Protein AF-0000000082832763 (afdb_homodimer)

Nearest PDB structures (foldseek):
  5nmp-assembly5_J  TM=9.877E-01  e=1.112E-45  Ralstonia pseudosolanacearum GMI1000
  5nna-assembly1_B  TM=9.946E-01  e=3.840E-45  Roseibium aggregatum
  4m8d-assembly2_C  TM=9.771E-01  e=2.789E-38  Roseibium aggregatum IAM 12614
  8f9x-assembly2_D  TM=9.236E-01  e=4.395E-22  Ruegeria pomeroyi DSS-3
  5ibz-assembly1_C  TM=7.036E-01  e=4.442E-11  uncultured organism

pLDDT: mean 96.62, std 6.73, range [34.91, 99.0]

Sequence (522 aa):
MSQPILAQFMTELVSGRIRLVDLTETLTPEFPTIVLPPEFGQAWPFRIEEISRYDERGPAWYWNNFSCSEHTGTHFDAPVHWVTGKDQPDNTVDTIPVEAFIAGACVIDCSAEARDNPDFLLTIDFVKKWEEQHGRIPARSWVLMRTDWSKRAKPAEYLNMQEDGAHSPGPDAEVVPWLIKERDVHGFGTESVGTDAGQAHHLNPPYPCHYFMHGNNRYGLQCLTNLDQLPPTGAVIFSAPLKIRSGSGSPLRVLALAPRAMSQPILAQFMTELVSGRIRLVDLTETLTPEFPTIVLPPEFGQAWPFRIEEISRYDERGPAWYWNNFSCSEHTGTHFDAPVHWVTGKDQPDNTVDTIPVEAFIAGACVIDCSAEARDNPDFLLTIDFVKKWEEQHGRIPARSWVLMRTDWSKRAKPAEYLNMQEDGAHSPGPDAEVVPWLIKERDVHGFGTESVGTDAGQAHHLNPPYPCHYFMHGNNRYGLQCLTNLDQLPPTGAVIFSAPLKIRSGSGSPLRVLALAPRA

Foldseek 3Di:
DPPDPVVVVVVCVVVVQKDKDWFWDDQDQQFDADDDDPVDDGWAHKDKAWQDDCDPSHVPDTDIDIDTGLQYTWKKFFLCLDPLLVPPPLRALQRPDQVLQKAWAAEQECQVVCVVFQAAADDPVSVVVVCVVVNAQAAAYEYEYHHQLLVDDPDCSQQCADPLWGRHYAHAQPVQLCCCPVHNYQAYEYQHSDRHGGNQVPGVPRPNRSNRQSSSRHMYTYNTDDSVVADRTDKMKRGRFDNDVRHRMHDTIIMIIHGDD/DPPDPVVVVVVCVVVVQKDKDWFWDDQDQQFDADDDDPVDDGWAHKDKAWQDDCDPSHVPDTDIDIDTGLQYTWKKFFLCLDPLLVPPPLRALQRPDQVLQKAWAAEQECQVVCVVFQAAADDPVSVVVVCVVVNAQAAAYEYEYHHQLLVDDPDCSQQCADPLWGRHYAHAQPVQLCCCPVHNYQAYEYQHSDRHGGNQVPGVVRPNRSNRQSSSRHMYTYNTDDSVVADRTDKMKRWRFDNDVRHRMHDTIIMIIHGDD

Organism: NCBI:txid1287738

Solvent-accessible surface area (backbone atoms only — not comparable to full-atom values): 25521 Å² total; per-residue (Å²): 127,84,68,55,66,60,58,52,51,50,49,33,46,74,70,48,50,34,37,80,43,71,27,44,48,67,44,41,64,71,48,62,59,79,81,67,64,83,77,36,48,71,68,41,54,42,44,77,44,80,44,27,63,50,35,84,34,23,64,52,28,27,42,36,32,36,34,26,16,26,73,32,55,16,18,38,38,26,12,32,23,23,59,58,4,59,81,44,78,55,25,22,44,55,51,40,64,71,69,74,27,50,34,40,35,34,44,46,82,38,35,70,56,29,71,79,30,44,68,33,59,46,41,55,67,59,50,51,55,49,25,73,75,74,44,77,69,54,70,46,18,32,40,32,45,32,37,66,47,54,72,42,56,75,42,63,64,51,54,29,69,51,97,91,39,33,48,32,46,24,56,36,54,64,28,47,55,45,40,43,74,77,32,39,42,36,30,42,30,24,28,39,88,43,61,31,22,40,60,22,75,77,40,71,58,53,34,34,44,54,43,46,34,12,46,65,68,20,34,36,33,19,24,26,33,65,57,86,77,53,63,52,58,72,29,36,36,39,50,48,42,36,31,31,65,79,17,27,32,12,41,33,33,32,37,32,40,30,73,49,128,125,83,68,55,66,61,57,53,50,49,50,32,46,75,72,49,50,35,37,79,44,73,27,43,46,68,44,41,65,69,49,62,60,79,82,67,64,84,78,34,49,71,66,42,52,40,44,76,45,80,43,28,65,50,35,85,34,24,64,52,27,29,41,37,31,37,34,26,17,27,74,32,52,16,19,37,38,26,12,32,24,23,59,57,4,60,81,44,79,55,24,21,45,54,52,39,62,71,70,74,26,49,34,40,34,34,44,46,81,37,36,70,56,29,71,77,30,44,68,34,59,47,41,54,68,58,51,51,56,50,26,72,75,72,46,76,70,54,70,46,18,31,40,32,47,32,38,66,49,53,74,43,55,76,42,63,64,51,53,30,70,53,97,90,39,33,48,32,45,23,56,37,55,64,27,48,53,42,40,44,74,76,31,39,43,37,29,43,29,22,30,40,88,43,60,32,22,40,61,22,75,78,40,72,58,53,34,32,45,55,43,46,34,11,46,66,68,19,35,37,32,18,24,26,34,65,59,86,78,53,61,52,59,71,28,36,37,39,51,46,41,36,32,31,66,78,18,28,32,13,41,32,33,33,38,33,41,29,70,51,130

Secondary structure (DSSP, 8-state):
----HHHHHHHHHHHTSEEEEE-BPPB-TTS------TTS--PPPPEEEEEEEEETTEEEEEEEEEEEETTSSSEEEPGGGBGGGTTSTT-STTTS-GGGGEEEEEEEE-HHHHHH-TT-EE-HHHHHHHHHHH-PPPTT-EEEEE--GGGS-TTHHHH-EETTEE---EE-TTHHHHHHHHH--SEEE-SSSSSS-TTGGGSSSSSHHHHHHHHTT-EEEESB--GGGS-SS-EEEEE----BTT-SEEE--EEEEEE--/----HHHHHHHHHHHTSEEEEE-BPPB-TTS------TTS--PPPPEEEEEEEEETTEEEEEEEEEEEETTSSSEEEPGGGBGGGTTSTT-STTTS-GGGGEEEEEEEE-HHHHHH-TT-EE-HHHHHHHHHHH-PPPTT-EEEEE--GGGS-TTHHHH-EETTEE---EE-TTHHHHHHHHH--SEEE-SSSSSS-TTGGGSSSSSHHHHHHHHTT-EEEESB--GGGS-SS-EEEEE----BTT-SEEE--EEEEEE--

InterPro domains:
  IPR007325 Kynurenine formamidase/cyclase-like [PF04199] (21-197)
  IPR007325 Kynurenine formamidase/cyclase-like [PTHR31118] (11-256)
  IPR037175 Kynurenine formamidase superfamily [G3DSA:3.50.30.50] (2-258)
  IPR037175 Kynurenine formamidase superfamily [SSF102198] (18-257)

Radius of gyration: 22.92 Å; Cα contacts (8 Å, |Δi|>4): 1419; chains: 2; bounding box: 57×65×51 Å

Structure (mmCIF, N/CA/C/O backbone):
data_AF-0000000082832763-model_v1
#
loop_
_entity.id
_entity.type
_entity.pdbx_description
1 polymer 'Isatin hydrolase'
#
loop_
_atom_site.group_PDB
_atom_site.id
_atom_site.type_symbol
_atom_site.label_atom_id
_atom_site.label_alt_id
_atom_site.label_comp_id
_atom_site.label_asym_id
_atom_site.label_entity_id
_atom_site.label_seq_id
_atom_site.pdbx_PDB_ins_code
_atom_site.Cartn_x
_atom_site.Cartn_y
_atom_site.Cartn_z
_atom_site.occupancy
_atom_site.B_iso_or_equiv
_atom_site.auth_seq_id
_atom_site.auth_comp_id
_atom_site.auth_asym_id
_atom_site.auth_atom_id
_atom_site.pdbx_PDB_model_num
ATOM 1 N N . MET A 1 1 ? 33.5 11.789 -2.162 1 34.91 1 MET A N 1
ATOM 2 C CA . MET A 1 1 ? 32.844 11.031 -1.103 1 34.91 1 MET A CA 1
ATOM 3 C C . MET A 1 1 ? 31.625 10.289 -1.643 1 34.91 1 MET A C 1
ATOM 5 O O . MET A 1 1 ? 30.906 10.797 -2.508 1 34.91 1 MET A O 1
ATOM 9 N N . SER A 1 2 ? 31.656 9.039 -1.734 1 45.44 2 SER A N 1
ATOM 10 C CA . SER A 1 2 ? 30.703 8.18 -2.422 1 45.44 2 SER A CA 1
ATOM 11 C C . SER A 1 2 ? 29.266 8.586 -2.098 1 45.44 2 SER A C 1
ATOM 13 O O . SER A 1 2 ? 28.906 8.773 -0.932 1 45.44 2 SER A O 1
ATOM 15 N N . GLN A 1 3 ? 28.609 9.172 -2.99 1 59.19 3 GLN A N 1
ATOM 16 C CA . GLN A 1 3 ? 27.219 9.57 -2.832 1 59.19 3 GLN A CA 1
ATOM 17 C C . GLN A 1 3 ? 26.406 8.477 -2.131 1 59.19 3 GLN A C 1
ATOM 19 O O . GLN A 1 3 ? 26.562 7.293 -2.443 1 59.19 3 GLN A O 1
ATOM 24 N N . PRO A 1 4 ? 25.75 8.844 -1.09 1 81.19 4 PRO A N 1
ATOM 25 C CA . PRO A 1 4 ? 24.906 7.855 -0.414 1 81.19 4 PRO A CA 1
ATOM 26 C C . PRO A 1 4 ? 23.953 7.137 -1.371 1 81.19 4 PRO A C 1
ATOM 28 O O . PRO A 1 4 ? 23.438 7.742 -2.316 1 81.19 4 PRO A O 1
ATOM 31 N N . ILE A 1 5 ? 24.031 5.891 -1.479 1 86.75 5 ILE A N 1
ATOM 32 C CA . ILE A 1 5 ? 23.328 4.988 -2.375 1 86.75 5 ILE A CA 1
ATOM 33 C C . ILE A 1 5 ? 21.906 5.492 -2.588 1 86.75 5 ILE A C 1
ATOM 35 O O . ILE A 1 5 ? 21.359 5.395 -3.691 1 86.75 5 ILE A O 1
ATOM 39 N N . LEU A 1 6 ? 21.328 6.141 -1.607 1 91.44 6 LEU A N 1
ATOM 40 C CA . LEU A 1 6 ? 19.953 6.602 -1.735 1 91.44 6 LEU A CA 1
ATOM 41 C C . LEU A 1 6 ? 19.875 7.836 -2.631 1 91.44 6 LEU A C 1
ATOM 43 O O . LEU A 1 6 ? 18.922 8 -3.387 1 91.44 6 LEU A O 1
ATOM 47 N N . ALA A 1 7 ? 20.906 8.648 -2.555 1 89.81 7 ALA A N 1
ATOM 48 C CA . ALA A 1 7 ? 20.969 9.805 -3.447 1 89.81 7 ALA A CA 1
ATOM 49 C C . ALA A 1 7 ? 21.141 9.367 -4.898 1 89.81 7 ALA A C 1
ATOM 51 O O . ALA A 1 7 ? 20.484 9.914 -5.797 1 89.81 7 ALA A O 1
ATOM 52 N N . GLN A 1 8 ? 22 8.406 -5.074 1 88.81 8 GLN A N 1
ATOM 53 C CA . GLN A 1 8 ? 22.203 7.875 -6.418 1 88.81 8 GLN A CA 1
ATOM 54 C C . GLN A 1 8 ? 20.922 7.203 -6.934 1 88.81 8 GLN A C 1
ATOM 56 O O . GLN A 1 8 ? 20.578 7.352 -8.102 1 88.81 8 GLN A O 1
ATOM 61 N N . PHE A 1 9 ? 20.328 6.484 -6.086 1 91.06 9 PHE A N 1
ATOM 62 C CA . PHE A 1 9 ? 19.062 5.828 -6.414 1 91.06 9 PHE A CA 1
ATOM 63 C C . PHE A 1 9 ? 18.031 6.844 -6.898 1 91.06 9 PHE A C 1
ATOM 65 O O . PHE A 1 9 ? 17.438 6.672 -7.961 1 91.06 9 PHE A O 1
ATOM 72 N N . MET A 1 10 ? 17.875 7.934 -6.176 1 90.62 10 MET A N 1
ATOM 73 C CA . MET A 1 10 ? 16.922 8.977 -6.52 1 90.62 10 MET A CA 1
ATOM 74 C C . MET A 1 10 ? 17.297 9.656 -7.832 1 90.62 10 MET A C 1
ATOM 76 O O . MET A 1 10 ? 16.422 9.977 -8.641 1 90.62 10 MET A O 1
ATOM 80 N N . THR A 1 11 ? 18.578 9.844 -8.031 1 89.75 11 THR A N 1
ATOM 81 C CA . THR A 1 11 ? 19.047 10.453 -9.273 1 89.75 11 THR A CA 1
ATOM 82 C C . THR A 1 11 ? 18.672 9.578 -10.477 1 89.75 11 THR A C 1
ATOM 84 O O . THR A 1 11 ? 18.219 10.094 -11.5 1 89.75 11 THR A O 1
ATOM 87 N N . GLU A 1 12 ? 18.844 8.289 -10.305 1 89.44 12 GLU A N 1
ATOM 88 C CA . GLU A 1 12 ? 18.531 7.363 -11.391 1 89.44 12 GLU A CA 1
ATOM 89 C C . GLU A 1 12 ? 17.031 7.297 -11.648 1 89.44 12 GLU A C 1
ATOM 91 O O . GLU A 1 12 ? 16.594 7.148 -12.797 1 89.44 12 GLU A O 1
ATOM 96 N N . LEU A 1 13 ? 16.281 7.422 -10.609 1 89.5 13 LEU A N 1
ATOM 97 C CA . LEU A 1 13 ? 14.82 7.445 -10.758 1 89.5 13 LEU A CA 1
ATOM 98 C C . LEU A 1 13 ? 14.375 8.688 -11.523 1 89.5 13 LEU A C 1
ATOM 100 O O . LEU A 1 13 ? 13.617 8.586 -12.492 1 89.5 13 LEU A O 1
ATOM 104 N N . VAL A 1 14 ? 14.922 9.836 -11.18 1 88.25 14 VAL A N 1
ATOM 105 C CA . VAL A 1 14 ? 14.508 11.109 -11.742 1 88.25 14 VAL A CA 1
ATOM 106 C C . VAL A 1 14 ? 14.992 11.219 -13.188 1 88.25 14 VAL A C 1
ATOM 108 O O . VAL A 1 14 ? 14.297 11.766 -14.047 1 88.25 14 VAL A O 1
ATOM 111 N N . SER A 1 15 ? 16.156 10.609 -13.438 1 89.69 15 SER A N 1
ATOM 112 C CA . SER A 1 15 ? 16.719 10.703 -14.773 1 89.69 15 SER A CA 1
ATOM 113 C C . SER A 1 15 ? 16.062 9.703 -15.727 1 89.69 15 SER A C 1
ATOM 115 O O . SER A 1 15 ? 16.266 9.773 -16.938 1 89.69 15 SER A O 1
ATOM 117 N N . GLY A 1 16 ? 15.336 8.719 -15.141 1 87.94 16 GLY A N 1
ATOM 118 C CA . GLY A 1 16 ? 14.656 7.742 -15.984 1 87.94 16 GLY A CA 1
ATOM 119 C C . GLY A 1 16 ? 15.492 6.508 -16.266 1 87.94 16 GLY A C 1
ATOM 120 O O . GLY A 1 16 ? 15.078 5.625 -17.016 1 87.94 16 GLY A O 1
ATOM 121 N N . ARG A 1 17 ? 16.641 6.441 -15.648 1 90.5 17 ARG A N 1
ATOM 122 C CA . ARG A 1 17 ? 17.484 5.258 -15.828 1 90.5 17 ARG A CA 1
ATOM 123 C C . ARG A 1 17 ? 16.875 4.047 -15.133 1 90.5 17 ARG A C 1
ATOM 125 O O . ARG A 1 17 ? 17.172 2.906 -15.477 1 90.5 17 ARG A O 1
ATOM 132 N N . ILE A 1 18 ? 16.078 4.312 -14.133 1 93.12 18 ILE A N 1
ATOM 133 C CA . ILE A 1 18 ? 15.227 3.309 -13.516 1 93.12 18 ILE A CA 1
ATOM 134 C C . ILE A 1 18 ? 13.766 3.584 -13.867 1 93.12 18 ILE A C 1
ATOM 136 O O . ILE A 1 18 ? 13.289 4.715 -13.734 1 93.12 18 ILE A O 1
ATOM 140 N N . ARG A 1 19 ? 13.203 2.594 -14.359 1 93.88 19 ARG A N 1
ATOM 141 C CA . ARG A 1 19 ? 11.789 2.709 -14.703 1 93.88 19 ARG A CA 1
ATOM 142 C C . ARG A 1 19 ? 10.914 2.057 -13.648 1 93.88 19 ARG A C 1
ATOM 144 O O . ARG A 1 19 ? 11.242 0.984 -13.133 1 93.88 19 ARG A O 1
ATOM 151 N N . LEU A 1 20 ? 9.836 2.789 -13.359 1 97.12 20 LEU A N 1
ATOM 152 C CA . LEU A 1 20 ? 8.828 2.207 -12.484 1 97.12 20 LEU A CA 1
ATOM 153 C C . LEU A 1 20 ? 7.691 1.588 -13.297 1 97.12 20 LEU A C 1
ATOM 155 O O . LEU A 1 20 ? 7.207 2.195 -14.258 1 97.12 20 LEU A O 1
ATOM 159 N N . VAL A 1 21 ? 7.332 0.373 -12.961 1 98.25 21 VAL A N 1
ATOM 160 C CA . VAL A 1 21 ? 6.207 -0.314 -13.586 1 98.25 21 VAL A CA 1
ATOM 161 C C . VAL A 1 21 ? 5.141 -0.625 -12.539 1 98.25 21 VAL A C 1
ATOM 163 O O . VAL A 1 21 ? 5.445 -1.197 -11.492 1 98.25 21 VAL A O 1
ATOM 166 N N . ASP A 1 22 ? 3.975 -0.156 -12.789 1 98.88 22 ASP A N 1
ATOM 167 C CA . ASP A 1 22 ? 2.834 -0.455 -11.922 1 98.88 22 ASP A CA 1
ATOM 168 C C . ASP A 1 22 ? 2.279 -1.848 -12.211 1 98.88 22 ASP A C 1
ATOM 170 O O . ASP A 1 22 ? 1.709 -2.086 -13.281 1 98.88 22 ASP A O 1
ATOM 174 N N . LEU A 1 23 ? 2.371 -2.725 -11.258 1 98.94 23 LEU A N 1
ATOM 175 C CA . LEU A 1 23 ? 1.949 -4.109 -11.445 1 98.94 23 LEU A CA 1
ATOM 176 C C . LEU A 1 23 ? 0.581 -4.352 -10.82 1 98.94 23 LEU A C 1
ATOM 178 O O . LEU A 1 23 ? 0.243 -5.488 -10.477 1 98.94 23 LEU A O 1
ATOM 182 N N . THR A 1 24 ? -0.166 -3.346 -10.594 1 98.94 24 THR A N 1
ATOM 183 C CA . THR A 1 24 ? -1.395 -3.412 -9.812 1 98.94 24 THR A CA 1
ATOM 184 C C . THR A 1 24 ? -2.615 -3.182 -10.703 1 98.94 24 THR A C 1
ATOM 186 O O . THR A 1 24 ? -2.65 -2.23 -11.484 1 98.94 24 THR A O 1
ATOM 189 N N . GLU A 1 25 ? -3.58 -4.059 -10.625 1 98.81 25 GLU A N 1
ATOM 190 C CA . GLU A 1 25 ? -4.883 -3.85 -11.242 1 98.81 25 GLU A CA 1
ATOM 191 C C . GLU A 1 25 ? -5.668 -2.756 -10.523 1 98.81 25 GLU A C 1
ATOM 193 O O . GLU A 1 25 ? -5.551 -2.6 -9.312 1 98.81 25 GLU A O 1
ATOM 198 N N . THR A 1 26 ? -6.445 -2.039 -11.305 1 98.69 26 THR A N 1
ATOM 199 C CA . THR A 1 26 ? -7.301 -1.026 -10.695 1 98.69 26 THR A CA 1
ATOM 200 C C . THR A 1 26 ? -8.422 -1.679 -9.891 1 98.69 26 THR A C 1
ATOM 202 O O . THR A 1 26 ? -9.07 -2.613 -10.367 1 98.69 26 THR A O 1
ATOM 205 N N . LEU A 1 27 ? -8.617 -1.266 -8.648 1 98.5 27 LEU A N 1
ATOM 206 C CA . LEU A 1 27 ? -9.727 -1.739 -7.828 1 98.5 27 LEU A CA 1
ATOM 207 C C . LEU A 1 27 ? -11.039 -1.11 -8.273 1 98.5 27 LEU A C 1
ATOM 209 O O . LEU A 1 27 ? -11.195 0.112 -8.219 1 98.5 27 LEU A O 1
ATOM 213 N N . THR A 1 28 ? -11.914 -1.908 -8.711 1 98.19 28 THR A N 1
ATOM 214 C CA . THR A 1 28 ? -13.258 -1.534 -9.125 1 98.19 28 THR A CA 1
ATOM 215 C C . THR A 1 28 ? -14.281 -2.572 -8.664 1 98.19 28 THR A C 1
ATOM 217 O O . THR A 1 28 ? -13.922 -3.725 -8.406 1 98.19 28 THR A O 1
ATOM 220 N N . PRO A 1 29 ? -15.508 -2.152 -8.516 1 97.56 29 PRO A N 1
ATOM 221 C CA . PRO A 1 29 ? -16.547 -3.121 -8.164 1 97.56 29 PRO A CA 1
ATOM 222 C C . PRO A 1 29 ? -16.672 -4.254 -9.18 1 97.56 29 PRO A C 1
ATOM 224 O O . PRO A 1 29 ? -17.141 -5.348 -8.844 1 97.56 29 PRO A O 1
ATOM 227 N N . GLU A 1 30 ? -16.203 -4.039 -10.406 1 96.62 30 GLU A N 1
ATOM 228 C CA . GLU A 1 30 ? -16.344 -5.023 -11.477 1 96.62 30 GLU A CA 1
ATOM 229 C C . GLU A 1 30 ? -15.18 -6.008 -11.477 1 96.62 30 GLU A C 1
ATOM 231 O O . GLU A 1 30 ? -15.242 -7.047 -12.141 1 96.62 30 GLU A O 1
ATOM 236 N N . PHE A 1 31 ? -14.102 -5.664 -10.828 1 97.44 31 PHE A N 1
ATOM 237 C CA . PHE A 1 31 ? -12.969 -6.578 -10.828 1 97.44 31 PHE A CA 1
ATOM 238 C C . PHE A 1 31 ? -13.344 -7.906 -10.188 1 97.44 31 PHE A C 1
ATOM 240 O O . PHE A 1 31 ? -13.969 -7.934 -9.117 1 97.44 31 PHE A O 1
ATOM 247 N N . PRO A 1 32 ? -12.953 -8.984 -10.758 1 95.69 32 PRO A N 1
ATOM 248 C CA . PRO A 1 32 ? -13.414 -10.297 -10.297 1 95.69 32 PRO A CA 1
ATOM 249 C C . PRO A 1 32 ? -12.836 -10.672 -8.93 1 95.69 32 PRO A C 1
ATOM 251 O O . PRO A 1 32 ? -11.711 -10.305 -8.609 1 95.69 32 PRO A O 1
ATOM 254 N N . THR A 1 33 ? -13.648 -11.375 -8.219 1 93.25 33 THR A N 1
ATOM 255 C CA . THR A 1 33 ? -13.273 -11.984 -6.945 1 93.25 33 THR A CA 1
ATOM 256 C C . THR A 1 33 ? -13.398 -13.508 -7.02 1 93.25 33 THR A C 1
ATOM 258 O O . THR A 1 33 ? -14.266 -14.031 -7.727 1 93.25 33 THR A O 1
ATOM 261 N N . ILE A 1 34 ? -12.562 -14.133 -6.273 1 91.31 34 ILE A N 1
ATOM 262 C CA . ILE A 1 34 ? -12.594 -15.594 -6.25 1 91.31 34 ILE A CA 1
ATOM 263 C C . ILE A 1 34 ? -13.984 -16.062 -5.84 1 91.31 34 ILE A C 1
ATOM 265 O O . ILE A 1 34 ? -14.617 -15.469 -4.965 1 91.31 34 ILE A O 1
ATOM 269 N N . VAL A 1 35 ? -14.43 -17.094 -6.484 1 84.81 35 VAL A N 1
ATOM 270 C CA . VAL A 1 35 ? -15.719 -17.719 -6.164 1 84.81 35 VAL A CA 1
ATOM 271 C C . VAL A 1 35 ? -15.492 -19.109 -5.57 1 84.81 35 VAL A C 1
ATOM 273 O O . VAL A 1 35 ? -14.969 -20 -6.246 1 84.81 35 VAL A O 1
ATOM 276 N N . LEU A 1 36 ? -15.891 -19.219 -4.328 1 90.06 36 LEU A N 1
ATOM 277 C CA . LEU A 1 36 ? -15.758 -20.516 -3.666 1 90.06 36 LEU A CA 1
ATOM 278 C C . LEU A 1 36 ? -17.094 -21.25 -3.635 1 90.06 36 LEU A C 1
ATOM 280 O O . LEU A 1 36 ? -18.141 -20.641 -3.807 1 90.06 36 LEU A O 1
ATOM 284 N N . PRO A 1 37 ? -17 -22.531 -3.469 1 89.38 37 PRO A N 1
ATOM 285 C CA . PRO A 1 37 ? -18.25 -23.266 -3.236 1 89.38 37 PRO A CA 1
ATOM 286 C C . PRO A 1 37 ? -19.094 -22.641 -2.127 1 89.38 37 PRO A C 1
ATOM 288 O O . PRO A 1 37 ? -18.562 -22.094 -1.164 1 89.38 37 PRO A O 1
ATOM 291 N N . PRO A 1 38 ? -20.391 -22.75 -2.254 1 91.38 38 PRO A N 1
ATOM 292 C CA . PRO A 1 38 ? -21.312 -22.031 -1.364 1 91.38 38 PRO A CA 1
ATOM 293 C C . PRO A 1 38 ? -21.156 -22.453 0.097 1 91.38 38 PRO A C 1
ATOM 295 O O . PRO A 1 38 ? -21.562 -21.703 0.998 1 91.38 38 PRO A O 1
ATOM 298 N N . GLU A 1 39 ? -20.625 -23.625 0.364 1 94.19 39 GLU A N 1
ATOM 299 C CA . GLU A 1 39 ? -20.484 -24.109 1.736 1 94.19 39 GLU A CA 1
ATOM 300 C C . GLU A 1 39 ? -19.391 -23.328 2.469 1 94.19 39 GLU A C 1
ATOM 302 O O . GLU A 1 39 ? -19.312 -23.375 3.699 1 94.19 39 GLU A O 1
ATOM 307 N N . PHE A 1 40 ? -18.516 -22.609 1.766 1 96 40 PHE A N 1
ATOM 308 C CA . PHE A 1 40 ? -17.422 -21.875 2.365 1 96 40 PHE A CA 1
ATOM 309 C C . PHE A 1 40 ? -17.766 -20.406 2.508 1 96 40 PHE A C 1
ATOM 311 O O . PHE A 1 40 ? -18.703 -19.922 1.875 1 96 40 PHE A O 1
ATOM 318 N N . GLY A 1 41 ? -17.078 -19.734 3.469 1 96.56 41 GLY A N 1
ATOM 319 C CA . GLY A 1 41 ? -17.188 -18.281 3.537 1 96.56 41 GLY A CA 1
ATOM 320 C C . GLY A 1 41 ? -16.719 -17.594 2.27 1 96.56 41 GLY A C 1
ATOM 321 O O . GLY A 1 41 ? -15.758 -18.016 1.637 1 96.56 41 GLY A O 1
ATOM 322 N N . GLN A 1 42 ? -17.375 -16.484 1.948 1 96 42 GLN A N 1
ATOM 32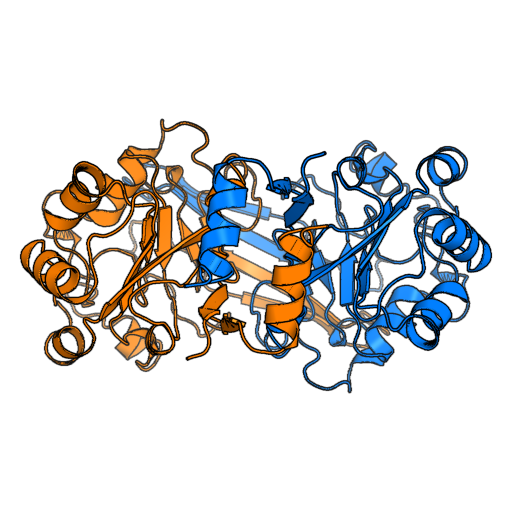3 C CA . GLN A 1 42 ? -17.094 -15.82 0.681 1 96 42 GLN A CA 1
ATOM 324 C C . GLN A 1 42 ? -16.344 -14.508 0.905 1 96 42 GLN A C 1
ATOM 326 O O . GLN A 1 42 ? -16.609 -13.797 1.875 1 96 42 GLN A O 1
ATOM 331 N N . ALA A 1 43 ? -15.5 -14.211 -0.007 1 96.88 43 ALA A N 1
ATOM 332 C CA . ALA A 1 43 ? -14.805 -12.922 -0.027 1 96.88 43 ALA A CA 1
ATOM 333 C C . ALA A 1 43 ? -15.703 -11.82 -0.583 1 96.88 43 ALA A C 1
ATOM 335 O O . ALA A 1 43 ? -16.438 -12.039 -1.545 1 96.88 43 ALA A O 1
ATOM 336 N N . TRP A 1 44 ? -15.609 -10.625 0.035 1 97.69 44 TRP A N 1
ATOM 337 C CA . TRP A 1 44 ? -16.359 -9.477 -0.476 1 97.69 44 TRP A CA 1
ATOM 338 C C . TRP A 1 44 ? -15.719 -8.93 -1.747 1 97.69 44 TRP A C 1
ATOM 340 O O . TRP A 1 44 ? -14.492 -8.781 -1.819 1 97.69 44 TRP A O 1
ATOM 350 N N . PRO A 1 45 ? -16.562 -8.656 -2.768 1 97 45 PRO A N 1
ATOM 351 C CA . PRO A 1 45 ? -16.031 -7.816 -3.848 1 97 45 PRO A CA 1
ATOM 352 C C . PRO A 1 45 ? -15.703 -6.402 -3.385 1 97 45 PRO A C 1
ATOM 354 O O . PRO A 1 45 ? -16.078 -6.004 -2.279 1 97 45 PRO A O 1
ATOM 357 N N . PHE A 1 46 ? -15.008 -5.73 -4.191 1 98.56 46 PHE A N 1
ATOM 358 C CA . PHE A 1 46 ? -14.766 -4.324 -3.889 1 98.56 46 PHE A CA 1
ATOM 359 C C . PHE A 1 46 ? -16.031 -3.504 -4.039 1 98.56 46 PHE A C 1
ATOM 361 O O . PHE A 1 46 ? -16.719 -3.582 -5.066 1 98.56 46 PHE A O 1
ATOM 368 N N . ARG A 1 47 ? -16.344 -2.793 -3.023 1 98.56 47 ARG A N 1
ATOM 369 C CA . ARG A 1 47 ? -17.453 -1.846 -3.045 1 98.56 47 ARG A CA 1
ATOM 370 C C . ARG A 1 47 ? -17 -0.46 -2.594 1 98.56 47 ARG A C 1
ATOM 372 O O . ARG A 1 47 ? -16.141 -0.337 -1.718 1 98.56 47 ARG A O 1
ATOM 379 N N . ILE A 1 48 ? -17.547 0.526 -3.162 1 98.62 48 ILE A N 1
ATOM 380 C CA . ILE A 1 48 ? -17.188 1.899 -2.828 1 98.62 48 ILE A CA 1
ATOM 381 C C . ILE A 1 48 ? -18.453 2.758 -2.746 1 98.62 48 ILE A C 1
ATOM 383 O O . ILE A 1 48 ? -19.375 2.598 -3.553 1 98.62 48 ILE A O 1
ATOM 387 N N . GLU A 1 49 ? -18.484 3.596 -1.748 1 98.5 49 GLU A N 1
ATOM 388 C CA . GLU A 1 49 ? -19.609 4.488 -1.484 1 98.5 49 GLU A CA 1
ATOM 389 C C . GLU A 1 49 ? -19.141 5.918 -1.246 1 98.5 49 GLU A C 1
ATOM 391 O O . GLU A 1 49 ? -18.344 6.172 -0.336 1 98.5 49 GLU A O 1
ATOM 396 N N . GLU A 1 50 ? -19.688 6.805 -2.045 1 98.69 50 GLU A N 1
ATOM 397 C CA . GLU A 1 50 ? -19.312 8.211 -1.924 1 98.69 50 GLU A CA 1
ATOM 398 C C . GLU A 1 50 ? -19.781 8.797 -0.598 1 98.69 50 GLU A C 1
ATOM 400 O O . GLU A 1 50 ? -20.938 8.602 -0.205 1 98.69 50 GLU A O 1
ATOM 405 N N . ILE A 1 51 ? -18.906 9.469 0.119 1 98.62 51 ILE A N 1
ATOM 406 C CA . ILE A 1 51 ? -19.281 10.203 1.327 1 98.62 51 ILE A CA 1
ATOM 407 C C . ILE A 1 51 ? -19.734 11.609 0.959 1 98.62 51 ILE A C 1
ATOM 409 O O . ILE A 1 51 ? -20.828 12.031 1.344 1 98.62 51 ILE A O 1
ATOM 413 N N . SER A 1 52 ? -18.891 12.289 0.244 1 98.75 52 SER A N 1
ATOM 414 C CA . SER A 1 52 ? -19.203 13.625 -0.264 1 98.75 52 SER A CA 1
ATOM 415 C C . SER A 1 52 ? -18.359 13.945 -1.501 1 98.75 52 SER A C 1
ATOM 417 O O . SER A 1 52 ? -17.375 13.266 -1.787 1 98.75 52 SER A O 1
ATOM 419 N N . ARG A 1 53 ? -18.797 14.898 -2.234 1 98.62 53 ARG A N 1
ATOM 420 C CA . ARG A 1 53 ? -18.078 15.438 -3.393 1 98.62 53 ARG A CA 1
ATOM 421 C C . ARG A 1 53 ? -18.422 16.906 -3.602 1 98.62 53 ARG A C 1
ATOM 423 O O . ARG A 1 53 ? -19.219 17.25 -4.48 1 98.62 53 ARG A O 1
ATOM 430 N N . TYR A 1 54 ? -17.828 17.688 -2.842 1 98.44 54 TYR A N 1
ATOM 431 C CA . TYR A 1 54 ? -17.938 19.141 -2.883 1 98.44 54 TYR A CA 1
ATOM 432 C C . TYR A 1 54 ? -19.391 19.578 -2.869 1 98.44 54 TYR A C 1
ATOM 434 O O . TYR A 1 54 ? -19.797 20.422 -3.66 1 98.44 54 TYR A O 1
ATOM 442 N N . ASP A 1 55 ? -20.156 18.953 -2.088 1 98.38 55 ASP A N 1
ATOM 443 C CA . ASP A 1 55 ? -21.562 19.25 -1.928 1 98.38 55 ASP A CA 1
ATOM 444 C C . ASP A 1 55 ? -21.922 19.484 -0.46 1 98.38 55 ASP A C 1
ATOM 446 O O . ASP A 1 55 ? -21.031 19.734 0.361 1 98.38 55 ASP A O 1
ATOM 450 N N . GLU A 1 56 ? -23.172 19.453 -0.089 1 97.25 56 GLU A N 1
ATOM 451 C CA . GLU A 1 56 ? -23.625 19.797 1.255 1 97.25 56 GLU A CA 1
ATOM 452 C C . GLU A 1 56 ? -23.094 18.812 2.287 1 97.25 56 GLU A C 1
ATOM 454 O O . GLU A 1 56 ? -22.953 19.156 3.465 1 97.25 56 GLU A O 1
ATOM 459 N N . ARG A 1 57 ? -22.766 17.719 1.909 1 97.62 57 ARG A N 1
ATOM 460 C CA . ARG A 1 57 ? -22.25 16.688 2.807 1 97.62 57 ARG A CA 1
ATOM 461 C C . ARG A 1 57 ? -20.781 16.891 3.102 1 97.62 57 ARG A C 1
ATOM 463 O O . ARG A 1 57 ? -20.234 16.312 4.043 1 97.62 57 ARG A O 1
ATOM 470 N N . GLY A 1 58 ? -20.047 17.578 2.246 1 98.06 58 GLY A N 1
ATOM 471 C CA . GLY A 1 58 ? -18.656 17.984 2.283 1 98.06 58 GLY A CA 1
ATOM 472 C C . GLY A 1 58 ? -18.312 19.047 1.256 1 98.06 58 GLY A C 1
ATOM 473 O O . GLY A 1 58 ? -17.891 18.734 0.143 1 98.06 58 GLY A O 1
ATOM 474 N N . PRO A 1 59 ? -18.5 20.219 1.686 1 97.06 59 PRO A N 1
ATOM 475 C CA . PRO A 1 59 ? -18.453 21.297 0.69 1 97.06 59 PRO A CA 1
ATOM 476 C C . PRO A 1 59 ? -17.062 21.453 0.054 1 97.06 59 PRO A C 1
ATOM 478 O O . PRO A 1 59 ? -16.953 21.891 -1.092 1 97.06 59 PRO A O 1
ATOM 481 N N . ALA A 1 60 ? -16.047 20.984 0.755 1 97.56 60 ALA A N 1
ATOM 482 C CA . ALA A 1 60 ? -14.719 21.281 0.242 1 97.56 60 ALA A CA 1
ATOM 483 C C . ALA A 1 60 ? -13.961 20 -0.092 1 97.56 60 ALA A C 1
ATOM 485 O O . ALA A 1 60 ? -12.836 20.047 -0.589 1 97.56 60 ALA A O 1
ATOM 486 N N . TRP A 1 61 ? -14.602 18.875 0.129 1 98 61 TRP A N 1
ATOM 487 C CA . TRP A 1 61 ? -13.766 17.688 0.002 1 98 61 TRP A CA 1
ATOM 488 C C . TRP A 1 61 ? -14.547 16.547 -0.625 1 98 61 TRP A C 1
ATOM 490 O O . TRP A 1 61 ? -15.781 16.5 -0.527 1 98 61 TRP A O 1
ATOM 500 N N . TYR A 1 62 ? -13.812 15.758 -1.316 1 98.88 62 TYR A N 1
ATOM 501 C CA . TYR A 1 62 ? -14.234 14.516 -1.949 1 98.88 62 TYR A CA 1
ATOM 502 C C . TYR A 1 62 ? -13.594 13.305 -1.268 1 98.88 62 TYR A C 1
ATOM 504 O O . TYR A 1 62 ? -12.383 13.297 -1.026 1 98.88 62 TYR A O 1
ATOM 512 N N . TRP A 1 63 ? -14.398 12.297 -0.945 1 98.69 63 TRP A N 1
ATOM 513 C CA . TRP A 1 63 ? -13.867 11.055 -0.392 1 98.69 63 TRP A CA 1
ATOM 514 C C . TRP A 1 63 ? -14.938 9.969 -0.36 1 98.69 63 TRP A C 1
ATOM 516 O O . TRP A 1 63 ? -16.109 10.242 -0.597 1 98.69 63 TRP A O 1
ATOM 526 N N . ASN A 1 64 ? -14.539 8.75 -0.145 1 98.88 64 ASN A N 1
ATOM 527 C CA . ASN A 1 64 ? -15.398 7.574 -0.188 1 98.88 64 ASN A CA 1
ATOM 528 C C . ASN A 1 64 ? -15.094 6.617 0.964 1 98.88 64 ASN A C 1
ATOM 530 O O . ASN A 1 64 ? -14 6.656 1.537 1 98.88 64 ASN A O 1
ATOM 534 N N . ASN A 1 65 ? -16.078 5.836 1.305 1 98.75 65 ASN A N 1
ATOM 535 C CA . ASN A 1 65 ? -15.914 4.594 2.053 1 98.75 65 ASN A CA 1
ATOM 536 C C . ASN A 1 65 ? -15.82 3.387 1.122 1 98.75 65 ASN A C 1
ATOM 538 O O . ASN A 1 65 ? -16.344 3.41 0.011 1 98.75 65 ASN A O 1
ATOM 542 N N . PHE A 1 66 ? -15.062 2.35 1.564 1 98.88 66 PHE A N 1
ATOM 543 C CA . PHE A 1 66 ? -15.016 1.161 0.721 1 98.88 66 PHE A CA 1
ATOM 544 C C . PHE A 1 66 ? -14.93 -0.102 1.568 1 98.88 66 PHE A C 1
ATOM 546 O O . PHE A 1 66 ? -14.656 -0.033 2.768 1 98.88 66 PHE A O 1
ATOM 553 N N . SER A 1 67 ? -15.258 -1.224 0.975 1 98.75 67 SER A N 1
ATOM 554 C CA . SER A 1 67 ? -15.156 -2.543 1.588 1 98.75 67 SER A CA 1
ATOM 555 C C . SER A 1 67 ? -14.664 -3.58 0.585 1 98.75 67 SER A C 1
ATOM 557 O O . SER A 1 67 ? -14.906 -3.457 -0.616 1 98.75 67 SER A O 1
ATOM 559 N N . CYS A 1 68 ? -13.961 -4.539 1.092 1 98.69 68 CYS A N 1
ATOM 560 C CA . CYS A 1 68 ? -13.5 -5.664 0.287 1 98.69 68 CYS A CA 1
ATOM 561 C C . CYS A 1 68 ? -12.859 -6.73 1.163 1 98.69 68 CYS A C 1
ATOM 563 O O . CYS A 1 68 ? -12.836 -6.605 2.389 1 98.69 68 CYS A O 1
ATOM 565 N N . SER A 1 69 ? -12.469 -7.77 0.495 1 98.62 69 SER A N 1
ATOM 566 C CA . SER A 1 69 ? -11.688 -8.805 1.159 1 98.62 69 SER A CA 1
ATOM 567 C C . SER A 1 69 ? -10.211 -8.43 1.23 1 98.62 69 SER A C 1
ATOM 569 O O . SER A 1 69 ? -9.711 -7.688 0.379 1 98.62 69 SER A O 1
ATOM 571 N N . GLU A 1 70 ? -9.508 -8.992 2.229 1 98.75 70 GLU A N 1
ATOM 572 C CA . GLU A 1 70 ? -8.055 -8.875 2.293 1 98.75 70 GLU A CA 1
ATOM 573 C C . GLU A 1 70 ? -7.402 -9.406 1.019 1 98.75 70 GLU A C 1
ATOM 575 O O . GLU A 1 70 ? -6.254 -9.07 0.722 1 98.75 70 GLU A O 1
ATOM 580 N N . HIS A 1 71 ? -8.117 -10.203 0.26 1 98.38 71 HIS A N 1
ATOM 581 C CA . HIS A 1 71 ? -7.547 -10.867 -0.907 1 98.38 71 HIS A CA 1
ATOM 582 C C . HIS A 1 71 ? -8.289 -10.477 -2.18 1 98.38 71 HIS A C 1
ATOM 584 O O . HIS A 1 71 ? -8.539 -11.328 -3.041 1 98.38 71 HIS A O 1
ATOM 590 N N . THR A 1 72 ? -8.781 -9.281 -2.242 1 97.69 72 THR A N 1
ATOM 591 C CA . THR A 1 72 ? -9.43 -8.695 -3.408 1 97.69 72 THR A CA 1
ATOM 592 C C . THR A 1 72 ? -8.438 -7.879 -4.23 1 97.69 72 THR A C 1
ATOM 594 O O . THR A 1 72 ? -7.617 -7.148 -3.676 1 97.69 72 THR A O 1
ATOM 597 N N . GLY A 1 73 ? -8.539 -8.031 -5.656 1 98.25 73 GLY A N 1
ATOM 598 C CA . GLY A 1 73 ? -7.625 -7.305 -6.523 1 98.25 73 GLY A CA 1
ATOM 599 C C . GLY A 1 73 ? -6.188 -7.785 -6.406 1 98.25 73 GLY A C 1
ATOM 600 O O . GLY A 1 73 ? -5.938 -8.914 -5.98 1 98.25 73 GLY A O 1
ATOM 601 N N . THR A 1 74 ? -5.273 -7.027 -6.945 1 98.88 74 THR A N 1
ATOM 602 C CA . THR A 1 74 ? -3.873 -7.309 -6.641 1 98.88 74 THR A CA 1
ATOM 603 C C . THR A 1 74 ? -3.646 -7.332 -5.129 1 98.88 74 THR A C 1
ATOM 605 O O . THR A 1 74 ? -3.961 -6.363 -4.434 1 98.88 74 THR A O 1
ATOM 608 N N . HIS A 1 75 ? -3.156 -8.5 -4.633 1 98.88 75 HIS A N 1
ATOM 609 C CA . HIS A 1 75 ? -3.07 -8.602 -3.182 1 98.88 75 HIS A CA 1
ATOM 610 C C . HIS A 1 75 ? -1.884 -9.461 -2.756 1 98.88 75 HIS A C 1
ATOM 612 O O . HIS A 1 75 ? -1.318 -10.195 -3.57 1 98.88 75 HIS A O 1
ATOM 618 N N . PHE A 1 76 ? -1.526 -9.258 -1.532 1 98.94 76 PHE A N 1
ATOM 619 C CA . PHE A 1 76 ? -0.435 -9.945 -0.849 1 98.94 76 PHE A CA 1
ATOM 620 C C . PHE A 1 76 ? -0.972 -11.031 0.075 1 98.94 76 PHE A C 1
ATOM 622 O O . PHE A 1 76 ? -1.931 -10.805 0.815 1 98.94 76 PHE A O 1
ATOM 629 N N . ASP A 1 77 ? -0.363 -12.234 0.033 1 98.88 77 ASP A N 1
ATOM 630 C CA . ASP A 1 77 ? -0.655 -13.305 0.983 1 98.88 77 ASP A CA 1
ATOM 631 C C . ASP A 1 77 ? 0.411 -13.383 2.072 1 98.88 77 ASP A C 1
ATOM 633 O O . ASP A 1 77 ? 1.593 -13.578 1.78 1 98.88 77 ASP A O 1
ATOM 637 N N . ALA A 1 78 ? -0.036 -13.25 3.289 1 98.94 78 ALA A N 1
ATOM 638 C CA . ALA A 1 78 ? 0.825 -13.586 4.422 1 98.94 78 ALA A CA 1
ATOM 639 C C . ALA A 1 78 ? 0.786 -15.078 4.727 1 98.94 78 ALA A C 1
ATOM 641 O O . ALA A 1 78 ? -0.172 -15.766 4.363 1 98.94 78 ALA A O 1
ATOM 642 N N . PRO A 1 79 ? 1.755 -15.555 5.402 1 98.94 79 PRO A N 1
ATOM 643 C CA . PRO A 1 79 ? 1.811 -17 5.664 1 98.94 79 PRO A CA 1
ATOM 644 C C . PRO A 1 79 ? 0.596 -17.5 6.441 1 98.94 79 PRO A C 1
ATOM 646 O O . PRO A 1 79 ? 0.108 -18.609 6.18 1 98.94 79 PRO A O 1
ATOM 649 N N . VAL A 1 80 ? -0.009 -16.766 7.301 1 98.94 80 VAL A N 1
ATOM 650 C CA . VAL A 1 80 ? -1.116 -17.172 8.156 1 98.94 80 VAL A CA 1
ATOM 651 C C . VAL A 1 80 ? -2.344 -17.484 7.297 1 98.94 80 VAL A C 1
ATOM 653 O O . VAL A 1 80 ? -3.281 -18.141 7.758 1 98.94 80 VAL A O 1
ATOM 656 N N . HIS A 1 81 ? -2.369 -17.031 6.062 1 98.88 81 HIS A N 1
ATOM 657 C CA . HIS A 1 81 ? -3.498 -17.188 5.156 1 98.88 81 HIS A CA 1
ATOM 658 C C . HIS A 1 81 ? -3.801 -18.672 4.918 1 98.88 81 HIS A C 1
ATOM 660 O O . HIS A 1 81 ? -4.922 -19.031 4.547 1 98.88 81 HIS A O 1
ATOM 666 N N . TRP A 1 82 ? -2.838 -19.516 5.102 1 98.88 82 TRP A N 1
ATOM 667 C CA . TRP A 1 82 ? -3.02 -20.953 4.906 1 98.88 82 TRP A CA 1
ATOM 668 C C . TRP A 1 82 ? -2.654 -21.719 6.168 1 98.88 82 TRP A C 1
ATOM 670 O O . TRP A 1 82 ? -1.748 -21.328 6.906 1 98.88 82 TRP A O 1
ATOM 680 N N . VAL A 1 83 ? -3.223 -22.844 6.375 1 98.88 83 VAL A N 1
ATOM 681 C CA . VAL A 1 83 ? -3.123 -23.609 7.617 1 98.88 83 VAL A CA 1
ATOM 682 C C . VAL A 1 83 ? -1.668 -24 7.863 1 98.88 83 VAL A C 1
ATOM 684 O O . VAL A 1 83 ? -1.222 -24.062 9.016 1 98.88 83 VAL A O 1
ATOM 687 N N . THR A 1 84 ? -0.941 -24.188 6.855 1 98.88 84 THR A N 1
ATOM 688 C CA . THR A 1 84 ? 0.442 -24.625 7.023 1 98.88 84 THR A CA 1
ATOM 689 C C . THR A 1 84 ? 1.313 -23.469 7.52 1 98.88 84 THR A C 1
ATOM 691 O O . THR A 1 84 ? 2.43 -23.688 7.996 1 98.88 84 THR A O 1
ATOM 694 N N . GLY A 1 85 ? 0.859 -22.266 7.379 1 98.88 85 GLY A N 1
ATOM 695 C CA . GLY A 1 85 ? 1.609 -21.094 7.832 1 98.88 85 GLY A CA 1
ATOM 696 C C . GLY A 1 85 ? 1.138 -20.562 9.172 1 98.88 85 GLY A C 1
ATOM 697 O O . GLY A 1 85 ? 1.661 -19.562 9.672 1 98.88 85 GLY A O 1
ATOM 698 N N . LYS A 1 86 ? 0.168 -21.219 9.789 1 98.75 86 LYS A N 1
ATOM 699 C CA . LYS A 1 86 ? -0.537 -20.703 10.961 1 98.75 86 LYS A CA 1
ATOM 700 C C . LYS A 1 86 ? 0.408 -20.547 12.148 1 98.75 86 LYS A C 1
ATOM 702 O O . LYS A 1 86 ? 0.201 -19.688 13.008 1 98.75 86 LYS A O 1
ATOM 707 N N . ASP A 1 87 ? 1.511 -21.344 12.195 1 98.62 87 ASP A N 1
ATOM 708 C CA . ASP A 1 87 ? 2.377 -21.344 13.375 1 98.62 87 ASP A CA 1
ATOM 709 C C . ASP A 1 87 ? 3.742 -20.75 13.047 1 98.62 87 ASP A C 1
ATOM 711 O O . ASP A 1 87 ? 4.68 -20.859 13.836 1 98.62 87 ASP A O 1
ATOM 715 N N . GLN A 1 88 ? 3.881 -20.203 11.859 1 98.75 88 GLN A N 1
ATOM 716 C CA . GLN A 1 88 ? 5.133 -19.547 11.492 1 98.75 88 GLN A CA 1
ATOM 717 C C . GLN A 1 88 ? 5.324 -18.25 12.297 1 98.75 88 GLN A C 1
ATOM 719 O O . GLN A 1 88 ? 4.352 -17.625 12.719 1 98.75 88 GLN A O 1
ATOM 724 N N . PRO A 1 89 ? 6.531 -17.875 12.523 1 98.62 89 PRO A N 1
ATOM 725 C CA . PRO A 1 89 ? 6.754 -16.594 13.203 1 98.62 89 PRO A CA 1
ATOM 726 C C . PRO A 1 89 ? 6.445 -15.398 12.305 1 98.62 89 PRO A C 1
ATOM 728 O O . PRO A 1 89 ? 6.68 -15.453 11.094 1 98.62 89 PRO A O 1
ATOM 731 N N . ASP A 1 90 ? 5.945 -14.336 12.883 1 98.69 90 ASP A N 1
ATOM 732 C CA . ASP A 1 90 ? 5.715 -13.086 12.172 1 98.69 90 ASP A CA 1
ATOM 733 C C . ASP A 1 90 ? 4.957 -13.328 10.867 1 98.69 90 ASP A C 1
ATOM 735 O O . ASP A 1 90 ? 5.379 -12.875 9.805 1 98.69 90 ASP A O 1
ATOM 739 N N . ASN A 1 91 ? 3.832 -14.023 10.992 1 98.88 91 ASN A N 1
ATOM 740 C CA . ASN A 1 91 ? 3.197 -14.594 9.812 1 98.88 91 ASN A CA 1
ATOM 741 C C . ASN A 1 91 ? 1.961 -13.797 9.398 1 98.88 91 ASN A C 1
ATOM 743 O O . ASN A 1 91 ? 1.142 -14.281 8.617 1 98.88 91 ASN A O 1
ATOM 747 N N . THR A 1 92 ? 1.722 -12.555 9.977 1 98.94 92 THR A N 1
ATOM 748 C CA . THR A 1 92 ? 0.626 -11.672 9.602 1 98.94 92 THR A CA 1
ATOM 749 C C . THR A 1 92 ? 1.162 -10.352 9.039 1 98.94 92 THR A C 1
ATOM 751 O O . THR A 1 92 ? 2.314 -9.992 9.289 1 98.94 92 THR A O 1
ATOM 754 N N . VAL A 1 93 ? 0.341 -9.625 8.312 1 98.94 93 VAL A N 1
ATOM 755 C CA . VAL A 1 93 ? 0.829 -8.461 7.578 1 98.94 93 VAL A CA 1
ATOM 756 C C . VAL A 1 93 ? 1.258 -7.371 8.562 1 98.94 93 VAL A C 1
ATOM 758 O O . VAL A 1 93 ? 2.006 -6.461 8.195 1 98.94 93 VAL A O 1
ATOM 761 N N . ASP A 1 94 ? 0.833 -7.398 9.797 1 98.88 94 ASP A N 1
ATOM 762 C CA . ASP A 1 94 ? 1.272 -6.398 10.766 1 98.88 94 ASP A CA 1
ATOM 763 C C . ASP A 1 94 ? 2.559 -6.836 11.461 1 98.88 94 ASP A C 1
ATOM 765 O O . ASP A 1 94 ? 3.232 -6.023 12.102 1 98.88 94 ASP A O 1
ATOM 769 N N . THR A 1 95 ? 2.986 -8.148 11.336 1 98.88 95 THR A N 1
ATOM 770 C CA . THR A 1 95 ? 4.137 -8.633 12.094 1 98.88 95 THR A CA 1
ATOM 771 C C . THR A 1 95 ? 5.305 -8.945 11.156 1 98.88 95 THR A C 1
ATOM 773 O O . THR A 1 95 ? 6.457 -8.992 11.586 1 98.88 95 THR A O 1
ATOM 776 N N . ILE A 1 96 ? 5.016 -9.203 9.883 1 98.88 96 ILE A N 1
ATOM 777 C CA . ILE A 1 96 ? 6.07 -9.492 8.914 1 98.88 96 ILE A CA 1
ATOM 778 C C . ILE A 1 96 ? 7.102 -8.367 8.922 1 98.88 96 ILE A C 1
ATOM 780 O O . ILE A 1 96 ? 6.746 -7.188 8.883 1 98.88 96 ILE A O 1
ATOM 784 N N . PRO A 1 97 ? 8.391 -8.711 9 1 97.94 97 PRO A N 1
ATOM 785 C CA . PRO A 1 97 ? 9.406 -7.652 8.93 1 97.94 97 PRO A CA 1
ATOM 786 C C . PRO A 1 97 ? 9.32 -6.832 7.645 1 97.94 97 PRO A C 1
ATOM 788 O O . PRO A 1 97 ? 9.117 -7.395 6.562 1 97.94 97 PRO A O 1
ATOM 791 N N . VAL A 1 98 ? 9.523 -5.574 7.727 1 97.88 98 VAL A N 1
ATOM 792 C CA . VAL A 1 98 ? 9.273 -4.668 6.609 1 97.88 98 VAL A CA 1
ATOM 793 C C . VAL A 1 98 ? 10.297 -4.918 5.504 1 97.88 98 VAL A C 1
ATOM 795 O O . VAL A 1 98 ? 10.047 -4.617 4.332 1 97.88 98 VAL A O 1
ATOM 798 N N . GLU A 1 99 ? 11.43 -5.492 5.801 1 96.88 99 GLU A N 1
ATOM 799 C CA . GLU A 1 99 ? 12.445 -5.82 4.805 1 96.88 99 GLU A CA 1
ATOM 800 C C . GLU A 1 99 ? 11.898 -6.801 3.768 1 96.88 99 GLU A C 1
ATOM 802 O O . GLU A 1 99 ? 12.375 -6.836 2.631 1 96.88 99 GLU A O 1
ATOM 807 N N . ALA A 1 100 ? 10.883 -7.52 4.156 1 97.94 100 ALA A N 1
ATOM 808 C CA . ALA A 1 100 ? 10.297 -8.516 3.262 1 97.94 100 ALA A CA 1
ATOM 809 C C . ALA A 1 100 ? 9.5 -7.84 2.146 1 97.94 100 ALA A C 1
ATOM 811 O O . ALA A 1 100 ? 9.141 -8.484 1.16 1 97.94 100 ALA A O 1
ATOM 812 N N . PHE A 1 101 ? 9.258 -6.543 2.262 1 98.69 101 PHE A N 1
ATOM 813 C CA . PHE A 1 101 ? 8.375 -5.891 1.307 1 98.69 101 PHE A CA 1
ATOM 814 C C . PHE A 1 101 ? 9.164 -5.328 0.13 1 98.69 101 PHE A C 1
ATOM 816 O O . PHE A 1 101 ? 8.594 -4.684 -0.755 1 98.69 101 PHE A O 1
ATOM 823 N N . ILE A 1 102 ? 10.469 -5.586 0.136 1 98.31 102 ILE A N 1
ATOM 824 C CA . ILE A 1 102 ? 11.344 -5.242 -0.979 1 98.31 102 ILE A CA 1
ATOM 825 C C . ILE A 1 102 ? 12.211 -6.449 -1.348 1 98.31 102 ILE A C 1
ATOM 827 O O . ILE A 1 102 ? 12.969 -6.953 -0.52 1 98.31 102 ILE A O 1
ATOM 831 N N . ALA A 1 103 ? 12.125 -6.859 -2.561 1 98.31 103 ALA A N 1
ATOM 832 C CA . ALA A 1 103 ? 12.906 -8.016 -2.986 1 98.31 103 ALA A CA 1
ATOM 833 C C . ALA A 1 103 ? 13.109 -8.016 -4.5 1 98.31 103 ALA A C 1
ATOM 835 O O . ALA A 1 103 ? 12.297 -7.457 -5.238 1 98.31 103 ALA A O 1
ATOM 836 N N . GLY A 1 104 ? 14.18 -8.648 -4.918 1 97.81 104 GLY A N 1
ATOM 837 C CA . GLY A 1 104 ? 14.375 -8.867 -6.344 1 97.81 104 GLY A CA 1
ATOM 838 C C . GLY A 1 104 ? 13.359 -9.82 -6.941 1 97.81 104 GLY A C 1
ATOM 839 O O . GLY A 1 104 ? 12.641 -10.508 -6.215 1 97.81 104 GLY A O 1
ATOM 840 N N . ALA A 1 105 ? 13.344 -9.852 -8.297 1 98.38 105 ALA A N 1
ATOM 841 C CA . ALA A 1 105 ? 12.359 -10.719 -8.945 1 98.38 105 ALA A CA 1
ATOM 842 C C . ALA A 1 105 ? 12.961 -11.414 -10.164 1 98.38 105 ALA A C 1
ATOM 844 O O . ALA A 1 105 ? 13.797 -10.836 -10.859 1 98.38 105 ALA A O 1
ATOM 845 N N . CYS A 1 106 ? 12.602 -12.594 -10.352 1 98.88 106 CYS A N 1
ATOM 846 C CA . CYS A 1 106 ? 12.773 -13.352 -11.594 1 98.88 106 CYS A CA 1
ATOM 847 C C . CYS A 1 106 ? 11.43 -13.562 -12.289 1 98.88 106 CYS A C 1
ATOM 849 O O . CYS A 1 106 ? 10.492 -14.086 -11.68 1 98.88 106 CYS A O 1
ATOM 851 N N . VAL A 1 107 ? 11.367 -13.148 -13.523 1 98.88 107 VAL A N 1
ATOM 852 C CA . VAL A 1 107 ? 10.133 -13.273 -14.297 1 98.88 107 VAL A CA 1
ATOM 853 C C . VAL A 1 107 ? 10.25 -14.445 -15.266 1 98.88 107 VAL A C 1
ATOM 855 O O . VAL A 1 107 ? 11.086 -14.43 -16.172 1 98.88 107 VAL A O 1
ATOM 858 N N . ILE A 1 108 ? 9.414 -15.43 -15.055 1 98.94 108 ILE A N 1
ATOM 859 C CA . ILE A 1 108 ? 9.406 -16.594 -15.93 1 98.94 108 ILE A CA 1
ATOM 860 C C . ILE A 1 108 ? 8.266 -16.484 -16.938 1 98.94 108 ILE A C 1
ATOM 862 O O . ILE A 1 108 ? 7.09 -16.594 -16.578 1 98.94 108 ILE A O 1
ATOM 866 N N . ASP A 1 109 ? 8.602 -16.312 -18.156 1 98.88 109 ASP A N 1
ATOM 867 C CA . ASP A 1 109 ? 7.617 -16.094 -19.219 1 98.88 109 ASP A CA 1
ATOM 868 C C . ASP A 1 109 ? 6.969 -17.406 -19.656 1 98.88 109 ASP A C 1
ATOM 870 O O . ASP A 1 109 ? 7.605 -18.219 -20.312 1 98.88 109 ASP A O 1
ATOM 874 N N . CYS A 1 110 ? 5.77 -17.562 -19.281 1 98.88 110 CYS A N 1
ATOM 875 C CA . CYS A 1 110 ? 4.953 -18.719 -19.672 1 98.88 110 CYS A CA 1
ATOM 876 C C . CYS A 1 110 ? 3.779 -18.281 -20.531 1 98.88 110 CYS A C 1
ATOM 878 O O . CYS A 1 110 ? 2.736 -18.938 -20.547 1 98.88 110 CYS A O 1
ATOM 880 N N . SER A 1 111 ? 3.814 -17.156 -21.156 1 98.81 111 SER A N 1
ATOM 881 C CA . SER A 1 111 ? 2.668 -16.578 -21.844 1 98.81 111 SER A CA 1
ATOM 882 C C . SER A 1 111 ? 2.25 -17.422 -23.047 1 98.81 111 SER A C 1
ATOM 884 O O . SER A 1 111 ? 1.058 -17.609 -23.297 1 98.81 111 SER A O 1
ATOM 886 N N . ALA A 1 112 ? 3.211 -17.953 -23.766 1 98.75 112 ALA A N 1
ATOM 887 C CA . ALA A 1 112 ? 2.891 -18.797 -24.922 1 98.75 112 ALA A CA 1
ATOM 888 C C . ALA A 1 112 ? 2.199 -20.094 -24.484 1 98.75 112 ALA A C 1
ATOM 890 O O . ALA A 1 112 ? 1.194 -20.484 -25.078 1 98.75 112 ALA A O 1
ATOM 891 N N . GLU A 1 113 ? 2.744 -20.766 -23.484 1 98.81 113 GLU A N 1
ATOM 892 C CA . GLU A 1 113 ? 2.184 -22.016 -22.969 1 98.81 113 GLU A CA 1
ATOM 893 C C . GLU A 1 113 ? 0.768 -21.797 -22.438 1 98.81 113 GLU A C 1
ATOM 895 O O . GLU A 1 113 ? -0.127 -22.609 -22.703 1 98.81 113 GLU A O 1
ATOM 900 N N . ALA A 1 114 ? 0.555 -20.703 -21.656 1 98.62 114 ALA A N 1
ATOM 901 C CA . ALA A 1 114 ? -0.743 -20.406 -21.062 1 98.62 114 ALA A CA 1
ATOM 902 C C . ALA A 1 114 ? -1.773 -20.062 -22.125 1 98.62 114 ALA A C 1
ATOM 904 O O . ALA A 1 114 ? -2.961 -20.359 -21.969 1 98.62 114 ALA A O 1
ATOM 905 N N . ARG A 1 115 ? -1.312 -19.344 -23.188 1 98.19 115 ARG A N 1
ATOM 906 C CA . ARG A 1 115 ? -2.193 -19.016 -24.297 1 98.19 115 ARG A CA 1
ATOM 907 C C . ARG A 1 115 ? -2.754 -20.297 -24.938 1 98.19 115 ARG A C 1
ATOM 909 O O . ARG A 1 115 ? -3.945 -20.359 -25.25 1 98.19 115 ARG A O 1
ATOM 916 N N . ASP A 1 116 ? -1.911 -21.281 -25.078 1 98.31 116 ASP A N 1
ATOM 917 C CA . ASP A 1 116 ? -2.277 -22.5 -25.781 1 98.31 116 ASP A CA 1
ATOM 918 C C . ASP A 1 116 ? -3.012 -23.484 -24.859 1 98.31 116 ASP A C 1
ATOM 920 O O . ASP A 1 116 ? -3.773 -24.328 -25.328 1 98.31 116 ASP A O 1
ATOM 924 N N . ASN A 1 117 ? -2.758 -23.391 -23.578 1 98.69 117 ASN A N 1
ATOM 925 C CA . ASN A 1 117 ? -3.334 -24.266 -22.562 1 98.69 117 ASN A CA 1
ATOM 926 C C . ASN A 1 117 ? -3.641 -23.516 -21.281 1 98.69 117 ASN A C 1
ATOM 928 O O . ASN A 1 117 ? -2.746 -23.281 -20.453 1 98.69 117 ASN A O 1
ATOM 932 N N . PRO A 1 118 ? -4.906 -23.25 -21 1 98.25 118 PRO A N 1
ATOM 933 C CA . PRO A 1 118 ? -5.246 -22.516 -19.781 1 98.25 118 PRO A CA 1
ATOM 934 C C . PRO A 1 118 ? -4.875 -23.281 -18.516 1 98.25 118 PRO A C 1
ATOM 936 O O . PRO A 1 118 ? -4.805 -22.688 -17.438 1 98.25 118 PRO A O 1
ATOM 939 N N . ASP A 1 119 ? -4.602 -24.578 -18.656 1 98.56 119 ASP A N 1
ATOM 940 C CA . ASP A 1 119 ? -4.273 -25.391 -17.484 1 98.56 119 ASP A CA 1
ATOM 941 C C . ASP A 1 119 ? -2.773 -25.672 -17.422 1 98.56 119 ASP A C 1
ATOM 943 O O . ASP A 1 119 ? -2.348 -26.656 -16.812 1 98.56 119 ASP A O 1
ATOM 947 N N . PHE A 1 120 ? -2.01 -24.875 -18.125 1 98.81 120 PHE A N 1
ATOM 948 C CA . PHE A 1 120 ? -0.564 -25.062 -18.125 1 98.81 120 PHE A CA 1
ATOM 949 C C . PHE A 1 120 ? -0.01 -25.078 -16.703 1 98.81 120 PHE A C 1
ATOM 951 O O . PHE A 1 120 ? -0.399 -24.266 -15.875 1 98.81 120 PHE A O 1
ATOM 958 N N . LEU A 1 121 ? 0.925 -26.031 -16.438 1 98.88 121 LEU A N 1
ATOM 959 C CA . LEU A 1 121 ? 1.604 -26.125 -15.156 1 98.88 121 LEU A CA 1
ATOM 960 C C . LEU A 1 121 ? 3.094 -25.844 -15.305 1 98.88 121 LEU A C 1
ATOM 962 O O . LEU A 1 121 ? 3.77 -26.453 -16.141 1 98.88 121 LEU A O 1
ATOM 966 N N . LEU A 1 122 ? 3.607 -24.906 -14.617 1 98.94 122 LEU A N 1
ATOM 967 C CA . LEU A 1 122 ? 5.039 -24.641 -14.531 1 98.94 122 LEU A CA 1
ATOM 968 C C . LEU A 1 122 ? 5.762 -25.781 -13.828 1 98.94 122 LEU A C 1
ATOM 970 O O . LEU A 1 122 ? 5.391 -26.172 -12.719 1 98.94 122 LEU A O 1
ATOM 974 N N . THR A 1 123 ? 6.797 -26.328 -14.43 1 98.94 123 THR A N 1
ATOM 975 C CA . THR A 1 123 ? 7.523 -27.484 -13.906 1 98.94 123 THR A CA 1
ATOM 976 C C . THR A 1 123 ? 8.961 -27.094 -13.57 1 98.94 123 THR A C 1
ATOM 978 O O . THR A 1 123 ? 9.43 -26.031 -13.953 1 98.94 123 THR A O 1
ATOM 981 N N . ILE A 1 124 ? 9.617 -28.016 -12.883 1 98.94 124 ILE A N 1
ATOM 982 C CA . ILE A 1 124 ? 11.023 -27.844 -12.555 1 98.94 124 ILE A CA 1
ATOM 983 C C . ILE A 1 124 ? 11.844 -27.703 -13.836 1 98.94 124 ILE A C 1
ATOM 985 O O . ILE A 1 124 ? 12.688 -26.812 -13.953 1 98.94 124 ILE A O 1
ATOM 989 N N . ASP A 1 125 ? 11.586 -28.547 -14.812 1 98.88 125 ASP A N 1
ATOM 990 C CA . ASP A 1 125 ? 12.328 -28.531 -16.062 1 98.88 125 ASP A CA 1
ATOM 991 C C . ASP A 1 125 ? 12.18 -27.188 -16.781 1 98.88 125 ASP A C 1
ATOM 993 O O . ASP A 1 125 ? 13.133 -26.672 -17.375 1 98.88 125 ASP A O 1
ATOM 997 N N . PHE A 1 126 ? 10.969 -26.641 -16.734 1 98.88 126 PHE A N 1
ATOM 998 C CA . PHE A 1 126 ? 10.734 -25.344 -17.344 1 98.88 126 PHE A CA 1
ATOM 999 C C . PHE A 1 126 ? 11.609 -24.266 -16.703 1 98.88 126 PHE A C 1
ATOM 1001 O O . PHE A 1 126 ? 12.219 -23.453 -17.391 1 98.88 126 PHE A O 1
ATOM 1008 N N . VAL A 1 127 ? 11.68 -24.281 -15.352 1 98.94 127 VAL A N 1
ATOM 1009 C CA . VAL A 1 127 ? 12.469 -23.297 -14.617 1 98.94 127 VAL A CA 1
ATOM 1010 C C . VAL A 1 127 ? 13.953 -23.5 -14.906 1 98.94 127 VAL A C 1
ATOM 1012 O O . VAL A 1 127 ? 14.695 -22.531 -15.094 1 98.94 127 VAL A O 1
ATOM 1015 N N . LYS A 1 128 ? 14.367 -24.734 -14.961 1 98.88 128 LYS A N 1
ATOM 1016 C CA . LYS A 1 128 ? 15.773 -25.016 -15.25 1 98.88 128 LYS A CA 1
ATOM 1017 C C . LYS A 1 128 ? 16.156 -24.5 -16.641 1 98.88 128 LYS A C 1
ATOM 1019 O O . LYS A 1 128 ? 17.25 -23.969 -16.812 1 98.88 128 LYS A O 1
ATOM 1024 N N . LYS A 1 129 ? 15.328 -24.703 -17.562 1 98.81 129 LYS A N 1
ATOM 1025 C CA . LYS A 1 129 ? 15.578 -24.156 -18.906 1 98.81 129 LYS A CA 1
ATOM 1026 C C . LYS A 1 129 ? 15.688 -22.641 -18.875 1 98.81 129 LYS A C 1
ATOM 1028 O O . LYS A 1 129 ? 16.547 -22.062 -19.531 1 98.81 129 LYS A O 1
ATOM 1033 N N . TRP A 1 130 ? 14.781 -22.016 -18.156 1 98.88 130 TRP A N 1
ATOM 1034 C CA . TRP A 1 130 ? 14.852 -20.562 -17.969 1 98.88 130 TRP A CA 1
ATOM 1035 C C . TRP A 1 130 ? 16.172 -20.156 -17.344 1 98.88 130 TRP A C 1
ATOM 1037 O O . TRP A 1 130 ? 16.812 -19.203 -17.781 1 98.88 130 TRP A O 1
ATOM 1047 N N . GLU A 1 131 ? 16.609 -20.922 -16.312 1 98.88 131 GLU A N 1
ATOM 1048 C CA . GLU A 1 131 ? 17.844 -20.609 -15.602 1 98.88 131 GLU A CA 1
ATOM 1049 C C . GLU A 1 131 ? 19.047 -20.75 -16.516 1 98.88 131 GLU A C 1
ATOM 1051 O O . GLU A 1 131 ? 20.047 -20.047 -16.359 1 98.88 131 GLU A O 1
ATOM 1056 N N . GLU A 1 132 ? 19 -21.688 -17.453 1 98.69 132 GLU A N 1
ATOM 1057 C CA . GLU A 1 132 ? 20.094 -21.844 -18.422 1 98.69 132 GLU A CA 1
ATOM 1058 C C . GLU A 1 132 ? 20.297 -20.547 -19.219 1 98.69 132 GLU A C 1
ATOM 1060 O O . GLU A 1 132 ? 21.422 -20.219 -19.594 1 98.69 132 GLU A O 1
ATOM 1065 N N . GLN A 1 133 ? 19.266 -19.859 -19.438 1 98.5 133 GLN A N 1
ATOM 1066 C CA . GLN A 1 133 ? 19.312 -18.672 -20.266 1 98.5 133 GLN A CA 1
ATOM 1067 C C . GLN A 1 133 ? 19.578 -17.422 -19.438 1 98.5 133 GLN A C 1
ATOM 1069 O O . GLN A 1 133 ? 20.234 -16.484 -19.891 1 98.5 133 GLN A O 1
ATOM 1074 N N . HIS A 1 134 ? 19.094 -17.422 -18.203 1 98.44 134 HIS A N 1
ATOM 1075 C CA . HIS A 1 134 ? 19.047 -16.141 -17.5 1 98.44 134 HIS A CA 1
ATOM 1076 C C . HIS A 1 134 ? 19.812 -16.219 -16.188 1 98.44 134 HIS A C 1
ATOM 1078 O O . HIS A 1 134 ? 19.938 -15.211 -15.484 1 98.44 134 HIS A O 1
ATOM 1084 N N . GLY A 1 135 ? 20.312 -17.406 -15.828 1 98.44 135 GLY A N 1
ATOM 1085 C CA . GLY A 1 135 ? 21.031 -17.594 -14.578 1 98.44 135 GLY A CA 1
ATOM 1086 C C . GLY A 1 135 ? 20.172 -18.203 -13.484 1 98.44 135 GLY A C 1
ATOM 1087 O O . GLY A 1 135 ? 18.953 -18.188 -13.57 1 98.44 135 GLY A O 1
ATOM 1088 N N . ARG A 1 136 ? 20.828 -18.656 -12.5 1 98.69 136 ARG A N 1
ATOM 1089 C CA . ARG A 1 136 ? 20.172 -19.281 -11.367 1 98.69 136 ARG A CA 1
ATOM 1090 C C . ARG A 1 136 ? 19.328 -18.281 -10.594 1 98.69 136 ARG A C 1
ATOM 1092 O O . ARG A 1 136 ? 19.75 -17.141 -10.383 1 98.69 136 ARG A O 1
ATOM 1099 N N . ILE A 1 137 ? 18.188 -18.609 -10.164 1 98.81 137 ILE A N 1
ATOM 1100 C CA . ILE A 1 137 ? 17.344 -17.75 -9.344 1 98.81 137 ILE A CA 1
ATOM 1101 C C . ILE A 1 137 ? 18.047 -17.453 -8.023 1 98.81 137 ILE A C 1
ATOM 1103 O O . ILE A 1 137 ? 18.375 -18.359 -7.266 1 98.81 137 ILE A O 1
ATOM 1107 N N . PRO A 1 138 ? 18.281 -16.219 -7.715 1 97.88 138 PRO A N 1
ATOM 1108 C CA . PRO A 1 138 ? 18.938 -15.875 -6.453 1 97.88 138 PRO A CA 1
ATOM 1109 C C . PRO A 1 138 ? 18.062 -16.125 -5.234 1 97.88 138 PRO A C 1
ATOM 1111 O O . PRO A 1 138 ? 16.828 -16.016 -5.324 1 97.88 138 PRO A O 1
ATOM 1114 N N . ALA A 1 139 ? 18.688 -16.344 -4.117 1 97.88 139 ALA A N 1
ATOM 1115 C CA . ALA A 1 139 ? 17.953 -16.516 -2.859 1 97.88 139 ALA A CA 1
ATOM 1116 C C . ALA A 1 139 ? 17.156 -15.258 -2.527 1 97.88 139 ALA A C 1
ATOM 1118 O O . ALA A 1 139 ? 17.594 -14.141 -2.777 1 97.88 139 ALA A O 1
ATOM 1119 N N . ARG A 1 140 ? 15.875 -15.516 -2.047 1 97.62 140 ARG A N 1
ATOM 1120 C CA . ARG A 1 140 ? 14.961 -14.492 -1.548 1 97.62 140 ARG A CA 1
ATOM 1121 C C . ARG A 1 140 ? 14.523 -13.555 -2.668 1 97.62 140 ARG A C 1
ATOM 1123 O O . ARG A 1 140 ? 14.359 -12.352 -2.451 1 97.62 140 ARG A O 1
ATOM 1130 N N . SER A 1 141 ? 14.406 -14.109 -3.861 1 98.44 141 SER A N 1
ATOM 1131 C CA . SER A 1 141 ? 13.789 -13.422 -4.992 1 98.44 141 SER A CA 1
ATOM 1132 C C . SER A 1 141 ? 12.359 -13.906 -5.219 1 98.44 141 SER A C 1
ATOM 1134 O O . SER A 1 141 ? 12.062 -15.094 -5.039 1 98.44 141 SER A O 1
ATOM 1136 N N . TRP A 1 142 ? 11.57 -12.945 -5.625 1 98.94 142 TRP A N 1
ATOM 1137 C CA . TRP A 1 142 ? 10.266 -13.359 -6.148 1 98.94 142 TRP A CA 1
ATOM 1138 C C . TRP A 1 142 ? 10.43 -14.203 -7.406 1 98.94 142 TRP A C 1
ATOM 1140 O O . TRP A 1 142 ? 11.281 -13.914 -8.25 1 98.94 142 TRP A O 1
ATOM 1150 N N . VAL A 1 143 ? 9.656 -15.18 -7.508 1 99 143 VAL A N 1
ATOM 1151 C CA . VAL A 1 143 ? 9.398 -15.828 -8.797 1 99 143 VAL A CA 1
ATOM 1152 C C . VAL A 1 143 ? 8.039 -15.391 -9.328 1 99 143 VAL A C 1
ATOM 1154 O O . VAL A 1 143 ? 7 -15.766 -8.781 1 99 143 VAL A O 1
ATOM 1157 N N . LEU A 1 144 ? 8.07 -14.625 -10.344 1 98.94 144 LEU A N 1
ATOM 1158 C CA . LEU A 1 144 ? 6.848 -14.133 -10.977 1 98.94 144 LEU A CA 1
ATOM 1159 C C . LEU A 1 144 ? 6.559 -14.898 -12.266 1 98.94 144 LEU A C 1
ATOM 1161 O O . LEU A 1 144 ? 7.355 -14.859 -13.203 1 98.94 144 LEU A O 1
ATOM 1165 N N . MET A 1 145 ? 5.445 -15.57 -12.258 1 98.94 145 MET A N 1
ATOM 1166 C CA . MET A 1 145 ? 5.023 -16.312 -13.438 1 98.94 145 MET A CA 1
ATOM 1167 C C . MET A 1 145 ? 4.219 -15.438 -14.383 1 98.94 145 MET A C 1
ATOM 1169 O O . MET A 1 145 ? 3.041 -15.164 -14.133 1 98.94 145 MET A O 1
ATOM 1173 N N . ARG A 1 146 ? 4.836 -15.047 -15.43 1 98.94 146 ARG A N 1
ATOM 1174 C CA . ARG A 1 146 ? 4.121 -14.281 -16.453 1 98.94 146 ARG A CA 1
ATOM 1175 C C . ARG A 1 146 ? 3.309 -15.203 -17.344 1 98.94 146 ARG A C 1
ATOM 1177 O O . ARG A 1 146 ? 3.861 -16.109 -17.984 1 98.94 146 ARG A O 1
ATOM 1184 N N . THR A 1 147 ? 2.059 -14.93 -17.422 1 98.88 147 THR A N 1
ATOM 1185 C CA . THR A 1 147 ? 1.171 -15.734 -18.25 1 98.88 147 THR A CA 1
ATOM 1186 C C . THR A 1 147 ? 0.385 -14.859 -19.219 1 98.88 147 THR A C 1
ATOM 1188 O O . THR A 1 147 ? -0.288 -15.359 -20.125 1 98.88 147 THR A O 1
ATOM 1191 N N . ASP A 1 148 ? 0.381 -13.562 -19.031 1 98.69 148 ASP A N 1
ATOM 1192 C CA . ASP A 1 148 ? -0.441 -12.586 -19.734 1 98.69 148 ASP A CA 1
ATOM 1193 C C . ASP A 1 148 ? -1.922 -12.781 -19.422 1 98.69 148 ASP A C 1
ATOM 1195 O O . ASP A 1 148 ? -2.787 -12.312 -20.156 1 98.69 148 ASP A O 1
ATOM 1199 N N . TRP A 1 149 ? -2.189 -13.531 -18.359 1 98.75 149 TRP A N 1
ATOM 1200 C CA . TRP A 1 149 ? -3.562 -13.789 -17.953 1 98.75 149 TRP A CA 1
ATOM 1201 C C . TRP A 1 149 ? -4.297 -12.484 -17.656 1 98.75 149 TRP A C 1
ATOM 1203 O O . TRP A 1 149 ? -5.512 -12.391 -17.828 1 98.75 149 TRP A O 1
ATOM 1213 N N . SER A 1 150 ? -3.561 -11.469 -17.203 1 98.62 150 SER A N 1
ATOM 1214 C CA . SER A 1 150 ? -4.121 -10.172 -16.828 1 98.62 150 SER A CA 1
ATOM 1215 C C . SER A 1 150 ? -4.785 -9.5 -18.031 1 98.62 150 SER A C 1
ATOM 1217 O O . SER A 1 150 ? -5.574 -8.57 -17.875 1 98.62 150 SER A O 1
ATOM 1219 N N . LYS A 1 151 ? -4.477 -9.945 -19.234 1 98.31 151 LYS A N 1
ATOM 1220 C CA . LYS A 1 151 ? -4.973 -9.32 -20.453 1 98.31 151 LYS A CA 1
ATOM 1221 C C . LYS A 1 151 ? -6.336 -9.891 -20.859 1 98.31 151 LYS A C 1
ATOM 1223 O O . LYS A 1 151 ? -6.996 -9.359 -21.75 1 98.31 151 LYS A O 1
ATOM 1228 N N . ARG A 1 152 ? -6.777 -10.898 -20.203 1 98.06 152 ARG A N 1
ATOM 1229 C CA . ARG A 1 152 ? -8.062 -11.516 -20.5 1 98.06 152 ARG A CA 1
ATOM 1230 C C . ARG A 1 152 ? -9.219 -10.609 -20.078 1 98.06 152 ARG A C 1
ATOM 1232 O O . ARG A 1 152 ? -9.094 -9.852 -19.109 1 98.06 152 ARG A O 1
ATOM 1239 N N . ALA A 1 153 ? -10.32 -10.82 -20.781 1 97.38 153 ALA A N 1
ATOM 1240 C CA . ALA A 1 153 ? -11.508 -10.023 -20.469 1 97.38 153 ALA A CA 1
ATOM 1241 C C . ALA A 1 153 ? -12.047 -10.375 -19.078 1 97.38 153 ALA A C 1
ATOM 1243 O O . ALA A 1 153 ? -12.188 -11.555 -18.734 1 97.38 153 ALA A O 1
ATOM 1244 N N . LYS A 1 154 ? -12.367 -9.438 -18.297 1 96.25 154 LYS A N 1
ATOM 1245 C CA . LYS A 1 154 ? -12.852 -9.625 -16.938 1 96.25 154 LYS A CA 1
ATOM 1246 C C . LYS A 1 154 ? -14.352 -9.359 -16.844 1 96.25 154 LYS A C 1
ATOM 1248 O O . LYS A 1 154 ? -14.859 -8.406 -17.453 1 96.25 154 LYS A O 1
ATOM 1253 N N . PRO A 1 155 ? -15.07 -10.117 -16.219 1 95.06 155 PRO A N 1
ATOM 1254 C CA . PRO A 1 155 ? -14.594 -11.133 -15.273 1 95.06 155 PRO A CA 1
ATOM 1255 C C . PRO A 1 155 ? -14.562 -12.531 -15.883 1 95.06 155 PRO A C 1
ATOM 1257 O O . PRO A 1 155 ? -13.852 -13.406 -15.383 1 95.06 155 PRO A O 1
ATOM 1260 N N . ALA A 1 156 ? -15.289 -12.836 -16.984 1 95.12 156 ALA A N 1
ATOM 1261 C CA . ALA A 1 156 ? -15.625 -14.188 -17.422 1 95.12 156 ALA A CA 1
ATOM 1262 C C . ALA A 1 156 ? -14.383 -14.938 -17.891 1 95.12 156 ALA A C 1
ATOM 1264 O O . ALA A 1 156 ? -14.062 -16.016 -17.375 1 95.12 156 ALA A O 1
ATOM 1265 N N . GLU A 1 157 ? -13.641 -14.352 -18.797 1 96.94 157 GLU A N 1
ATOM 1266 C CA . GLU A 1 157 ? -12.461 -15.039 -19.328 1 96.94 157 GLU A CA 1
ATOM 1267 C C . GLU A 1 157 ? -11.344 -15.094 -18.297 1 96.94 157 GLU A C 1
ATOM 1269 O O . GLU A 1 157 ? -10.516 -16.016 -18.297 1 96.94 157 GLU A O 1
ATOM 1274 N N . TYR A 1 158 ? -11.352 -14.141 -17.422 1 97.75 158 TYR A N 1
ATOM 1275 C CA . TYR A 1 158 ? -10.336 -14.055 -16.375 1 97.75 158 TYR A CA 1
ATOM 1276 C C . TYR A 1 158 ? -10.523 -15.156 -15.344 1 97.75 158 TYR A C 1
ATOM 1278 O O . TYR A 1 158 ? -9.562 -15.836 -14.977 1 97.75 158 TYR A O 1
ATOM 1286 N N . LEU A 1 159 ? -11.727 -15.344 -14.906 1 96.56 159 LEU A N 1
ATOM 1287 C CA . LEU A 1 159 ? -11.992 -16.406 -13.93 1 96.56 159 LEU A CA 1
ATOM 1288 C C . LEU A 1 159 ? -12 -17.766 -14.609 1 96.56 159 LEU A C 1
ATOM 1290 O O . LEU A 1 159 ? -11.641 -18.766 -13.984 1 96.56 159 LEU A O 1
ATOM 1294 N N . ASN A 1 160 ? -12.531 -17.797 -15.844 1 97.31 160 ASN A N 1
ATOM 1295 C CA . ASN A 1 160 ? -12.547 -18.969 -16.703 1 97.31 160 ASN A CA 1
ATOM 1296 C C . ASN A 1 160 ? -13.148 -20.188 -16 1 97.31 160 ASN A C 1
ATOM 1298 O O . ASN A 1 160 ? -12.523 -21.25 -15.938 1 97.31 160 ASN A O 1
ATOM 1302 N N . MET A 1 161 ? -14.305 -19.984 -15.492 1 95.12 161 MET A N 1
ATOM 1303 C CA .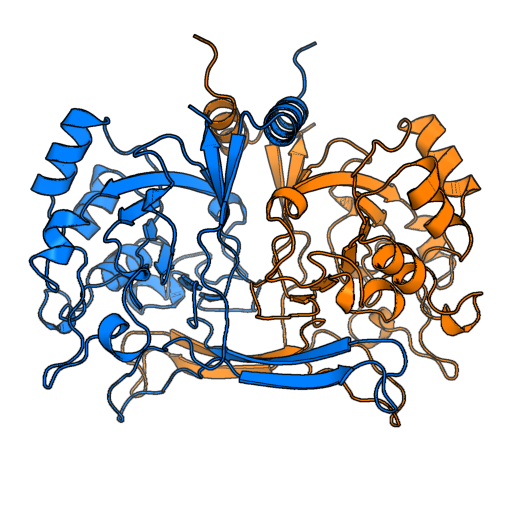 MET A 1 161 ? -15.023 -21.016 -14.742 1 95.12 161 MET A CA 1
ATOM 1304 C C . MET A 1 161 ? -15.68 -22.016 -15.68 1 95.12 161 MET A C 1
ATOM 1306 O O . MET A 1 161 ? -16.234 -21.641 -16.719 1 95.12 161 MET A O 1
ATOM 1310 N N . GLN A 1 162 ? -15.539 -23.234 -15.328 1 95.06 162 GLN A N 1
ATOM 1311 C CA . GLN A 1 162 ? -16.281 -24.344 -15.938 1 95.06 162 GLN A CA 1
ATOM 1312 C C . GLN A 1 162 ? -17.016 -25.156 -14.875 1 95.06 162 GLN A C 1
ATOM 1314 O O . GLN A 1 162 ? -17.047 -24.766 -13.703 1 95.06 162 GLN A O 1
ATOM 1319 N N . GLU A 1 163 ? -17.656 -26.234 -15.25 1 93.88 163 GLU A N 1
ATOM 1320 C CA . GLU A 1 163 ? -18.438 -27.047 -14.328 1 93.88 163 GLU A CA 1
ATOM 1321 C C . GLU A 1 163 ? -17.578 -27.594 -13.195 1 93.88 163 GLU A C 1
ATOM 1323 O O . GLU A 1 163 ? -18.047 -27.734 -12.062 1 93.88 163 GLU A O 1
ATOM 1328 N N . ASP A 1 164 ? -16.344 -27.812 -13.555 1 94.06 164 ASP A N 1
ATOM 1329 C CA . ASP A 1 164 ? -15.461 -28.438 -12.57 1 94.06 164 ASP A CA 1
ATOM 1330 C C . ASP A 1 164 ? -14.578 -27.406 -11.883 1 94.06 164 ASP A C 1
ATOM 1332 O O . ASP A 1 164 ? -13.594 -27.75 -11.227 1 94.06 164 ASP A O 1
ATOM 1336 N N . GLY A 1 165 ? -14.914 -26.078 -12.078 1 93.25 165 GLY A N 1
ATOM 1337 C CA . GLY A 1 165 ? -14.172 -25.031 -11.406 1 93.25 165 GLY A CA 1
ATOM 1338 C C . GLY A 1 165 ? -13.383 -24.156 -12.367 1 93.25 165 GLY A C 1
ATOM 1339 O O . GLY A 1 165 ? -13.656 -24.141 -13.57 1 93.25 165 GLY A O 1
ATOM 1340 N N . ALA A 1 166 ? -12.453 -23.438 -11.797 1 95.75 166 ALA A N 1
ATOM 1341 C CA . ALA A 1 166 ? -11.664 -22.484 -12.578 1 95.75 166 ALA A CA 1
ATOM 1342 C C . ALA A 1 166 ? -10.562 -23.203 -13.359 1 95.75 166 ALA A C 1
ATOM 1344 O O . ALA A 1 166 ? -10.016 -24.203 -12.898 1 95.75 166 ALA A O 1
ATOM 1345 N N . HIS A 1 167 ? -10.266 -22.688 -14.539 1 97.75 167 HIS A N 1
ATOM 1346 C CA . HIS A 1 167 ? -9.141 -23.125 -15.359 1 97.75 167 HIS A CA 1
ATOM 1347 C C . HIS A 1 167 ? -8.156 -22 -15.602 1 97.75 167 HIS A C 1
ATOM 1349 O O . HIS A 1 167 ? -8.43 -21.094 -16.406 1 97.75 167 HIS A O 1
ATOM 1355 N N . SER A 1 168 ? -7.094 -22 -14.969 1 98.38 168 SER A N 1
ATOM 1356 C CA . SER A 1 168 ? -6 -21.047 -15.094 1 98.38 168 SER A CA 1
ATOM 1357 C C . SER A 1 168 ? -4.648 -21.719 -14.875 1 98.38 168 SER A C 1
ATOM 1359 O O . SER A 1 168 ? -4.566 -22.766 -14.242 1 98.38 168 SER A O 1
ATOM 1361 N N . PRO A 1 169 ? -3.564 -21.172 -15.43 1 98.81 169 PRO A N 1
ATOM 1362 C CA . PRO A 1 169 ? -2.229 -21.75 -15.25 1 98.81 169 PRO A CA 1
ATOM 1363 C C . PRO A 1 169 ? -1.692 -21.562 -13.836 1 98.81 169 PRO A C 1
ATOM 1365 O O . PRO A 1 169 ? -2.24 -20.766 -13.062 1 98.81 169 PRO A O 1
ATOM 1368 N N . GLY A 1 170 ? -0.683 -22.281 -13.484 1 98.81 170 GLY A N 1
ATOM 1369 C CA . GLY A 1 170 ? -0.011 -22.203 -12.195 1 98.81 170 GLY A CA 1
ATOM 1370 C C . GLY A 1 170 ? 1.133 -23.188 -12.055 1 98.81 170 GLY A C 1
ATOM 1371 O O . GLY A 1 170 ? 1.481 -23.875 -13.008 1 98.81 170 GLY A O 1
ATOM 1372 N N . PRO A 1 171 ? 1.74 -23.188 -10.961 1 98.94 171 PRO A N 1
ATOM 1373 C CA . PRO A 1 171 ? 2.826 -24.156 -10.727 1 98.94 171 PRO A CA 1
ATOM 1374 C C . PRO A 1 171 ? 2.316 -25.547 -10.422 1 98.94 171 PRO A C 1
ATOM 1376 O O . PRO A 1 171 ? 1.217 -25.719 -9.883 1 98.94 171 PRO A O 1
ATOM 1379 N N . ASP A 1 172 ? 3.062 -26.516 -10.781 1 98.62 172 ASP A N 1
ATOM 1380 C CA . ASP A 1 172 ? 2.676 -27.859 -10.367 1 98.62 172 ASP A CA 1
ATOM 1381 C C . ASP A 1 172 ? 3.133 -28.156 -8.945 1 98.62 172 ASP A C 1
ATOM 1383 O O . ASP A 1 172 ? 3.736 -27.297 -8.289 1 98.62 172 ASP A O 1
ATOM 1387 N N . ALA A 1 173 ? 2.873 -29.344 -8.461 1 98.56 173 ALA A N 1
ATOM 1388 C CA . ALA A 1 173 ? 3.055 -29.688 -7.051 1 98.56 173 ALA A CA 1
ATOM 1389 C C . ALA A 1 173 ? 4.527 -29.906 -6.727 1 98.56 173 ALA A C 1
ATOM 1391 O O . ALA A 1 173 ? 4.93 -29.828 -5.562 1 98.56 173 ALA A O 1
ATOM 1392 N N . GLU A 1 174 ? 5.375 -30.141 -7.688 1 98.81 174 GLU A N 1
ATOM 1393 C CA . GLU A 1 174 ? 6.781 -30.469 -7.441 1 98.81 174 GLU A CA 1
ATOM 1394 C C . GLU A 1 174 ? 7.648 -29.203 -7.48 1 98.81 174 GLU A C 1
ATOM 1396 O O . GLU A 1 174 ? 8.625 -29.094 -6.734 1 98.81 174 GLU A O 1
ATOM 1401 N N . VAL A 1 175 ? 7.316 -28.25 -8.336 1 98.94 175 VAL A N 1
ATOM 1402 C CA . VAL A 1 175 ? 8.203 -27.109 -8.578 1 98.94 175 VAL A CA 1
ATOM 1403 C C . VAL A 1 175 ? 8.219 -26.203 -7.355 1 98.94 175 VAL A C 1
ATOM 1405 O O . VAL A 1 175 ? 9.25 -25.594 -7.043 1 98.94 175 VAL A O 1
ATOM 1408 N N . VAL A 1 176 ? 7.09 -26.078 -6.645 1 98.81 176 VAL A N 1
ATOM 1409 C CA . VAL A 1 176 ? 6.977 -25.094 -5.57 1 98.81 176 VAL A CA 1
ATOM 1410 C C . VAL A 1 176 ? 7.926 -25.469 -4.43 1 98.81 176 VAL A C 1
ATOM 1412 O O . VAL A 1 176 ? 8.789 -24.672 -4.051 1 98.81 176 VAL A O 1
ATOM 1415 N N . PRO A 1 177 ? 7.801 -26.719 -3.877 1 98.81 177 PRO A N 1
ATOM 1416 C CA . PRO A 1 177 ? 8.766 -27.047 -2.822 1 98.81 177 PRO A CA 1
ATOM 1417 C C . PRO A 1 177 ? 10.203 -27.078 -3.324 1 98.81 177 PRO A C 1
ATOM 1419 O O . PRO A 1 177 ? 11.133 -26.766 -2.568 1 98.81 177 PRO A O 1
ATOM 1422 N N . TRP A 1 178 ? 10.453 -27.391 -4.582 1 98.94 178 TRP A N 1
ATOM 1423 C CA . TRP A 1 178 ? 11.789 -27.344 -5.164 1 98.94 178 TRP A CA 1
ATOM 1424 C C . TRP A 1 178 ? 12.336 -25.922 -5.172 1 98.94 178 TRP A C 1
ATOM 1426 O O . TRP A 1 178 ? 13.492 -25.688 -4.82 1 98.94 178 TRP A O 1
ATOM 1436 N N . LEU A 1 179 ? 11.531 -24.906 -5.605 1 98.94 179 LEU A N 1
ATOM 1437 C CA . LEU A 1 179 ? 11.922 -23.5 -5.594 1 98.94 179 LEU A CA 1
ATOM 1438 C C . LEU A 1 179 ? 12.312 -23.062 -4.188 1 98.94 179 LEU A C 1
ATOM 1440 O O . LEU A 1 179 ? 13.258 -22.281 -4.02 1 98.94 179 LEU A O 1
ATOM 1444 N N . ILE A 1 180 ? 11.57 -23.547 -3.191 1 98.88 180 ILE A N 1
ATOM 1445 C CA . ILE A 1 180 ? 11.828 -23.172 -1.808 1 98.88 180 ILE A CA 1
ATOM 1446 C C . ILE A 1 180 ? 13.125 -23.828 -1.326 1 98.88 180 ILE A C 1
ATOM 1448 O O . ILE A 1 180 ? 14.016 -23.141 -0.822 1 98.88 180 ILE A O 1
ATOM 1452 N N . LYS A 1 181 ? 13.281 -25.094 -1.534 1 98.75 181 LYS A N 1
ATOM 1453 C CA . LYS A 1 181 ? 14.391 -25.859 -0.984 1 98.75 181 LYS A CA 1
ATOM 1454 C C . LYS A 1 181 ? 15.688 -25.578 -1.741 1 98.75 181 LYS A C 1
ATOM 1456 O O . LYS A 1 181 ? 16.75 -25.422 -1.133 1 98.75 181 LYS A O 1
ATOM 1461 N N . GLU A 1 182 ? 15.586 -25.5 -3.051 1 98.81 182 GLU A N 1
ATOM 1462 C CA . GLU A 1 182 ? 16.797 -25.469 -3.869 1 98.81 182 GLU A CA 1
ATOM 1463 C C . GLU A 1 182 ? 17.172 -24.031 -4.234 1 98.81 182 GLU A C 1
ATOM 1465 O O . GLU A 1 182 ? 18.344 -23.734 -4.504 1 98.81 182 GLU A O 1
ATOM 1470 N N . ARG A 1 183 ? 16.172 -23.109 -4.223 1 98.88 183 ARG A N 1
ATOM 1471 C CA . ARG A 1 183 ? 16.484 -21.75 -4.652 1 98.88 183 ARG A CA 1
ATOM 1472 C C . ARG A 1 183 ? 16.188 -20.75 -3.537 1 98.88 183 ARG A C 1
ATOM 1474 O O . ARG A 1 183 ? 16.547 -19.578 -3.641 1 98.88 183 ARG A O 1
ATOM 1481 N N . ASP A 1 184 ? 15.508 -21.172 -2.449 1 98.75 184 ASP A N 1
ATOM 1482 C CA . ASP A 1 184 ? 15.211 -20.312 -1.31 1 98.75 184 ASP A CA 1
ATOM 1483 C C . ASP A 1 184 ? 14.484 -19.047 -1.753 1 98.75 184 ASP A C 1
ATOM 1485 O O . ASP A 1 184 ? 14.891 -17.938 -1.412 1 98.75 184 ASP A O 1
ATOM 1489 N N . VAL A 1 185 ? 13.438 -19.188 -2.461 1 98.88 185 VAL A N 1
ATOM 1490 C CA . VAL A 1 185 ? 12.75 -18.062 -3.086 1 98.88 185 VAL A CA 1
ATOM 1491 C C . VAL A 1 185 ? 12.008 -17.25 -2.021 1 98.88 185 VAL A C 1
ATOM 1493 O O . VAL A 1 185 ? 11.781 -17.734 -0.913 1 98.88 185 VAL A O 1
ATOM 1496 N N . HIS A 1 186 ? 11.672 -16.062 -2.322 1 98.81 186 HIS A N 1
ATOM 1497 C CA . HIS A 1 186 ? 10.977 -15.102 -1.474 1 98.81 186 HIS A CA 1
ATOM 1498 C C . HIS A 1 186 ? 9.477 -15.383 -1.434 1 98.81 186 HIS A C 1
ATOM 1500 O O . HIS A 1 186 ? 8.844 -15.258 -0.382 1 98.81 186 HIS A O 1
ATOM 1506 N N . GLY A 1 187 ? 8.938 -15.734 -2.484 1 98.88 187 GLY A N 1
ATOM 1507 C CA . GLY A 1 187 ? 7.523 -15.961 -2.725 1 98.88 187 GLY A CA 1
ATOM 1508 C C . GLY A 1 187 ? 7.199 -16.203 -4.188 1 98.88 187 GLY A C 1
ATOM 1509 O O . GLY A 1 187 ? 8.102 -16.328 -5.016 1 98.88 187 GLY A O 1
ATOM 1510 N N . PHE A 1 188 ? 5.938 -16.312 -4.477 1 98.94 188 PHE A N 1
ATOM 1511 C CA . PHE A 1 188 ? 5.445 -16.594 -5.82 1 98.94 188 PHE A CA 1
ATOM 1512 C C . PHE A 1 188 ? 4.375 -15.586 -6.227 1 98.94 188 PHE A C 1
ATOM 1514 O O . PHE A 1 188 ? 3.527 -15.211 -5.414 1 98.94 188 PHE A O 1
ATOM 1521 N N . GLY A 1 189 ? 4.457 -15.062 -7.445 1 98.94 189 GLY A N 1
ATOM 1522 C CA . GLY A 1 189 ? 3.49 -14.102 -7.957 1 98.94 189 GLY A CA 1
ATOM 1523 C C . GLY A 1 189 ? 2.898 -14.508 -9.297 1 98.94 189 GLY A C 1
ATOM 1524 O O . GLY A 1 189 ? 3.586 -15.109 -10.125 1 98.94 189 GLY A O 1
ATOM 1525 N N . THR A 1 190 ? 1.672 -14.164 -9.484 1 98.81 190 THR A N 1
ATOM 1526 C CA . THR A 1 190 ? 0.952 -14.539 -10.695 1 98.81 190 THR A CA 1
ATOM 1527 C C . THR A 1 190 ? 0.001 -13.43 -11.133 1 98.81 190 THR A C 1
ATOM 1529 O O . THR A 1 190 ? -0.207 -12.461 -10.398 1 98.81 190 THR A O 1
ATOM 1532 N N . GLU A 1 191 ? -0.55 -13.586 -12.336 1 98.75 191 GLU A N 1
ATOM 1533 C CA . GLU A 1 191 ? -1.539 -12.648 -12.859 1 98.75 191 GLU A CA 1
ATOM 1534 C C . GLU A 1 191 ? -2.959 -13.164 -12.633 1 98.75 191 GLU A C 1
ATOM 1536 O O . GLU A 1 191 ? -3.926 -12.414 -12.789 1 98.75 191 GLU A O 1
ATOM 1541 N N . SER A 1 192 ? -3.121 -14.383 -12.211 1 97.62 192 SER A N 1
ATOM 1542 C CA . SER A 1 192 ? -4.43 -14.992 -11.984 1 97.62 192 SER A CA 1
ATOM 1543 C C . SER A 1 192 ? -4.945 -14.68 -10.586 1 97.62 192 SER A C 1
ATOM 1545 O O . SER A 1 192 ? -4.258 -14.039 -9.789 1 97.62 192 SER A O 1
ATOM 1547 N N . VAL A 1 193 ? -6.141 -15.164 -10.273 1 95.38 193 VAL A N 1
ATOM 1548 C CA . VAL A 1 193 ? -6.832 -14.812 -9.031 1 95.38 193 VAL A CA 1
ATOM 1549 C C . VAL A 1 193 ? -6.164 -15.516 -7.852 1 95.38 193 VAL A C 1
ATOM 1551 O O . VAL A 1 193 ? -6.219 -15.031 -6.723 1 95.38 193 VAL A O 1
ATOM 1554 N N . GLY A 1 194 ? -5.543 -16.594 -8.062 1 95.94 194 GLY A N 1
ATOM 1555 C CA . GLY A 1 194 ? -4.801 -17.344 -7.051 1 95.94 194 GLY A CA 1
ATOM 1556 C C . GLY A 1 194 ? -3.42 -17.766 -7.512 1 95.94 194 GLY A C 1
ATOM 1557 O O . GLY A 1 194 ? -3.18 -17.906 -8.711 1 95.94 194 GLY A O 1
ATOM 1558 N N . THR A 1 195 ? -2.539 -17.984 -6.535 1 98.12 195 THR A N 1
ATOM 1559 C CA . THR A 1 195 ? -1.18 -18.391 -6.887 1 98.12 195 THR A CA 1
ATOM 1560 C C . THR A 1 195 ? -1.159 -19.797 -7.453 1 98.12 195 THR A C 1
ATOM 1562 O O . THR A 1 195 ? -0.201 -20.203 -8.117 1 98.12 195 THR A O 1
ATOM 1565 N N . ASP A 1 196 ? -2.176 -20.594 -7.133 1 98.56 196 ASP A N 1
ATOM 1566 C CA . ASP A 1 196 ? -2.281 -21.969 -7.641 1 98.56 196 ASP A CA 1
ATOM 1567 C C . ASP A 1 196 ? -3.014 -22 -8.984 1 98.56 196 ASP A C 1
ATOM 1569 O O . ASP A 1 196 ? -3.734 -21.062 -9.328 1 98.56 196 ASP A O 1
ATOM 1573 N N . ALA A 1 197 ? -2.807 -23.094 -9.695 1 98.38 197 ALA A N 1
ATOM 1574 C CA . ALA A 1 197 ? -3.613 -23.359 -10.883 1 98.38 197 ALA A CA 1
ATOM 1575 C C . ALA A 1 197 ? -5.094 -23.484 -10.531 1 98.38 197 ALA A C 1
ATOM 1577 O O . ALA A 1 197 ? -5.438 -23.828 -9.398 1 98.38 197 ALA A O 1
ATOM 1578 N N . GLY A 1 198 ? -5.914 -23.172 -11.5 1 97 198 GLY A N 1
ATOM 1579 C CA . GLY A 1 198 ? -7.348 -23.281 -11.281 1 97 198 GLY A CA 1
ATOM 1580 C C . GLY A 1 198 ? -7.785 -24.672 -10.859 1 97 198 GLY A C 1
ATOM 1581 O O . GLY A 1 198 ? -8.719 -24.812 -10.062 1 97 198 GLY A O 1
ATOM 1582 N N . GLN A 1 199 ? -7.09 -25.688 -11.312 1 97 199 GLN A N 1
ATOM 1583 C CA . GLN A 1 199 ? -7.434 -27.078 -11.039 1 97 199 GLN A CA 1
ATOM 1584 C C . GLN A 1 199 ? -6.527 -27.672 -9.969 1 97 199 GLN A C 1
ATOM 1586 O O . GLN A 1 199 ? -6.352 -28.891 -9.898 1 97 199 GLN A O 1
ATOM 1591 N N . ALA A 1 200 ? -6.023 -26.844 -9.195 1 97.06 200 ALA A N 1
ATOM 1592 C CA . ALA A 1 200 ? -4.984 -27.281 -8.266 1 97.06 200 ALA A CA 1
ATOM 1593 C C . ALA A 1 200 ? -5.574 -28.156 -7.16 1 97.06 200 ALA A C 1
ATOM 1595 O O . ALA A 1 200 ? -4.836 -28.828 -6.438 1 97.06 200 ALA A O 1
ATOM 1596 N N . HIS A 1 201 ? -6.875 -28.156 -6.934 1 94.69 201 HIS A N 1
ATOM 1597 C CA . HIS A 1 201 ? -7.5 -29.031 -5.949 1 94.69 201 HIS A CA 1
ATOM 1598 C C . HIS A 1 201 ? -7.262 -30.5 -6.289 1 94.69 201 HIS A C 1
ATOM 1600 O O . HIS A 1 201 ? -7.41 -31.375 -5.43 1 94.69 201 HIS A O 1
ATOM 1606 N N . HIS A 1 202 ? -6.805 -30.797 -7.531 1 96.12 202 HIS A N 1
ATOM 1607 C CA . HIS A 1 202 ? -6.531 -32.156 -7.969 1 96.12 202 HIS A CA 1
ATOM 1608 C C . HIS A 1 202 ? -5.066 -32.531 -7.742 1 96.12 202 HIS A C 1
ATOM 1610 O O . HIS A 1 202 ? -4.684 -33.688 -7.902 1 96.12 202 HIS A O 1
ATOM 1616 N N . LEU A 1 203 ? -4.297 -31.547 -7.391 1 97.88 203 LEU A N 1
ATOM 1617 C CA . LEU A 1 203 ? -2.881 -31.812 -7.164 1 97.88 203 LEU A CA 1
ATOM 1618 C C . LEU A 1 203 ? -2.648 -32.344 -5.754 1 97.88 203 LEU A C 1
ATOM 1620 O O . LEU A 1 203 ? -3.584 -32.438 -4.957 1 97.88 203 LEU A O 1
ATOM 1624 N N . ASN A 1 204 ? -1.313 -32.781 -5.527 1 97.62 204 ASN A N 1
ATOM 1625 C CA . ASN A 1 204 ? -0.984 -33.344 -4.23 1 97.62 204 ASN A CA 1
ATOM 1626 C C . ASN A 1 204 ? 0.268 -32.719 -3.633 1 97.62 204 ASN A C 1
ATOM 1628 O O . ASN A 1 204 ? 1.369 -32.906 -4.156 1 97.62 204 ASN A O 1
ATOM 1632 N N . PRO A 1 205 ? -0.007 -32.188 -2.465 1 97.94 205 PRO A N 1
ATOM 1633 C CA . PRO A 1 205 ? -1.278 -31.844 -1.826 1 97.94 205 PRO A CA 1
ATOM 1634 C C . PRO A 1 205 ? -2.102 -30.859 -2.652 1 97.94 205 PRO A C 1
ATOM 1636 O O . PRO A 1 205 ? -1.586 -30.25 -3.602 1 97.94 205 PRO A O 1
ATOM 1639 N N . PRO A 1 206 ? -3.383 -30.719 -2.332 1 97.38 206 PRO A N 1
ATOM 1640 C CA . PRO A 1 206 ? -4.152 -29.672 -3.012 1 97.38 206 PRO A CA 1
ATOM 1641 C C . PRO A 1 206 ? -3.631 -28.266 -2.719 1 97.38 206 PRO A C 1
ATOM 1643 O O . PRO A 1 206 ? -3.186 -28 -1.603 1 97.38 206 PRO A O 1
ATOM 1646 N N . TYR A 1 207 ? -3.646 -27.453 -3.744 1 97.88 207 TYR A N 1
ATOM 1647 C CA . TYR A 1 207 ? -3.191 -26.078 -3.674 1 97.88 207 TYR A CA 1
ATOM 1648 C C . TYR A 1 207 ? -1.765 -25.984 -3.145 1 97.88 207 TYR A C 1
ATOM 1650 O O . TYR A 1 207 ? -1.498 -25.297 -2.162 1 97.88 207 TYR A O 1
ATOM 1658 N N . PRO A 1 208 ? -0.888 -26.609 -3.855 1 98.75 208 PRO A N 1
ATOM 1659 C CA . PRO A 1 208 ? 0.479 -26.781 -3.357 1 98.75 208 PRO A CA 1
ATOM 1660 C C . PRO A 1 208 ? 1.222 -25.453 -3.205 1 98.75 208 PRO A C 1
ATOM 1662 O O . PRO A 1 208 ? 2.107 -25.328 -2.355 1 98.75 208 PRO A O 1
ATOM 1665 N N . CYS A 1 209 ? 0.938 -24.438 -4.004 1 98.88 209 CYS A N 1
ATOM 1666 C CA . CYS A 1 209 ? 1.642 -23.156 -3.867 1 98.88 209 CYS A CA 1
ATOM 1667 C C . CYS A 1 209 ? 1.34 -22.516 -2.521 1 98.88 209 CYS A C 1
ATOM 1669 O O . CYS A 1 209 ? 2.256 -22.156 -1.782 1 98.88 209 CYS A O 1
ATOM 1671 N N . HIS A 1 210 ? 0.036 -22.422 -2.213 1 98.81 210 HIS A N 1
ATOM 1672 C CA . HIS A 1 210 ? -0.334 -21.922 -0.89 1 98.81 210 HIS A CA 1
ATOM 1673 C C . HIS A 1 210 ? 0.275 -22.797 0.21 1 98.81 210 HIS A C 1
ATOM 1675 O O . HIS A 1 210 ? 0.872 -22.266 1.154 1 98.81 210 HIS A O 1
ATOM 1681 N N . TYR A 1 211 ? 0.145 -24.094 0.021 1 98.81 211 TYR A N 1
ATOM 1682 C CA . TYR A 1 211 ? 0.549 -25.047 1.047 1 98.81 211 TYR A CA 1
ATOM 1683 C C . TYR A 1 211 ? 2.035 -24.922 1.358 1 98.81 211 TYR A C 1
ATOM 1685 O O . TYR A 1 211 ? 2.418 -24.719 2.512 1 98.81 211 TYR A O 1
ATOM 1693 N N . PHE A 1 212 ? 2.834 -24.969 0.389 1 98.94 212 PHE A N 1
ATOM 1694 C CA . PHE A 1 212 ? 4.273 -25.031 0.613 1 98.94 212 PHE A CA 1
ATOM 1695 C C . PHE A 1 212 ? 4.844 -23.641 0.866 1 98.94 212 PHE A C 1
ATOM 1697 O O . PHE A 1 212 ? 5.707 -23.469 1.729 1 98.94 212 PHE A O 1
ATOM 1704 N N . MET A 1 213 ? 4.453 -22.609 0.131 1 98.94 213 MET A N 1
ATOM 1705 C CA . MET A 1 213 ? 4.988 -21.266 0.35 1 98.94 213 MET A CA 1
ATOM 1706 C C . MET A 1 213 ? 4.723 -20.797 1.776 1 98.94 213 MET A C 1
ATOM 1708 O O . MET A 1 213 ? 5.648 -20.422 2.496 1 98.94 213 MET A O 1
ATOM 1712 N N . HIS A 1 214 ? 3.451 -20.906 2.162 1 98.88 214 HIS A N 1
ATOM 1713 C CA . HIS A 1 214 ? 3.084 -20.359 3.461 1 98.88 214 HIS A CA 1
ATOM 1714 C C . HIS A 1 214 ? 3.564 -21.25 4.598 1 98.88 214 HIS A C 1
ATOM 1716 O O . HIS A 1 214 ? 3.92 -20.766 5.672 1 98.88 214 HIS A O 1
ATOM 1722 N N . GLY A 1 215 ? 3.646 -22.547 4.312 1 98.88 215 GLY A N 1
ATOM 1723 C CA . GLY A 1 215 ? 4.227 -23.453 5.289 1 98.88 215 GLY A CA 1
ATOM 1724 C C . GLY A 1 215 ? 5.703 -23.219 5.527 1 98.88 215 GLY A C 1
ATOM 1725 O O . GLY A 1 215 ? 6.266 -23.688 6.516 1 98.88 215 GLY A O 1
ATOM 1726 N N . ASN A 1 216 ? 6.305 -22.531 4.656 1 98.81 216 ASN A N 1
ATOM 1727 C CA . ASN A 1 216 ? 7.723 -22.203 4.785 1 98.81 216 ASN A CA 1
ATOM 1728 C C . ASN A 1 216 ? 7.953 -20.703 4.941 1 98.81 216 ASN A C 1
ATOM 1730 O O . ASN A 1 216 ? 9.016 -20.203 4.594 1 98.81 216 ASN A O 1
ATOM 1734 N N . ASN A 1 217 ? 6.938 -20 5.34 1 98.69 217 ASN A N 1
ATOM 1735 C CA . ASN A 1 217 ? 6.973 -18.594 5.699 1 98.69 217 ASN A CA 1
ATOM 1736 C C . ASN A 1 217 ? 7.34 -17.719 4.5 1 98.69 217 ASN A C 1
ATOM 1738 O O . ASN A 1 217 ? 8.117 -16.766 4.633 1 98.69 217 ASN A O 1
ATOM 1742 N N . ARG A 1 218 ? 6.816 -18.109 3.307 1 98.88 218 ARG A N 1
ATOM 1743 C CA . ARG A 1 218 ? 6.977 -17.359 2.07 1 98.88 218 ARG A CA 1
ATOM 1744 C C . ARG A 1 218 ? 5.668 -16.688 1.66 1 98.88 218 ARG A C 1
ATOM 1746 O O . ARG A 1 218 ? 4.609 -16.984 2.223 1 98.88 218 ARG A O 1
ATOM 1753 N N . TYR A 1 219 ? 5.727 -15.867 0.71 1 98.94 219 TYR A N 1
ATOM 1754 C CA . TYR A 1 219 ? 4.629 -14.938 0.434 1 98.94 219 TYR A CA 1
ATOM 1755 C C . TYR A 1 219 ? 4.023 -15.211 -0.938 1 98.94 219 TYR A C 1
ATOM 1757 O O . TYR A 1 219 ? 4.574 -15.984 -1.728 1 98.94 219 TYR A O 1
ATOM 1765 N N . GLY A 1 220 ? 2.848 -14.609 -1.16 1 98.94 220 GLY A N 1
ATOM 1766 C CA . GLY A 1 220 ? 2.182 -14.656 -2.451 1 98.94 220 GLY A CA 1
ATOM 1767 C C . GLY A 1 220 ? 1.745 -13.289 -2.949 1 98.94 220 GLY A C 1
ATOM 1768 O O . GLY A 1 220 ? 1.347 -12.438 -2.158 1 98.94 220 GLY A O 1
ATOM 1769 N N . LEU A 1 221 ? 1.8 -13.094 -4.266 1 98.94 221 LEU A N 1
ATOM 1770 C CA . LEU A 1 221 ? 1.204 -11.969 -4.977 1 98.94 221 LEU A CA 1
ATOM 1771 C C . LEU A 1 221 ? 0.267 -12.461 -6.078 1 98.94 221 LEU A C 1
ATOM 1773 O O . LEU A 1 221 ? 0.646 -13.297 -6.895 1 98.94 221 LEU A O 1
ATOM 1777 N N . GLN A 1 222 ? -0.937 -11.922 -6.051 1 98.69 222 GLN A N 1
ATOM 1778 C CA . GLN A 1 222 ? -1.935 -12.367 -7.02 1 98.69 222 GLN A CA 1
ATOM 1779 C C . GLN A 1 222 ? -2.518 -11.18 -7.789 1 98.69 222 GLN A C 1
ATOM 1781 O O . GLN A 1 222 ? -2.395 -10.031 -7.355 1 98.69 222 GLN A O 1
ATOM 1786 N N . CYS A 1 223 ? -3.123 -11.492 -8.914 1 98.81 223 CYS A N 1
ATOM 1787 C CA . CYS A 1 223 ? -3.799 -10.531 -9.773 1 98.81 223 CYS A CA 1
ATOM 1788 C C . CYS A 1 223 ? -2.842 -9.43 -10.219 1 98.81 223 CYS A C 1
ATOM 1790 O O . CYS A 1 223 ? -3.219 -8.258 -10.273 1 98.81 223 CYS A O 1
ATOM 1792 N N . LEU A 1 224 ? -1.613 -9.805 -10.422 1 98.94 224 LEU A N 1
ATOM 1793 C CA . LEU A 1 224 ? -0.652 -8.852 -10.977 1 98.94 224 LEU A CA 1
ATOM 1794 C C . LEU A 1 224 ? -0.977 -8.531 -12.43 1 98.94 224 LEU A C 1
ATOM 1796 O O . LEU A 1 224 ? -1.705 -9.281 -13.086 1 98.94 224 LEU A O 1
ATOM 1800 N N . THR A 1 225 ? -0.44 -7.457 -12.883 1 98.88 225 THR A N 1
ATOM 1801 C CA . THR A 1 225 ? -0.507 -7.09 -14.289 1 98.88 225 THR A CA 1
ATOM 1802 C C . THR A 1 225 ? 0.817 -6.492 -14.758 1 98.88 225 THR A C 1
ATOM 1804 O O . THR A 1 225 ? 1.72 -6.266 -13.953 1 98.88 225 THR A O 1
ATOM 1807 N N . ASN A 1 226 ? 1.05 -6.41 -16.062 1 98.88 226 ASN A N 1
ATOM 1808 C CA . ASN A 1 226 ? 2.168 -5.734 -16.719 1 98.88 226 ASN A CA 1
ATOM 1809 C C . ASN A 1 226 ? 3.484 -6.465 -16.469 1 98.88 226 ASN A C 1
ATOM 1811 O O . ASN A 1 226 ? 4.555 -5.848 -16.484 1 98.88 226 ASN A O 1
ATOM 1815 N N . LEU A 1 227 ? 3.418 -7.766 -16.219 1 98.88 227 LEU A N 1
ATOM 1816 C CA . LEU A 1 227 ? 4.652 -8.523 -16.062 1 98.88 227 LEU A CA 1
ATOM 1817 C C . LEU A 1 227 ? 5.438 -8.562 -17.375 1 98.88 227 LEU A C 1
ATOM 1819 O O . LEU A 1 227 ? 6.656 -8.758 -17.359 1 98.88 227 LEU A O 1
ATOM 1823 N N . ASP A 1 228 ? 4.758 -8.344 -18.453 1 98.69 228 ASP A N 1
ATOM 1824 C CA . ASP A 1 228 ? 5.387 -8.328 -19.766 1 98.69 228 ASP A CA 1
ATOM 1825 C C . ASP A 1 228 ? 6.332 -7.133 -19.906 1 98.69 228 ASP A C 1
ATOM 1827 O O . ASP A 1 228 ? 7.141 -7.086 -20.828 1 98.69 228 ASP A O 1
ATOM 1831 N N . GLN A 1 229 ? 6.227 -6.199 -19.016 1 98.38 229 GLN A N 1
ATOM 1832 C CA . GLN A 1 229 ? 7.055 -5 -19.078 1 98.38 229 GLN A CA 1
ATOM 1833 C C . GLN A 1 229 ? 8.328 -5.16 -18.266 1 98.38 229 GLN A C 1
ATOM 1835 O O . GLN A 1 229 ? 9.172 -4.258 -18.219 1 98.38 229 GLN A O 1
ATOM 1840 N N . LEU A 1 230 ? 8.516 -6.297 -17.625 1 98.12 230 LEU A N 1
ATOM 1841 C CA . LEU A 1 230 ? 9.68 -6.523 -16.781 1 98.12 230 LEU A CA 1
ATOM 1842 C C . LEU A 1 230 ? 10.703 -7.406 -17.484 1 98.12 230 LEU A C 1
ATOM 1844 O O . LEU A 1 230 ? 10.336 -8.297 -18.25 1 98.12 230 LEU A O 1
ATOM 1848 N N . PRO A 1 231 ? 12.016 -7.16 -17.219 1 97.44 231 PRO A N 1
ATOM 1849 C CA . PRO A 1 231 ? 13.039 -8.102 -17.672 1 97.44 231 PRO A CA 1
ATOM 1850 C C . PRO A 1 231 ? 13.008 -9.422 -16.906 1 97.44 231 PRO A C 1
ATOM 1852 O O . PRO A 1 231 ? 12.414 -9.5 -15.82 1 97.44 231 PRO A O 1
ATOM 1855 N N . PRO A 1 232 ? 13.617 -10.438 -17.438 1 98.31 232 PRO A N 1
ATOM 1856 C CA . PRO A 1 232 ? 13.633 -11.719 -16.75 1 98.31 232 PRO A CA 1
ATOM 1857 C C . PRO A 1 232 ? 14.32 -11.641 -15.383 1 98.31 232 PRO A C 1
ATOM 1859 O O . PRO A 1 232 ? 13.969 -12.391 -14.469 1 98.31 232 PRO A O 1
ATOM 1862 N N . THR A 1 233 ? 15.359 -10.789 -15.266 1 97 233 THR A N 1
ATOM 1863 C CA . THR A 1 233 ? 16.078 -10.594 -14.008 1 97 233 THR A CA 1
ATOM 1864 C C . THR A 1 233 ? 16.438 -9.117 -13.812 1 97 233 THR A C 1
ATOM 1866 O O . THR A 1 233 ? 16.359 -8.328 -14.75 1 97 233 THR A O 1
ATOM 1869 N N . GLY A 1 234 ? 16.641 -8.742 -12.5 1 95.25 234 GLY A N 1
ATOM 1870 C CA . GLY A 1 234 ? 17.203 -7.422 -12.25 1 95.25 234 GLY A CA 1
ATOM 1871 C C . GLY A 1 234 ? 16.172 -6.438 -11.703 1 95.25 234 GLY A C 1
ATOM 1872 O O . GLY A 1 234 ? 16.547 -5.371 -11.211 1 95.25 234 GLY A O 1
ATOM 1873 N N . ALA A 1 235 ? 14.891 -6.77 -11.758 1 97.12 235 ALA A N 1
ATOM 1874 C CA . ALA A 1 235 ? 13.875 -5.879 -11.211 1 97.12 235 ALA A CA 1
ATOM 1875 C C . ALA A 1 235 ? 13.789 -6.016 -9.695 1 97.12 235 ALA A C 1
ATOM 1877 O O . ALA A 1 235 ? 14.102 -7.07 -9.141 1 97.12 235 ALA A O 1
ATOM 1878 N N . VAL A 1 236 ? 13.461 -4.969 -9.047 1 97.75 236 VAL A N 1
ATOM 1879 C CA . VAL A 1 236 ? 13.18 -4.953 -7.617 1 97.75 236 VAL A CA 1
ATOM 1880 C C . VAL A 1 236 ? 11.703 -4.641 -7.387 1 97.75 236 VAL A C 1
ATOM 1882 O O . VAL A 1 236 ? 11.164 -3.691 -7.961 1 97.75 236 VAL A O 1
ATOM 1885 N N . ILE A 1 237 ? 11.062 -5.449 -6.559 1 98.75 237 ILE A N 1
ATOM 1886 C CA . ILE A 1 237 ? 9.633 -5.332 -6.309 1 98.75 237 ILE A CA 1
ATOM 1887 C C . ILE A 1 237 ? 9.398 -4.668 -4.953 1 98.75 237 ILE A C 1
ATOM 1889 O O . ILE A 1 237 ? 9.984 -5.078 -3.947 1 98.75 237 ILE A O 1
ATOM 1893 N N . PHE A 1 238 ? 8.617 -3.637 -4.945 1 98.56 238 PHE A N 1
ATOM 1894 C CA . PHE A 1 238 ? 8.031 -3.059 -3.738 1 98.56 238 PHE A CA 1
ATOM 1895 C C . PHE A 1 238 ? 6.602 -3.539 -3.543 1 98.56 238 PHE A C 1
ATOM 1897 O O . PHE A 1 238 ? 5.734 -3.279 -4.379 1 98.56 238 PHE A O 1
ATOM 1904 N N . SER A 1 239 ? 6.34 -4.246 -2.551 1 98.75 239 SER A N 1
ATOM 1905 C CA . SER A 1 239 ? 5.023 -4.812 -2.275 1 98.75 239 SER A CA 1
ATOM 1906 C C . SER A 1 239 ? 4.699 -4.762 -0.786 1 98.75 239 SER A C 1
ATOM 1908 O O . SER A 1 239 ? 4.781 -5.777 -0.092 1 98.75 239 SER A O 1
ATOM 1910 N N . ALA A 1 240 ? 4.289 -3.631 -0.287 1 98.75 240 ALA A N 1
ATOM 1911 C CA . ALA A 1 240 ? 3.979 -3.451 1.129 1 98.75 240 ALA A CA 1
ATOM 1912 C C . ALA A 1 240 ? 2.471 -3.463 1.363 1 98.75 240 ALA A C 1
ATOM 1914 O O . ALA A 1 240 ? 1.76 -2.557 0.919 1 98.75 240 ALA A O 1
ATOM 1915 N N . PRO A 1 241 ? 1.949 -4.43 2.035 1 98.88 241 PRO A N 1
ATOM 1916 C CA . PRO A 1 241 ? 0.511 -4.504 2.301 1 98.88 241 PRO A CA 1
ATOM 1917 C C . PRO A 1 241 ? 0.058 -3.516 3.373 1 98.88 241 PRO A C 1
ATOM 1919 O O . PRO A 1 241 ? 0.889 -2.953 4.09 1 98.88 241 PRO A O 1
ATOM 1922 N N . LEU A 1 242 ? -1.253 -3.289 3.396 1 98.94 242 LEU A N 1
ATOM 1923 C CA . LEU A 1 242 ? -1.809 -2.58 4.543 1 98.94 242 LEU A CA 1
ATOM 1924 C C . LEU A 1 242 ? -1.412 -3.26 5.848 1 98.94 242 LEU A C 1
ATOM 1926 O O . LEU A 1 242 ? -1.291 -4.488 5.902 1 98.94 242 LEU A O 1
ATOM 1930 N N . LYS A 1 243 ? -1.235 -2.496 6.871 1 98.94 243 LYS A N 1
ATOM 1931 C CA . LYS A 1 243 ? -0.84 -3.023 8.172 1 98.94 243 LYS A CA 1
ATOM 1932 C C . LYS A 1 243 ? -2.061 -3.365 9.023 1 98.94 243 LYS A C 1
ATOM 1934 O O . LYS A 1 243 ? -2.326 -2.709 10.031 1 98.94 243 LYS A O 1
ATOM 1939 N N . ILE A 1 244 ? -2.738 -4.375 8.68 1 98.94 244 ILE A N 1
ATOM 1940 C CA . ILE A 1 244 ? -3.945 -4.828 9.367 1 98.94 244 ILE A CA 1
ATOM 1941 C C . ILE A 1 244 ? -3.564 -5.727 10.539 1 98.94 244 ILE A C 1
ATOM 1943 O O . ILE A 1 244 ? -2.809 -6.688 10.375 1 98.94 244 ILE A O 1
ATOM 1947 N N . ARG A 1 245 ? -4.066 -5.449 11.695 1 98.75 245 ARG A N 1
ATOM 1948 C CA . ARG A 1 245 ? -3.768 -6.289 12.852 1 98.75 245 ARG A CA 1
ATOM 1949 C C . ARG A 1 245 ? -4.145 -7.742 12.586 1 98.75 245 ARG A C 1
ATOM 1951 O O . ARG A 1 245 ? -5.289 -8.039 12.242 1 98.75 245 ARG A O 1
ATOM 1958 N N . SER A 1 246 ? -3.189 -8.586 12.656 1 98.69 246 SER A N 1
ATOM 1959 C CA . SER A 1 246 ? -3.371 -10.023 12.469 1 98.69 246 SER A CA 1
ATOM 1960 C C . SER A 1 246 ? -3.924 -10.336 11.086 1 98.69 246 SER A C 1
ATOM 1962 O O . SER A 1 246 ? -4.68 -11.297 10.914 1 98.69 246 SER A O 1
ATOM 1964 N N . GLY A 1 247 ? -3.617 -9.523 10.148 1 98.88 247 GLY A N 1
ATOM 1965 C CA . GLY A 1 247 ? -4.16 -9.68 8.805 1 98.88 247 GLY A CA 1
ATOM 1966 C C . GLY A 1 247 ? -3.539 -10.828 8.039 1 98.88 247 GLY A C 1
ATOM 1967 O O . GLY A 1 247 ? -2.338 -11.078 8.148 1 98.88 247 GLY A O 1
ATOM 1968 N N . SER A 1 248 ? -4.316 -11.508 7.207 1 98.94 248 SER A N 1
ATOM 1969 C CA . SER A 1 248 ? -3.879 -12.625 6.379 1 98.94 248 SER A CA 1
ATOM 1970 C C . SER A 1 248 ? -3.318 -12.141 5.043 1 98.94 248 SER A C 1
ATOM 1972 O O . SER A 1 248 ? -2.738 -12.922 4.285 1 98.94 248 SER A O 1
ATOM 1974 N N . GLY A 1 249 ? -3.521 -10.93 4.762 1 98.75 249 GLY A N 1
ATOM 1975 C CA . GLY A 1 249 ? -3.156 -10.242 3.535 1 98.75 249 GLY A CA 1
ATOM 1976 C C . GLY A 1 249 ? -3.82 -8.883 3.393 1 98.75 249 GLY A C 1
ATOM 1977 O O . GLY A 1 249 ? -4.312 -8.32 4.375 1 98.75 249 GLY A O 1
ATOM 1978 N N . SER A 1 250 ? -3.758 -8.352 2.211 1 98.31 250 SER A N 1
ATOM 1979 C CA . SER A 1 250 ? -4.496 -7.148 1.838 1 98.31 250 SER A CA 1
ATOM 1980 C C . SER A 1 250 ? -4.262 -6.785 0.376 1 98.31 250 SER A C 1
ATOM 1982 O O . SER A 1 250 ? -3.27 -7.211 -0.222 1 98.31 250 SER A O 1
ATOM 1984 N N . PRO A 1 251 ? -5.246 -6.023 -0.176 1 98.75 251 PRO A N 1
ATOM 1985 C CA . PRO A 1 251 ? -4.879 -5.293 -1.391 1 98.75 251 PRO A CA 1
ATOM 1986 C C . PRO A 1 251 ? -3.684 -4.363 -1.182 1 98.75 251 PRO A C 1
ATOM 1988 O O . PRO A 1 251 ? -3.414 -3.945 -0.053 1 98.75 251 PRO A O 1
ATOM 1991 N N . LEU A 1 252 ? -2.967 -4.168 -2.205 1 98.88 252 LEU A N 1
ATOM 1992 C CA . LEU A 1 252 ? -1.787 -3.312 -2.113 1 98.88 252 LEU A CA 1
ATOM 1993 C C . LEU A 1 252 ? -1.422 -2.74 -3.479 1 98.88 252 LEU A C 1
ATOM 1995 O O . LEU A 1 252 ? -2.006 -3.127 -4.492 1 98.88 252 LEU A O 1
ATOM 1999 N N . ARG A 1 253 ? -0.558 -1.803 -3.49 1 98.94 253 ARG A N 1
ATOM 2000 C CA . ARG A 1 253 ? 0.088 -1.309 -4.699 1 98.94 253 ARG A CA 1
ATOM 2001 C C . ARG A 1 253 ? 1.447 -1.971 -4.906 1 98.94 253 ARG A C 1
ATOM 2003 O O . ARG A 1 253 ? 2.34 -1.841 -4.066 1 98.94 253 ARG A O 1
ATOM 2010 N N . VAL A 1 254 ? 1.604 -2.686 -5.957 1 98.94 254 VAL A N 1
ATOM 2011 C CA . VAL A 1 254 ? 2.867 -3.346 -6.273 1 98.94 254 VAL A CA 1
ATOM 2012 C C . VAL A 1 254 ? 3.594 -2.572 -7.371 1 98.94 254 VAL A C 1
ATOM 2014 O O . VAL A 1 254 ? 3.051 -2.371 -8.461 1 98.94 254 VAL A O 1
ATOM 2017 N N . LEU A 1 255 ? 4.809 -2.166 -7.117 1 98.88 255 LEU A N 1
ATOM 2018 C CA . LEU A 1 255 ? 5.641 -1.449 -8.078 1 98.88 255 LEU A CA 1
ATOM 2019 C C . LEU A 1 255 ? 6.93 -2.211 -8.359 1 98.88 255 LEU A C 1
ATOM 2021 O O . LEU A 1 255 ? 7.527 -2.783 -7.445 1 98.88 255 LEU A O 1
ATOM 2025 N N . ALA A 1 256 ? 7.348 -2.168 -9.539 1 98.62 256 ALA A N 1
ATOM 2026 C CA . ALA A 1 256 ? 8.648 -2.707 -9.914 1 98.62 256 ALA A CA 1
ATOM 2027 C C . ALA A 1 256 ? 9.602 -1.594 -10.352 1 98.62 256 ALA A C 1
ATOM 2029 O O . ALA A 1 256 ? 9.195 -0.66 -11.047 1 98.62 256 ALA A O 1
ATOM 2030 N N . LEU A 1 257 ? 10.766 -1.681 -9.906 1 97.25 257 LEU A N 1
ATOM 2031 C CA . LEU A 1 257 ? 11.883 -0.891 -10.422 1 97.25 257 LEU A CA 1
ATOM 2032 C C . LEU A 1 257 ? 12.734 -1.718 -11.375 1 97.25 257 LEU A C 1
ATOM 2034 O O . LEU A 1 257 ? 13.242 -2.779 -11 1 97.25 257 LEU A O 1
ATOM 2038 N N . ALA A 1 258 ? 12.844 -1.285 -12.516 1 95.06 258 ALA A N 1
ATOM 2039 C CA . ALA A 1 258 ? 13.625 -2.01 -13.523 1 95.06 258 ALA A CA 1
ATOM 2040 C C . ALA A 1 258 ? 14.609 -1.084 -14.227 1 95.06 258 ALA A C 1
ATOM 2042 O O . ALA A 1 258 ? 14.32 0.096 -14.438 1 95.06 258 ALA A O 1
ATOM 2043 N N . PRO A 1 259 ? 15.797 -1.638 -14.539 1 88.12 259 PRO A N 1
ATOM 2044 C CA . PRO A 1 259 ? 16.719 -0.821 -15.344 1 88.12 259 PRO A CA 1
ATOM 2045 C C . PRO A 1 259 ? 16.172 -0.517 -16.734 1 88.12 259 PRO A C 1
ATOM 2047 O O . PRO A 1 259 ? 15.438 -1.329 -17.312 1 88.12 259 PRO A O 1
ATOM 2050 N N . ARG A 1 260 ? 16.406 0.713 -17.031 1 79.88 260 ARG A N 1
ATOM 2051 C CA . ARG A 1 260 ? 16.047 1.004 -18.422 1 79.88 260 ARG A CA 1
ATOM 2052 C C . ARG A 1 260 ? 17.141 0.528 -19.359 1 79.88 260 ARG A C 1
ATOM 2054 O O . ARG A 1 260 ? 18.328 0.625 -19.047 1 79.88 260 ARG A O 1
ATOM 2061 N N . ALA A 1 261 ? 16.719 -0.319 -20.25 1 56.62 261 ALA A N 1
ATOM 2062 C CA . ALA A 1 261 ? 17.656 -0.772 -21.281 1 56.62 261 ALA A CA 1
ATOM 2063 C C . ALA A 1 261 ? 18.328 0.411 -21.969 1 56.62 261 ALA A C 1
ATOM 2065 O O . ALA A 1 261 ? 17.734 1.486 -22.094 1 56.62 261 ALA A O 1
ATOM 2066 N N . MET B 1 1 ? 32.5 -3.328 -14.344 1 35.38 1 MET B N 1
ATOM 2067 C CA . MET B 1 1 ? 31.266 -2.812 -14.938 1 35.38 1 MET B CA 1
ATOM 2068 C C . MET B 1 1 ? 30.281 -2.357 -13.859 1 35.38 1 MET B C 1
ATOM 2070 O O . MET B 1 1 ? 30.203 -2.967 -12.797 1 35.38 1 MET B O 1
ATOM 2074 N N . SER B 1 2 ? 30.078 -1.14 -13.734 1 45.62 2 SER B N 1
ATOM 2075 C CA . SER B 1 2 ? 29.344 -0.5 -12.641 1 45.62 2 SER B CA 1
ATOM 2076 C C . SER B 1 2 ? 28.062 -1.262 -12.305 1 45.62 2 SER B C 1
ATOM 2078 O O . SER B 1 2 ? 27.297 -1.599 -13.203 1 45.62 2 SER B O 1
ATOM 2080 N N . GLN B 1 3 ? 28.062 -1.926 -11.25 1 59.16 3 GLN B N 1
ATOM 2081 C CA . GLN B 1 3 ? 26.891 -2.662 -10.781 1 59.16 3 GLN B CA 1
ATOM 2082 C C . GLN B 1 3 ? 25.609 -1.847 -10.984 1 59.16 3 GLN B C 1
ATOM 2084 O O . GLN B 1 3 ? 25.594 -0.647 -10.703 1 59.16 3 GLN B O 1
ATOM 2089 N N . PRO B 1 4 ? 24.672 -2.432 -11.625 1 81.12 4 PRO B N 1
ATOM 2090 C CA . PRO B 1 4 ? 23.391 -1.726 -11.781 1 81.12 4 PRO B CA 1
ATOM 2091 C C . PRO B 1 4 ? 22.844 -1.209 -10.453 1 81.12 4 PRO B C 1
ATOM 2093 O O . PRO B 1 4 ? 23 -1.862 -9.414 1 81.12 4 PRO B O 1
ATOM 2096 N N . ILE B 1 5 ? 22.656 0.031 -10.312 1 86.81 5 ILE B N 1
ATOM 2097 C CA . ILE B 1 5 ? 22.234 0.782 -9.133 1 86.81 5 ILE B CA 1
ATOM 2098 C C . ILE B 1 5 ? 21.234 -0.046 -8.32 1 86.81 5 ILE B C 1
ATOM 2100 O O . ILE B 1 5 ? 21.25 -0.019 -7.09 1 86.81 5 ILE B O 1
ATOM 2104 N N . LEU B 1 6 ? 20.453 -0.875 -8.977 1 91.69 6 LEU B N 1
ATOM 2105 C CA . LEU B 1 6 ? 19.453 -1.657 -8.258 1 91.69 6 LEU B CA 1
ATOM 2106 C C . LEU B 1 6 ? 20.109 -2.812 -7.5 1 91.69 6 LEU B C 1
ATOM 2108 O O . LEU B 1 6 ? 19.672 -3.162 -6.402 1 91.69 6 LEU B O 1
ATOM 2112 N N . ALA B 1 7 ? 21.172 -3.342 -8.086 1 89.94 7 ALA B N 1
ATOM 2113 C CA . ALA B 1 7 ? 21.906 -4.391 -7.395 1 89.94 7 ALA B CA 1
ATOM 2114 C C . ALA B 1 7 ? 22.609 -3.836 -6.156 1 89.94 7 ALA B C 1
ATOM 2116 O O . ALA B 1 7 ? 22.609 -4.469 -5.098 1 89.94 7 ALA B O 1
ATOM 2117 N N . GLN B 1 8 ? 23.188 -2.689 -6.332 1 89.12 8 GLN B N 1
ATOM 2118 C CA . GLN B 1 8 ? 23.844 -2.041 -5.199 1 89.12 8 GLN B CA 1
ATOM 2119 C C . GLN B 1 8 ? 22.828 -1.671 -4.117 1 89.12 8 GLN B C 1
ATOM 2121 O O . GLN B 1 8 ? 23.094 -1.833 -2.928 1 89.12 8 GLN B O 1
ATOM 2126 N N . PHE B 1 9 ? 21.734 -1.182 -4.559 1 91.31 9 PHE B N 1
ATOM 2127 C CA . PHE B 1 9 ? 20.656 -0.845 -3.646 1 91.31 9 PHE B CA 1
ATOM 2128 C C . PHE B 1 9 ? 20.25 -2.055 -2.811 1 91.31 9 PHE B C 1
ATOM 2130 O O . PHE B 1 9 ? 20.172 -1.971 -1.584 1 91.31 9 PHE B O 1
ATOM 2137 N N . MET B 1 10 ? 20.062 -3.186 -3.449 1 91 10 MET B N 1
ATOM 2138 C CA . MET B 1 10 ? 19.656 -4.41 -2.766 1 91 10 MET B CA 1
ATOM 2139 C C . MET B 1 10 ? 20.75 -4.891 -1.818 1 91 10 MET B C 1
ATOM 2141 O O . MET B 1 10 ? 20.469 -5.367 -0.72 1 91 10 MET B O 1
ATOM 2145 N N . THR B 1 11 ? 21.984 -4.754 -2.236 1 90.06 11 THR B N 1
ATOM 2146 C CA . THR B 1 11 ? 23.109 -5.145 -1.39 1 90.06 11 THR B CA 1
ATOM 2147 C C . THR B 1 11 ? 23.125 -4.32 -0.105 1 90.06 11 THR B C 1
ATOM 2149 O O . THR B 1 11 ? 23.328 -4.863 0.982 1 90.06 11 THR B O 1
ATOM 2152 N N . GLU B 1 12 ? 22.859 -3.033 -0.253 1 89.75 12 GLU B N 1
ATOM 2153 C CA . GLU B 1 12 ? 22.875 -2.148 0.908 1 89.75 12 GLU B CA 1
ATOM 2154 C C . GLU B 1 12 ? 21.688 -2.441 1.83 1 89.75 12 GLU B C 1
ATOM 2156 O O . GLU B 1 12 ? 21.812 -2.328 3.051 1 89.75 12 GLU B O 1
ATOM 2161 N N . LEU B 1 13 ? 20.609 -2.809 1.247 1 89.75 13 LEU B N 1
ATOM 2162 C CA . LEU B 1 13 ? 19.438 -3.182 2.043 1 89.75 13 LEU B CA 1
ATOM 2163 C C . LEU B 1 13 ? 19.719 -4.445 2.852 1 89.75 13 LEU B C 1
ATOM 2165 O O . LEU B 1 13 ? 19.484 -4.473 4.062 1 89.75 13 LEU B O 1
ATOM 2169 N N . VAL B 1 14 ? 20.297 -5.438 2.223 1 88.56 14 VAL B N 1
ATOM 2170 C CA . VAL B 1 14 ? 20.531 -6.742 2.838 1 88.56 14 VAL B CA 1
ATOM 2171 C C . VAL B 1 14 ? 21.625 -6.637 3.887 1 88.56 14 VAL B C 1
ATOM 2173 O O . VAL B 1 14 ? 21.562 -7.285 4.934 1 88.56 14 VAL B O 1
ATOM 2176 N N . SER B 1 15 ? 22.578 -5.754 3.605 1 89.81 15 SER B N 1
ATOM 2177 C CA . SER B 1 15 ? 23.703 -5.617 4.527 1 89.81 15 SER B CA 1
ATOM 2178 C C . SER B 1 15 ? 23.328 -4.766 5.734 1 89.81 15 SER B C 1
ATOM 2180 O O . SER B 1 15 ? 24.078 -4.715 6.719 1 89.81 15 SER B O 1
ATOM 2182 N N . GLY B 1 16 ? 22.203 -4.02 5.621 1 88 16 GLY B N 1
ATOM 2183 C CA . GLY B 1 16 ? 21.766 -3.197 6.734 1 88 16 GLY B CA 1
ATOM 2184 C C . GLY B 1 16 ? 22.281 -1.775 6.672 1 88 16 GLY B C 1
ATOM 2185 O O . GLY B 1 16 ? 22.047 -0.979 7.582 1 88 16 GLY B O 1
ATOM 2186 N N . ARG B 1 17 ? 22.969 -1.451 5.613 1 90.69 17 ARG B N 1
ATOM 2187 C CA . ARG B 1 17 ? 23.469 -0.086 5.465 1 90.69 17 ARG B CA 1
ATOM 2188 C C . ARG B 1 17 ? 22.328 0.885 5.195 1 90.69 17 ARG B C 1
ATOM 2190 O O . ARG B 1 17 ? 22.453 2.088 5.43 1 90.69 17 ARG B O 1
ATOM 2197 N N . ILE B 1 18 ? 21.266 0.354 4.656 1 93.19 18 ILE B N 1
ATOM 2198 C CA . ILE B 1 18 ? 20 1.071 4.559 1 93.19 18 ILE B CA 1
ATOM 2199 C C . ILE B 1 18 ? 18.984 0.463 5.527 1 93.19 18 ILE B C 1
ATOM 2201 O O . ILE B 1 18 ? 18.797 -0.755 5.555 1 93.19 18 ILE B O 1
ATOM 2205 N N . ARG B 1 19 ? 18.5 1.305 6.281 1 93.94 19 ARG B N 1
ATOM 2206 C CA . ARG B 1 19 ? 17.469 0.863 7.23 1 93.94 19 ARG B CA 1
ATOM 2207 C C . ARG B 1 19 ? 16.078 1.212 6.734 1 93.94 19 ARG B C 1
ATOM 2209 O O . ARG B 1 19 ? 15.859 2.297 6.195 1 93.94 19 ARG B O 1
ATOM 2216 N N . LEU B 1 20 ? 15.203 0.226 6.938 1 97.19 20 LEU B N 1
ATOM 2217 C CA . LEU B 1 20 ? 13.797 0.485 6.66 1 97.19 20 LEU B CA 1
ATOM 2218 C C . LEU B 1 20 ? 13.047 0.851 7.938 1 97.19 20 LEU B C 1
ATOM 2220 O O . LEU B 1 20 ? 13.227 0.204 8.977 1 97.19 20 LEU B O 1
ATOM 2224 N N . VAL B 1 21 ? 12.281 1.917 7.887 1 98.25 21 VAL B N 1
ATOM 2225 C CA . VAL B 1 21 ? 11.438 2.338 9 1 98.25 21 VAL B CA 1
ATOM 2226 C C . VAL B 1 21 ? 9.969 2.307 8.57 1 98.25 21 VAL B C 1
ATOM 2228 O O . VAL B 1 21 ? 9.609 2.869 7.539 1 98.25 21 VAL B O 1
ATOM 2231 N N . ASP B 1 22 ? 9.203 1.579 9.297 1 98.88 22 ASP B N 1
ATOM 2232 C CA . ASP B 1 22 ? 7.762 1.529 9.078 1 98.88 22 ASP B CA 1
ATOM 2233 C C . ASP B 1 22 ? 7.07 2.754 9.672 1 98.88 22 ASP B C 1
ATOM 2235 O O . ASP B 1 22 ? 7.016 2.906 10.898 1 98.88 22 ASP B O 1
ATOM 2239 N N . LEU B 1 23 ? 6.492 3.576 8.836 1 98.94 23 LEU B N 1
ATOM 2240 C CA . LEU B 1 23 ? 5.875 4.816 9.289 1 98.94 23 LEU B CA 1
ATOM 2241 C C . LEU B 1 23 ? 4.355 4.668 9.367 1 98.94 23 LEU B C 1
ATOM 2243 O O . LEU B 1 23 ? 3.627 5.66 9.281 1 98.94 23 LEU B O 1
ATOM 2247 N N . THR B 1 24 ? 3.873 3.492 9.453 1 98.94 24 THR B N 1
ATOM 2248 C CA . THR B 1 24 ? 2.451 3.201 9.328 1 98.94 24 THR B CA 1
ATOM 2249 C C . THR B 1 24 ? 1.872 2.729 10.656 1 98.94 24 THR B C 1
ATOM 2251 O O . THR B 1 24 ? 2.438 1.848 11.305 1 98.94 24 THR B O 1
ATOM 2254 N N . GLU B 1 25 ? 0.796 3.34 11.086 1 98.81 25 GLU B N 1
ATOM 2255 C CA . GLU B 1 25 ? 0.019 2.852 12.219 1 98.81 25 GLU B CA 1
ATOM 2256 C C . GLU B 1 25 ? -0.703 1.552 11.875 1 98.81 25 GLU B C 1
ATOM 2258 O O . GLU B 1 25 ? -1.121 1.353 10.734 1 98.81 25 GLU B O 1
ATOM 2263 N N . THR B 1 26 ? -0.837 0.708 12.883 1 98.69 26 THR B N 1
ATOM 2264 C CA . THR B 1 26 ? -1.592 -0.522 12.672 1 98.69 26 THR B CA 1
ATOM 2265 C C . THR B 1 26 ? -3.08 -0.223 12.516 1 98.69 26 THR B C 1
ATOM 2267 O O . THR B 1 26 ? -3.648 0.542 13.305 1 98.69 26 THR B O 1
ATOM 2270 N N . LEU B 1 27 ? -3.707 -0.741 11.477 1 98.5 27 LEU B N 1
ATOM 2271 C CA . LEU B 1 27 ? -5.148 -0.612 11.289 1 98.5 27 LEU B CA 1
ATOM 2272 C C . LEU B 1 27 ? -5.906 -1.522 12.25 1 98.5 27 LEU B C 1
ATOM 2274 O O . LEU B 1 27 ? -5.754 -2.746 12.203 1 98.5 27 LEU B O 1
ATOM 2278 N N . THR B 1 28 ? -6.652 -0.947 13.086 1 98.19 28 THR B N 1
ATOM 2279 C CA . THR B 1 28 ? -7.52 -1.619 14.055 1 98.19 28 THR B CA 1
ATOM 2280 C C . THR B 1 28 ? -8.859 -0.899 14.172 1 98.19 28 THR B C 1
ATOM 2282 O O . THR B 1 28 ? -8.961 0.287 13.852 1 98.19 28 THR B O 1
ATOM 2285 N N . PRO B 1 29 ? -9.875 -1.618 14.586 1 97.5 29 PRO B N 1
ATOM 2286 C CA . PRO B 1 29 ? -11.164 -0.959 14.805 1 97.5 29 PRO B CA 1
ATOM 2287 C C . PRO B 1 29 ? -11.078 0.165 15.836 1 97.5 29 PRO B C 1
ATOM 2289 O O . PRO B 1 29 ? -11.906 1.081 15.82 1 97.5 29 PRO B O 1
ATOM 2292 N N . GLU B 1 30 ? -10.07 0.149 16.688 1 96.5 30 GLU B N 1
ATOM 2293 C CA . GLU B 1 30 ? -9.938 1.128 17.75 1 96.5 30 GLU B CA 1
ATOM 2294 C C . GLU B 1 30 ? -9.188 2.371 17.281 1 96.5 30 GLU B C 1
ATOM 2296 O O . GLU B 1 30 ? -9.195 3.4 17.969 1 96.5 30 GLU B O 1
ATOM 2301 N N . PHE B 1 31 ? -8.484 2.266 16.203 1 97.38 31 PHE B N 1
ATOM 2302 C CA . PHE B 1 31 ? -7.742 3.434 15.734 1 97.38 31 PHE B CA 1
ATOM 2303 C C . PHE B 1 31 ? -8.688 4.582 15.414 1 97.38 31 PHE B C 1
ATOM 2305 O O . PHE B 1 31 ? -9.711 4.387 14.758 1 97.38 31 PHE B O 1
ATOM 2312 N N . PRO B 1 32 ? -8.352 5.766 15.812 1 95.56 32 PRO B N 1
ATOM 2313 C CA . PRO B 1 32 ? -9.289 6.887 15.688 1 95.56 32 PRO B CA 1
ATOM 2314 C C . PRO B 1 32 ? -9.516 7.305 14.234 1 95.56 32 PRO B C 1
ATOM 2316 O O . PRO B 1 32 ? -8.609 7.207 13.406 1 95.56 32 PRO B O 1
ATOM 2319 N N . THR B 1 33 ? -10.711 7.742 14.016 1 92.94 33 THR B N 1
ATOM 2320 C CA . THR B 1 33 ? -11.133 8.344 12.758 1 92.94 33 THR B CA 1
ATOM 2321 C C . THR B 1 33 ? -11.586 9.789 12.969 1 92.94 33 THR B C 1
ATOM 2323 O O . THR B 1 33 ? -12.133 10.117 14.023 1 92.94 33 THR B O 1
ATOM 2326 N N . ILE B 1 34 ? -11.359 10.562 11.961 1 91.06 34 ILE B N 1
ATOM 2327 C CA . ILE B 1 34 ? -11.766 11.961 12.047 1 91.06 34 ILE B CA 1
ATOM 2328 C C . ILE B 1 34 ? -13.266 12.047 12.352 1 91.06 34 ILE B C 1
ATOM 2330 O O . ILE B 1 34 ? -14.055 11.258 11.82 1 91.06 34 ILE B O 1
ATOM 2334 N N . VAL B 1 35 ? -13.602 12.961 13.195 1 84.44 35 VAL B N 1
ATOM 2335 C CA . VAL B 1 35 ? -15 13.211 13.531 1 84.44 35 VAL B CA 1
ATOM 2336 C C . VAL B 1 35 ? -15.422 14.578 12.992 1 84.44 35 VAL B C 1
ATOM 2338 O O . VAL B 1 35 ? -14.898 15.609 13.414 1 84.44 35 VAL B O 1
ATOM 2341 N N . LEU B 1 36 ? -16.359 14.508 12.078 1 89.94 36 LEU B N 1
ATOM 2342 C CA . LEU B 1 36 ? -16.875 15.758 11.508 1 89.94 36 LEU B CA 1
ATOM 2343 C C . LEU B 1 36 ? -18.203 16.125 12.141 1 89.94 36 LEU B C 1
ATOM 2345 O O . LEU B 1 36 ? -18.875 15.289 12.734 1 89.94 36 LEU B O 1
ATOM 2349 N N . PRO B 1 37 ? -18.531 17.391 12.039 1 89.19 37 PRO B N 1
ATOM 2350 C CA . PRO B 1 37 ? -19.875 17.766 12.461 1 89.19 37 PRO B CA 1
ATOM 2351 C C . PRO B 1 37 ? -20.969 16.891 11.828 1 89.19 37 PRO B C 1
ATOM 2353 O O . PRO B 1 37 ? -20.812 16.438 10.695 1 89.19 37 PRO B O 1
ATOM 2356 N N . PRO B 1 38 ? -22.031 16.672 12.547 1 91.25 38 PRO B N 1
ATOM 2357 C CA . PRO B 1 38 ? -23.047 15.695 12.141 1 91.25 38 PRO B CA 1
ATOM 2358 C C . PRO B 1 38 ? -23.703 16.047 10.805 1 91.25 38 PRO B C 1
ATOM 2360 O O . PRO B 1 38 ? -24.266 15.164 10.141 1 91.25 38 PRO B O 1
ATOM 2363 N N . GLU B 1 39 ? -23.656 17.297 10.391 1 94.06 39 GLU B N 1
ATOM 2364 C CA . GLU B 1 39 ? -24.297 17.703 9.141 1 94.06 39 GLU B CA 1
ATOM 2365 C C . GLU B 1 39 ? -23.5 17.203 7.934 1 94.06 39 GLU B C 1
ATOM 2367 O O . GLU B 1 39 ? -24.016 17.172 6.816 1 94.06 39 GLU B O 1
ATOM 2372 N N . PHE B 1 40 ? -22.266 16.766 8.109 1 96 40 PHE B N 1
ATOM 2373 C CA . PHE B 1 40 ? -21.422 16.281 7.02 1 96 40 PHE B CA 1
ATOM 2374 C C . PHE B 1 40 ? -21.422 14.766 6.961 1 96 40 PHE B C 1
ATOM 2376 O O . PHE B 1 40 ? -21.828 14.102 7.918 1 96 40 PHE B O 1
ATOM 2383 N N . GLY B 1 41 ? -21.094 14.234 5.742 1 96.5 41 GLY B N 1
ATOM 2384 C CA . GLY B 1 41 ? -20.844 12.805 5.641 1 96.5 41 GLY B CA 1
ATOM 2385 C C . GLY B 1 41 ? -19.703 12.328 6.516 1 96.5 41 GLY B C 1
ATOM 2386 O O . GLY B 1 41 ? -18.703 13.023 6.672 1 96.5 41 GLY B O 1
ATOM 2387 N N . GLN B 1 42 ? -19.828 11.117 7.02 1 95.94 42 GLN B N 1
ATOM 2388 C CA . GLN B 1 42 ? -18.844 10.625 7.977 1 95.94 42 GLN B CA 1
ATOM 2389 C C . GLN B 1 42 ? -17.984 9.523 7.359 1 95.94 42 GLN B C 1
ATOM 2391 O O . GLN B 1 42 ? -18.484 8.703 6.582 1 95.94 42 GLN B O 1
ATOM 2396 N N . ALA B 1 43 ? -16.781 9.5 7.77 1 96.81 43 ALA B N 1
ATOM 2397 C CA . ALA B 1 43 ? -15.852 8.438 7.395 1 96.81 43 ALA B CA 1
ATOM 2398 C C . ALA B 1 43 ? -16.094 7.18 8.227 1 96.81 43 ALA B C 1
ATOM 2400 O O . ALA B 1 43 ? -16.344 7.266 9.438 1 96.81 43 ALA B O 1
ATOM 2401 N N . TRP B 1 44 ? -15.992 6.008 7.566 1 97.56 44 TRP B N 1
ATOM 2402 C CA . TRP B 1 44 ? -16.109 4.75 8.297 1 97.56 44 TRP B CA 1
ATOM 2403 C C . TRP B 1 44 ? -14.852 4.457 9.094 1 97.56 44 TRP B C 1
ATOM 2405 O O . TRP B 1 44 ? -13.734 4.613 8.578 1 97.56 44 TRP B O 1
ATOM 2415 N N . PRO B 1 45 ? -15.031 4.051 10.359 1 96.88 45 PRO B N 1
ATOM 2416 C CA . PRO B 1 45 ? -13.883 3.436 11.031 1 96.88 45 PRO B CA 1
ATOM 2417 C C . PRO B 1 45 ? -13.461 2.121 10.383 1 96.88 45 PRO B C 1
ATOM 2419 O O . PRO B 1 45 ? -14.195 1.57 9.555 1 96.88 45 PRO B O 1
ATOM 2422 N N . PHE B 1 46 ? -12.32 1.688 10.734 1 98.5 46 PHE B N 1
ATOM 2423 C CA . PHE B 1 46 ? -11.898 0.376 10.266 1 98.5 46 PHE B CA 1
ATOM 2424 C C . PHE B 1 46 ? -12.703 -0.728 10.93 1 98.5 46 PHE B C 1
ATOM 2426 O O . PHE B 1 46 ? -12.828 -0.762 12.156 1 98.5 46 PHE B O 1
ATOM 2433 N N . ARG B 1 47 ? -13.266 -1.542 10.125 1 98.56 47 ARG B N 1
ATOM 2434 C CA . ARG B 1 47 ? -13.961 -2.736 10.594 1 98.56 47 ARG B CA 1
ATOM 2435 C C . ARG B 1 47 ? -13.43 -3.986 9.898 1 98.56 47 ARG B C 1
ATOM 2437 O O . ARG B 1 47 ? -13.07 -3.943 8.719 1 98.56 47 ARG B O 1
ATOM 2444 N N . ILE B 1 48 ? -13.383 -5.047 10.594 1 98.62 48 ILE B N 1
ATOM 2445 C CA . ILE B 1 48 ? -12.891 -6.305 10.047 1 98.62 48 ILE B CA 1
ATOM 2446 C C . ILE B 1 48 ? -13.789 -7.453 10.5 1 98.62 48 ILE B C 1
ATOM 2448 O O . ILE B 1 48 ? -14.234 -7.484 11.648 1 98.62 48 ILE B O 1
ATOM 2452 N N . GLU B 1 49 ? -14.07 -8.336 9.578 1 98.5 49 GLU B N 1
ATOM 2453 C CA . GLU B 1 49 ? -14.93 -9.492 9.805 1 98.5 49 GLU B CA 1
ATOM 2454 C C . GLU B 1 49 ? -14.273 -10.773 9.289 1 98.5 49 GLU B C 1
ATOM 2456 O O . GLU B 1 49 ? -13.938 -10.867 8.102 1 98.5 49 GLU B O 1
ATOM 2461 N N . GLU B 1 50 ? -14.156 -11.727 10.188 1 98.69 50 GLU B N 1
ATOM 2462 C CA . GLU B 1 50 ? -13.539 -12.992 9.82 1 98.69 50 GLU B CA 1
ATOM 2463 C C . GLU B 1 50 ? -14.398 -13.758 8.828 1 98.69 50 GLU B C 1
ATOM 2465 O O . GLU B 1 50 ? -15.609 -13.891 9.016 1 98.69 50 GLU B O 1
ATOM 2470 N N . ILE B 1 51 ? -13.812 -14.242 7.754 1 98.62 51 ILE B N 1
ATOM 2471 C CA . ILE B 1 51 ? -14.5 -15.109 6.801 1 98.62 51 ILE B CA 1
ATOM 2472 C C . ILE B 1 51 ? -14.375 -16.562 7.25 1 98.62 51 ILE B C 1
ATOM 2474 O O . ILE B 1 51 ? -15.375 -17.266 7.375 1 98.62 51 ILE B O 1
ATOM 2478 N N . SER B 1 52 ? -13.156 -16.953 7.453 1 98.75 52 SER B N 1
ATOM 2479 C CA . SER B 1 52 ? -12.852 -18.297 7.957 1 98.75 52 SER B CA 1
ATOM 2480 C C . SER B 1 52 ? -11.492 -18.328 8.656 1 98.75 52 SER B C 1
ATOM 2482 O O . SER B 1 52 ? -10.695 -17.391 8.508 1 98.75 52 SER B O 1
ATOM 2484 N N . ARG B 1 53 ? -11.289 -19.312 9.438 1 98.62 53 ARG B N 1
ATOM 2485 C CA . ARG B 1 53 ? -10.023 -19.578 10.117 1 98.62 53 ARG B CA 1
ATOM 2486 C C . ARG B 1 53 ? -9.844 -21.078 10.359 1 98.62 53 ARG B C 1
ATOM 2488 O O . ARG B 1 53 ? -10.016 -21.547 11.484 1 98.62 53 ARG B O 1
ATOM 2495 N N . TYR B 1 54 ? -9.484 -21.719 9.367 1 98.44 54 TYR B N 1
ATOM 2496 C CA . TYR B 1 54 ? -9.195 -23.141 9.359 1 98.44 54 TYR B CA 1
ATOM 2497 C C . TYR B 1 54 ? -10.336 -23.938 9.984 1 98.44 54 TYR B C 1
ATOM 2499 O O . TYR B 1 54 ? -10.102 -24.812 10.82 1 98.44 54 TYR B O 1
ATOM 2507 N N . ASP B 1 55 ? -11.508 -23.578 9.672 1 98.38 55 ASP B N 1
ATOM 2508 C CA . ASP B 1 55 ? -12.719 -24.234 10.164 1 98.38 55 ASP B CA 1
ATOM 2509 C C . ASP B 1 55 ? -13.625 -24.641 9 1 98.38 55 ASP B C 1
ATOM 2511 O O . ASP B 1 55 ? -13.188 -24.719 7.855 1 98.38 55 ASP B O 1
ATOM 2515 N N . GLU B 1 56 ? -14.875 -24.938 9.25 1 97.25 56 GLU B N 1
ATOM 2516 C CA . GLU B 1 56 ? -15.789 -25.469 8.242 1 97.25 56 GLU B CA 1
ATOM 2517 C C . GLU B 1 56 ? -16.062 -24.453 7.148 1 97.25 56 GLU B C 1
ATOM 2519 O O . GLU B 1 56 ? -16.391 -24.812 6.016 1 97.25 56 GLU B O 1
ATOM 2524 N N . ARG B 1 57 ? -15.883 -23.281 7.41 1 97.62 57 ARG B N 1
ATOM 2525 C CA . ARG B 1 57 ? -16.109 -22.203 6.441 1 97.62 57 ARG B CA 1
ATOM 2526 C C . ARG B 1 57 ? -14.93 -22.062 5.488 1 97.62 57 ARG B C 1
ATOM 2528 O O . ARG B 1 57 ? -15.047 -21.422 4.441 1 97.62 57 ARG B O 1
ATOM 2535 N N . GLY B 1 58 ? -13.734 -22.5 5.875 1 98.06 58 GLY B N 1
ATOM 2536 C CA . GLY B 1 58 ? -12.461 -22.531 5.176 1 98.06 58 GLY B CA 1
ATOM 2537 C C . GLY B 1 58 ? -11.43 -23.406 5.867 1 98.06 58 GLY B C 1
ATOM 2538 O O . GLY B 1 58 ? -10.641 -22.922 6.684 1 98.06 58 GLY B O 1
ATOM 2539 N N . PRO B 1 59 ? -11.5 -24.625 5.508 1 97.06 59 PRO B N 1
ATOM 2540 C CA . PRO B 1 59 ? -10.734 -25.578 6.301 1 97.06 59 PRO B CA 1
ATOM 2541 C C . PRO B 1 59 ? -9.227 -25.344 6.227 1 97.06 59 PRO B C 1
ATOM 2543 O O . PRO B 1 59 ? -8.5 -25.672 7.164 1 97.06 59 PRO B O 1
ATOM 2546 N N . ALA B 1 60 ? -8.797 -24.688 5.164 1 97.56 60 ALA B N 1
ATOM 2547 C CA . ALA B 1 60 ? -7.352 -24.594 4.992 1 97.56 60 ALA B CA 1
ATOM 2548 C C . ALA B 1 60 ? -6.875 -23.156 5.016 1 97.56 60 ALA B C 1
ATOM 2550 O O . ALA B 1 60 ? -5.672 -22.891 4.938 1 97.56 60 ALA B O 1
ATOM 2551 N N . TRP B 1 61 ? -7.801 -22.25 5.18 1 98.06 61 TRP B N 1
ATOM 2552 C CA . TRP B 1 61 ? -7.328 -20.891 4.98 1 98.06 61 TRP B CA 1
ATOM 2553 C C . TRP B 1 61 ? -7.996 -19.938 5.965 1 98.06 61 TRP B C 1
ATOM 2555 O O . TRP B 1 61 ? -9.102 -20.203 6.453 1 98.06 61 TRP B O 1
ATOM 2565 N N . TYR B 1 62 ? -7.25 -18.953 6.293 1 98.88 62 TYR B N 1
ATOM 2566 C CA . TYR B 1 62 ? -7.629 -17.812 7.129 1 98.88 62 TYR B CA 1
ATOM 2567 C C . TYR B 1 62 ? -7.699 -16.531 6.305 1 98.88 62 TYR B C 1
ATOM 2569 O O . TYR B 1 62 ? -6.785 -16.234 5.535 1 98.88 62 TYR B O 1
ATOM 2577 N N . TRP B 1 63 ? -8.781 -15.773 6.441 1 98.69 63 TRP B N 1
ATOM 2578 C CA . TRP B 1 63 ? -8.891 -14.477 5.781 1 98.69 63 TRP B CA 1
ATOM 2579 C C . TRP B 1 63 ? -10.086 -13.695 6.316 1 98.69 63 TRP B C 1
ATOM 2581 O O . TRP B 1 63 ? -10.914 -14.234 7.055 1 98.69 63 TRP B O 1
ATOM 2591 N N . ASN B 1 64 ? -10.148 -12.43 6.02 1 98.88 64 ASN B N 1
ATOM 2592 C CA . ASN B 1 64 ? -11.156 -11.5 6.527 1 98.88 64 ASN B CA 1
ATOM 2593 C C . ASN B 1 64 ? -11.664 -10.578 5.43 1 98.88 64 ASN B C 1
ATOM 2595 O O . ASN B 1 64 ? -10.992 -10.375 4.418 1 98.88 64 ASN B O 1
ATOM 2599 N N . ASN B 1 65 ? -12.852 -10.086 5.629 1 98.75 65 ASN B N 1
ATOM 2600 C CA . ASN B 1 65 ? -13.367 -8.883 4.969 1 98.75 65 ASN B CA 1
ATOM 2601 C C . ASN B 1 65 ? -13.156 -7.641 5.824 1 98.75 65 ASN B C 1
ATOM 2603 O O . ASN B 1 65 ? -13.086 -7.727 7.051 1 98.75 65 ASN B O 1
ATOM 2607 N N . PHE B 1 66 ? -12.977 -6.48 5.156 1 98.88 66 PHE B N 1
ATOM 2608 C CA . PHE B 1 66 ? -12.852 -5.266 5.957 1 98.88 66 PHE B CA 1
ATOM 2609 C C . PHE B 1 66 ? -13.484 -4.078 5.242 1 98.88 66 PHE B C 1
ATOM 2611 O O . PHE B 1 66 ? -13.781 -4.148 4.047 1 98.88 66 PHE B O 1
ATOM 2618 N N . SER B 1 67 ? -13.773 -3.037 5.98 1 98.75 67 SER B N 1
ATOM 2619 C CA . SER B 1 67 ? -14.297 -1.772 5.473 1 98.75 67 SER B CA 1
ATOM 2620 C C . SER B 1 67 ? -13.672 -0.584 6.199 1 98.75 67 SER B C 1
ATOM 2622 O O . SER B 1 67 ? -13.297 -0.692 7.367 1 98.75 67 SER B O 1
ATOM 2624 N N . CYS B 1 68 ? -13.547 0.477 5.492 1 98.69 68 CYS B N 1
ATOM 2625 C CA . CYS B 1 68 ? -13.062 1.73 6.062 1 98.69 68 CYS B CA 1
ATOM 2626 C C . CYS B 1 68 ? -13.188 2.869 5.055 1 98.69 68 CYS B C 1
ATOM 2628 O O . CYS B 1 68 ? -13.688 2.674 3.947 1 98.69 68 CYS B O 1
ATOM 2630 N N . SER B 1 69 ? -12.82 4.016 5.535 1 98.56 69 SER B N 1
ATOM 2631 C CA . SER B 1 69 ? -12.719 5.172 4.648 1 98.56 69 SER B CA 1
ATOM 2632 C C . SER B 1 69 ? -11.398 5.168 3.887 1 98.56 69 SER B C 1
ATOM 2634 O O . SER B 1 69 ? -10.398 4.633 4.367 1 98.56 69 SER B O 1
ATOM 2636 N N . GLU B 1 70 ? -11.398 5.828 2.723 1 98.75 70 GLU B N 1
ATOM 2637 C CA . GLU B 1 70 ? -10.156 6.074 1.991 1 98.75 70 GLU B CA 1
ATOM 2638 C C . GLU B 1 70 ? -9.148 6.824 2.855 1 98.75 70 GLU B C 1
ATOM 2640 O O . GLU B 1 70 ? -7.945 6.812 2.57 1 98.75 70 GLU B O 1
ATOM 2645 N N . HIS B 1 71 ? -9.602 7.465 3.896 1 98.38 71 HIS B N 1
ATOM 2646 C CA . HIS B 1 71 ? -8.742 8.32 4.711 1 98.38 71 HIS B CA 1
ATOM 2647 C C . HIS B 1 71 ? -8.703 7.836 6.156 1 98.38 71 HIS B C 1
ATOM 2649 O O . HIS B 1 71 ? -8.742 8.648 7.086 1 98.38 71 HIS B O 1
ATOM 2655 N N . THR B 1 72 ? -8.789 6.559 6.367 1 97.62 72 THR B N 1
ATOM 2656 C CA . THR B 1 72 ? -8.664 5.898 7.664 1 97.62 72 THR B CA 1
ATOM 2657 C C . THR B 1 72 ? -7.234 5.414 7.887 1 97.62 72 THR B C 1
ATOM 2659 O O . THR B 1 72 ? -6.602 4.879 6.973 1 97.62 72 THR B O 1
ATOM 2662 N N . GLY B 1 73 ? -6.703 5.617 9.211 1 98.19 73 GLY B N 1
ATOM 2663 C CA . GLY B 1 73 ? -5.344 5.199 9.508 1 98.19 73 GLY B CA 1
ATOM 2664 C C . GLY B 1 73 ? -4.293 6.012 8.781 1 98.19 73 GLY B C 1
ATOM 2665 O O . GLY B 1 73 ? -4.555 7.141 8.359 1 98.19 73 GLY B O 1
ATOM 2666 N N . THR B 1 74 ? -3.068 5.547 8.789 1 98.88 74 THR B N 1
ATOM 2667 C CA . THR B 1 74 ? -2.088 6.148 7.898 1 98.88 74 THR B CA 1
ATOM 2668 C C . THR B 1 74 ? -2.592 6.137 6.457 1 98.88 74 THR B C 1
ATOM 2670 O O . THR B 1 74 ? -2.934 5.082 5.922 1 98.88 74 THR B O 1
ATOM 2673 N N . HIS B 1 75 ? -2.709 7.363 5.863 1 98.88 75 HIS B N 1
ATOM 2674 C CA . HIS B 1 75 ? -3.326 7.387 4.539 1 98.88 75 HIS B CA 1
ATOM 2675 C C . HIS B 1 75 ? -2.725 8.492 3.674 1 98.88 75 HIS B C 1
ATOM 2677 O O . HIS B 1 75 ? -2.053 9.391 4.184 1 98.88 75 HIS B O 1
ATOM 2683 N N . PHE B 1 76 ? -2.926 8.312 2.414 1 98.94 76 PHE B N 1
ATOM 2684 C CA . PHE B 1 76 ? -2.479 9.203 1.35 1 98.94 76 PHE B CA 1
ATOM 2685 C C . PHE B 1 76 ? -3.631 10.07 0.845 1 98.94 76 PHE B C 1
ATOM 2687 O O . PHE B 1 76 ? -4.734 9.57 0.619 1 98.94 76 PHE B O 1
ATOM 2694 N N . ASP B 1 77 ? -3.396 11.383 0.681 1 98.88 77 ASP B N 1
ATOM 2695 C CA . ASP B 1 77 ? -4.344 12.289 0.036 1 98.88 77 ASP B CA 1
ATOM 2696 C C . ASP B 1 77 ? -3.951 12.555 -1.414 1 98.88 77 ASP B C 1
ATOM 2698 O O . ASP B 1 77 ? -2.859 13.062 -1.682 1 98.88 77 ASP B O 1
ATOM 2702 N N . ALA B 1 78 ? -4.852 12.25 -2.297 1 98.94 78 ALA B N 1
ATOM 2703 C CA . ALA B 1 78 ? -4.719 12.711 -3.676 1 98.94 78 ALA B CA 1
ATOM 2704 C C . ALA B 1 78 ? -5.262 14.125 -3.836 1 98.94 78 ALA B C 1
ATOM 2706 O O . ALA B 1 78 ? -6.082 14.578 -3.031 1 98.94 78 ALA B O 1
ATOM 2707 N N . PRO B 1 79 ? -4.875 14.781 -4.855 1 98.94 79 PRO B N 1
ATOM 2708 C CA . PRO B 1 79 ? -5.309 16.172 -5.027 1 98.94 79 PRO B CA 1
ATOM 2709 C C . PRO B 1 79 ? -6.824 16.312 -5.125 1 98.94 79 PRO B C 1
ATOM 2711 O O . PRO B 1 79 ? -7.398 17.266 -4.605 1 98.94 79 PRO B O 1
ATOM 2714 N N . VAL B 1 80 ? -7.543 15.383 -5.66 1 98.94 80 VAL B N 1
ATOM 2715 C CA . VAL B 1 80 ? -8.984 15.453 -5.883 1 98.94 80 VAL B CA 1
ATOM 2716 C C . VAL B 1 80 ? -9.711 15.492 -4.543 1 98.94 80 VAL B C 1
ATOM 2718 O O . VAL B 1 80 ? -10.891 15.867 -4.477 1 98.94 80 VAL B O 1
ATOM 2721 N N . HIS B 1 81 ? -9.062 15.125 -3.459 1 98.88 81 HIS B N 1
ATOM 2722 C CA . HIS B 1 81 ? -9.648 15.062 -2.125 1 98.88 81 HIS B CA 1
ATOM 2723 C C . HIS B 1 81 ? -10.164 16.422 -1.684 1 98.88 81 HIS B C 1
ATOM 2725 O O . HIS B 1 81 ? -11.039 16.516 -0.82 1 98.88 81 HIS B O 1
ATOM 2731 N N . TRP B 1 82 ? -9.641 17.484 -2.232 1 98.88 82 TRP B N 1
ATOM 2732 C CA . TRP B 1 82 ? -10.062 18.828 -1.884 1 98.88 82 TRP B CA 1
ATOM 2733 C C . TRP B 1 82 ? -10.523 19.594 -3.121 1 98.88 82 TRP B C 1
ATOM 2735 O O . TRP B 1 82 ? -9.984 19.406 -4.215 1 98.88 82 TRP B O 1
ATOM 2745 N N . VAL B 1 83 ? -11.375 20.516 -2.979 1 98.88 83 VAL B N 1
ATOM 2746 C CA . VAL B 1 83 ? -12.055 21.203 -4.074 1 98.88 83 VAL B CA 1
ATOM 2747 C C . VAL B 1 83 ? -11.023 21.938 -4.941 1 98.88 83 VAL B C 1
ATOM 2749 O O . VAL B 1 83 ? -11.188 22.031 -6.16 1 98.88 83 VAL B O 1
ATOM 2752 N N . THR B 1 84 ? -9.984 22.359 -4.375 1 98.88 84 THR B N 1
ATOM 2753 C CA . THR B 1 84 ? -8.992 23.109 -5.133 1 98.88 84 THR B CA 1
ATOM 2754 C C . THR B 1 84 ? -8.195 22.188 -6.043 1 98.88 84 THR B C 1
ATOM 2756 O O . THR B 1 84 ? -7.52 22.656 -6.965 1 98.88 84 THR B O 1
ATOM 2759 N N . GLY B 1 85 ? -8.211 20.922 -5.785 1 98.88 85 GLY B N 1
ATOM 2760 C CA . GLY B 1 85 ? -7.484 19.969 -6.602 1 98.88 85 GLY B CA 1
ATOM 2761 C C . GLY B 1 85 ? -8.367 19.25 -7.605 1 98.88 85 GLY B C 1
ATOM 2762 O O . GLY B 1 85 ? -7.898 18.391 -8.352 1 98.88 85 GLY B O 1
ATOM 2763 N N . LYS B 1 86 ? -9.641 19.594 -7.66 1 98.75 86 LYS B N 1
ATOM 2764 C CA . LYS B 1 86 ? -10.648 18.844 -8.406 1 98.75 86 LYS B CA 1
ATOM 2765 C C . LYS B 1 86 ? -10.352 18.859 -9.906 1 98.75 86 LYS B C 1
ATOM 2767 O O . LYS B 1 86 ? -10.703 17.922 -10.617 1 98.75 86 LYS B O 1
ATOM 2772 N N . ASP B 1 87 ? -9.633 19.906 -10.406 1 98.62 87 ASP B N 1
ATOM 2773 C CA . ASP B 1 87 ? -9.438 20.047 -11.844 1 98.62 87 ASP B CA 1
ATOM 2774 C C . ASP B 1 87 ? -7.969 19.828 -12.219 1 98.62 87 ASP B C 1
ATOM 2776 O O . ASP B 1 87 ? -7.562 20.125 -13.344 1 98.62 87 ASP B O 1
ATOM 2780 N N . GLN B 1 88 ? -7.18 19.406 -11.258 1 98.75 88 GLN B N 1
ATOM 2781 C CA . GLN B 1 88 ? -5.781 19.109 -11.555 1 98.75 88 GLN B CA 1
ATOM 2782 C C . GLN B 1 88 ? -5.664 17.859 -12.43 1 98.75 88 GLN B C 1
ATOM 2784 O O . GLN B 1 88 ? -6.527 16.984 -12.391 1 98.75 88 GLN B O 1
ATOM 2789 N N . PRO B 1 89 ? -4.645 17.781 -13.203 1 98.62 89 PRO B N 1
ATOM 2790 C CA . PRO B 1 89 ? -4.449 16.562 -13.984 1 98.62 89 PRO B CA 1
ATOM 2791 C C . PRO B 1 89 ? -4 15.375 -13.125 1 98.62 89 PRO B C 1
ATOM 2793 O O . PRO B 1 89 ? -3.252 15.562 -12.164 1 98.62 89 PRO B O 1
ATOM 2796 N N . ASP B 1 90 ? -4.43 14.188 -13.477 1 98.69 90 ASP B N 1
ATOM 2797 C CA . ASP B 1 90 ? -3.98 12.969 -12.82 1 98.69 90 ASP B CA 1
ATOM 2798 C C . ASP B 1 90 ? -4.094 13.086 -11.297 1 98.69 90 ASP B C 1
ATOM 2800 O O . ASP B 1 90 ? -3.129 12.828 -10.578 1 98.69 90 ASP B O 1
ATOM 2804 N N . ASN B 1 91 ? -5.277 13.477 -10.859 1 98.88 91 ASN B N 1
ATOM 2805 C CA . ASN B 1 91 ? -5.422 13.945 -9.484 1 98.88 91 ASN B CA 1
ATOM 2806 C C . ASN B 1 91 ? -6.09 12.891 -8.602 1 98.88 91 ASN B C 1
ATOM 2808 O O . ASN B 1 91 ? -6.543 13.203 -7.5 1 98.88 91 ASN B O 1
ATOM 2812 N N . THR B 1 92 ? -6.254 11.609 -9.086 1 98.94 92 THR B N 1
ATOM 2813 C CA . THR B 1 92 ? -6.797 10.5 -8.305 1 98.94 92 THR B CA 1
ATOM 2814 C C . THR B 1 92 ? -5.754 9.398 -8.141 1 98.94 92 THR B C 1
ATOM 2816 O O . THR B 1 92 ? -4.793 9.32 -8.906 1 98.94 92 THR B O 1
ATOM 2819 N N . VAL B 1 93 ? -5.934 8.531 -7.16 1 98.94 93 VAL B N 1
ATOM 2820 C CA . VAL B 1 93 ? -4.891 7.574 -6.801 1 98.94 93 VAL B CA 1
ATOM 2821 C C . VAL B 1 93 ? -4.703 6.566 -7.934 1 98.94 93 VAL B C 1
ATOM 2823 O O . VAL B 1 93 ? -3.67 5.898 -8.016 1 98.94 93 VAL B O 1
ATOM 2826 N N . ASP B 1 94 ? -5.648 6.418 -8.836 1 98.88 94 ASP B N 1
ATOM 2827 C CA . ASP B 1 94 ? -5.465 5.496 -9.953 1 98.88 94 ASP B CA 1
ATOM 2828 C C . ASP B 1 94 ? -4.797 6.195 -11.141 1 98.88 94 ASP B C 1
ATOM 2830 O O . ASP B 1 94 ? -4.312 5.539 -12.062 1 98.88 94 ASP B O 1
ATOM 2834 N N . THR B 1 95 ? -4.699 7.574 -11.148 1 98.88 95 THR B N 1
ATOM 2835 C CA . THR B 1 95 ? -4.18 8.289 -12.312 1 98.88 95 THR B CA 1
ATOM 2836 C C . THR B 1 95 ? -2.83 8.93 -12 1 98.88 95 THR B C 1
ATOM 2838 O O . THR B 1 95 ? -2.055 9.234 -12.906 1 98.88 95 THR B O 1
ATOM 2841 N N . ILE B 1 96 ? -2.555 9.18 -10.719 1 98.88 96 ILE B N 1
ATOM 2842 C CA . ILE B 1 96 ? -1.286 9.781 -10.328 1 98.88 96 ILE B CA 1
ATOM 2843 C C . ILE B 1 96 ? -0.128 8.953 -10.875 1 98.88 96 ILE B C 1
ATOM 2845 O O . ILE B 1 96 ? -0.12 7.727 -10.75 1 98.88 96 ILE B O 1
ATOM 2849 N N . PRO B 1 97 ? 0.854 9.602 -11.508 1 97.88 97 PRO B N 1
ATOM 2850 C CA . PRO B 1 97 ? 2.012 8.836 -11.977 1 97.88 97 PRO B CA 1
ATOM 2851 C C . PRO B 1 97 ? 2.73 8.102 -10.844 1 97.88 97 PRO B C 1
ATOM 2853 O O . PRO B 1 97 ? 2.916 8.664 -9.758 1 97.88 97 PRO B O 1
ATOM 2856 N N . VAL B 1 98 ? 3.182 6.934 -11.094 1 97.81 98 VAL B N 1
ATOM 2857 C CA . VAL B 1 98 ? 3.709 6.066 -10.039 1 97.81 98 VAL B CA 1
ATOM 2858 C C . VAL B 1 98 ? 5.027 6.629 -9.516 1 97.81 98 VAL B C 1
ATOM 2860 O O . VAL B 1 98 ? 5.422 6.348 -8.383 1 97.81 98 VAL B O 1
ATOM 2863 N N . GLU B 1 99 ? 5.711 7.449 -10.273 1 96.81 99 GLU B N 1
ATOM 2864 C CA . GLU B 1 99 ? 6.949 8.086 -9.828 1 96.81 99 GLU B CA 1
ATOM 2865 C C . GLU B 1 99 ? 6.715 8.961 -8.602 1 96.81 99 GLU B C 1
ATOM 2867 O O . GLU B 1 99 ? 7.629 9.18 -7.809 1 96.81 99 GLU B O 1
ATOM 2872 N N . ALA B 1 100 ? 5.488 9.375 -8.43 1 97.94 100 ALA B N 1
ATOM 2873 C CA . ALA B 1 100 ? 5.145 10.242 -7.309 1 97.94 100 ALA B CA 1
ATOM 2874 C C . ALA B 1 100 ? 5.148 9.469 -5.996 1 97.94 100 ALA B C 1
ATOM 2876 O O . ALA B 1 100 ? 5.125 10.062 -4.914 1 97.94 100 ALA B O 1
ATOM 2877 N N . PHE B 1 101 ? 5.215 8.141 -6.07 1 98.69 101 PHE B N 1
ATOM 2878 C CA . PHE B 1 101 ? 5.059 7.348 -4.855 1 98.69 101 PHE B CA 1
ATOM 2879 C C . PHE B 1 101 ? 6.414 7.078 -4.211 1 98.69 101 PHE B C 1
ATOM 2881 O O . PHE B 1 101 ? 6.496 6.371 -3.205 1 98.69 101 PHE B O 1
ATOM 2888 N N . ILE B 1 102 ? 7.465 7.648 -4.797 1 98.25 102 ILE B N 1
ATOM 2889 C CA . ILE B 1 102 ? 8.812 7.602 -4.23 1 98.25 102 ILE B CA 1
ATOM 2890 C C . ILE B 1 102 ? 9.414 9.008 -4.227 1 98.25 102 ILE B C 1
ATOM 2892 O O . ILE B 1 102 ? 9.562 9.625 -5.281 1 98.25 102 ILE B O 1
ATOM 2896 N N . ALA B 1 103 ? 9.797 9.461 -3.084 1 98.31 103 ALA B N 1
ATOM 2897 C CA . ALA B 1 103 ? 10.367 10.805 -3 1 98.31 103 ALA B CA 1
ATOM 2898 C C . ALA B 1 103 ? 11.234 10.945 -1.75 1 98.31 103 ALA B C 1
ATOM 2900 O O . ALA B 1 103 ? 11.023 10.258 -0.753 1 98.31 103 ALA B O 1
ATOM 2901 N N . GLY B 1 104 ? 12.188 11.852 -1.835 1 97.81 104 GLY B N 1
ATOM 2902 C CA . GLY B 1 104 ? 12.953 12.195 -0.648 1 97.81 104 GLY B CA 1
ATOM 2903 C C . GLY B 1 104 ? 12.125 12.906 0.409 1 97.81 104 GLY B C 1
ATOM 2904 O O . GLY B 1 104 ? 11 13.344 0.138 1 97.81 104 GLY B O 1
ATOM 2905 N N . ALA B 1 105 ? 12.719 13.008 1.621 1 98.44 105 ALA B N 1
ATOM 2906 C CA . ALA B 1 105 ? 11.961 13.641 2.701 1 98.44 105 ALA B CA 1
ATOM 2907 C C . ALA B 1 105 ? 12.859 14.531 3.551 1 98.44 105 ALA B C 1
ATOM 2909 O O . ALA B 1 105 ? 14.039 14.227 3.75 1 98.44 105 ALA B O 1
ATOM 2910 N N . CYS B 1 106 ? 12.352 15.594 3.955 1 98.88 106 CYS B N 1
ATOM 2911 C CA . CYS B 1 106 ? 12.875 16.453 5.02 1 98.88 106 CYS B CA 1
ATOM 2912 C C . CYS B 1 106 ? 12 16.375 6.262 1 98.88 106 CYS B C 1
ATOM 2914 O O . CYS B 1 106 ? 10.789 16.594 6.191 1 98.88 106 CYS B O 1
ATOM 2916 N N . VAL B 1 107 ? 12.609 16.016 7.367 1 98.88 107 VAL B N 1
ATOM 2917 C CA . VAL B 1 107 ? 11.883 15.883 8.625 1 98.88 107 VAL B CA 1
ATOM 2918 C C . VAL B 1 107 ? 12.133 17.109 9.5 1 98.88 107 VAL B C 1
ATOM 2920 O O . VAL B 1 107 ? 13.266 17.359 9.922 1 98.88 107 VAL B O 1
ATOM 2923 N N . ILE B 1 108 ? 11.078 17.844 9.766 1 98.94 108 ILE B N 1
ATOM 2924 C CA . ILE B 1 108 ? 11.18 19.016 10.617 1 98.94 108 ILE B CA 1
ATOM 2925 C C . ILE B 1 108 ? 10.695 18.688 12.023 1 98.94 108 ILE B C 1
ATOM 2927 O O . ILE B 1 108 ? 9.5 18.469 12.25 1 98.94 108 ILE B O 1
ATOM 2931 N N . ASP B 1 109 ? 11.586 18.672 12.945 1 98.88 109 ASP B N 1
ATOM 2932 C CA . ASP B 1 109 ? 11.289 18.281 14.32 1 98.88 109 ASP B CA 1
ATOM 2933 C C . ASP B 1 109 ? 10.609 19.406 15.086 1 98.88 109 ASP B C 1
ATOM 2935 O O . ASP B 1 109 ? 11.25 20.406 15.438 1 98.88 109 ASP B O 1
ATOM 2939 N N . CYS B 1 110 ? 9.375 19.25 15.32 1 98.88 110 CYS B N 1
ATOM 2940 C CA . CYS B 1 110 ? 8.57 20.172 16.109 1 98.88 110 CYS B CA 1
ATOM 2941 C C . CYS B 1 110 ? 8.078 19.516 17.391 1 98.88 110 CYS B C 1
ATOM 2943 O O . CYS B 1 110 ? 7.027 19.906 17.922 1 98.88 110 CYS B O 1
ATOM 2945 N N . SER B 1 111 ? 8.672 18.484 17.844 1 98.81 111 SER B N 1
ATOM 2946 C CA . SER B 1 111 ? 8.156 17.688 18.953 1 98.81 111 SER B CA 1
ATOM 2947 C C . SER B 1 111 ? 8.141 18.469 20.25 1 98.81 111 SER B C 1
ATOM 2949 O O . SER B 1 111 ? 7.191 18.375 21.031 1 98.81 111 SER B O 1
ATOM 2951 N N . ALA B 1 112 ? 9.156 19.281 20.484 1 98.75 112 ALA B N 1
ATOM 2952 C CA . ALA B 1 112 ? 9.203 20.078 21.703 1 98.75 112 ALA B CA 1
ATOM 2953 C C . ALA B 1 112 ? 8.094 21.125 21.719 1 98.75 112 ALA B C 1
ATOM 2955 O O . ALA B 1 112 ? 7.406 21.297 22.719 1 98.75 112 ALA B O 1
ATOM 2956 N N . GLU B 1 113 ? 7.934 21.844 20.609 1 98.81 113 GLU B N 1
ATOM 2957 C CA . GLU B 1 113 ? 6.91 22.875 20.5 1 98.81 113 GLU B CA 1
ATOM 2958 C C . GLU B 1 113 ? 5.512 22.297 20.656 1 98.81 113 GLU B C 1
ATOM 2960 O O . GLU B 1 113 ? 4.672 22.859 21.359 1 98.81 113 GLU B O 1
ATOM 2965 N N . ALA B 1 114 ? 5.246 21.125 20 1 98.62 114 ALA B N 1
ATOM 2966 C CA . ALA B 1 114 ? 3.939 20.484 20.047 1 98.62 114 ALA B CA 1
ATOM 2967 C C . ALA B 1 114 ? 3.639 19.953 21.453 1 98.62 114 ALA B C 1
ATOM 2969 O O . ALA B 1 114 ? 2.482 19.938 21.875 1 98.62 114 ALA B O 1
ATOM 2970 N N . ARG B 1 115 ? 4.691 19.438 22.141 1 98.19 115 ARG B N 1
ATOM 2971 C CA . ARG B 1 115 ? 4.531 18.984 23.516 1 98.19 115 ARG B CA 1
ATOM 2972 C C . ARG B 1 115 ? 4.027 20.109 24.406 1 98.19 115 ARG B C 1
ATOM 2974 O O . ARG B 1 115 ? 3.133 19.906 25.234 1 98.19 115 ARG B O 1
ATOM 2981 N N . ASP B 1 116 ? 4.555 21.281 24.219 1 98.31 116 ASP B N 1
ATOM 2982 C CA . ASP B 1 116 ? 4.262 22.422 25.078 1 98.31 116 ASP B CA 1
ATOM 2983 C C . ASP B 1 116 ? 2.969 23.125 24.656 1 98.31 116 ASP B C 1
ATOM 2985 O O . ASP B 1 116 ? 2.316 23.766 25.469 1 98.31 116 ASP B O 1
ATOM 2989 N N . ASN B 1 117 ? 2.627 23.016 23.391 1 98.69 117 ASN B N 1
ATOM 2990 C CA . ASN B 1 117 ? 1.454 23.656 22.812 1 98.69 117 ASN B CA 1
ATOM 2991 C C . ASN B 1 117 ? 0.79 22.781 21.766 1 98.69 117 ASN B C 1
ATOM 2993 O O . ASN B 1 117 ? 1.232 22.734 20.609 1 98.69 117 ASN B O 1
ATOM 2997 N N . PRO B 1 118 ? -0.349 22.203 22.094 1 98.25 118 PRO B N 1
ATOM 2998 C CA . PRO B 1 118 ? -1.019 21.328 21.125 1 98.25 118 PRO B CA 1
ATOM 2999 C C . PRO B 1 118 ? -1.473 22.078 19.875 1 98.25 118 PRO B C 1
ATOM 3001 O O . PRO B 1 118 ? -1.763 21.469 18.844 1 98.25 118 PRO B O 1
ATOM 3004 N N . ASP B 1 119 ? -1.497 23.406 19.953 1 98.56 119 ASP B N 1
ATOM 3005 C CA . ASP B 1 119 ? -1.956 24.203 18.812 1 98.56 119 ASP B CA 1
ATOM 3006 C C . ASP B 1 119 ? -0.778 24.844 18.078 1 98.56 119 ASP B C 1
ATOM 3008 O O . ASP B 1 119 ? -0.938 25.859 17.406 1 98.56 119 ASP B O 1
ATOM 3012 N N . PHE B 1 120 ? 0.395 24.312 18.297 1 98.81 120 PHE B N 1
ATOM 3013 C CA . PHE B 1 120 ? 1.586 24.859 17.656 1 98.81 120 PHE B CA 1
ATOM 3014 C C . PHE B 1 120 ? 1.401 24.922 16.141 1 98.81 120 PHE B C 1
ATOM 3016 O O . PHE B 1 120 ? 0.893 23.969 15.531 1 98.81 120 PHE B O 1
ATOM 3023 N N . LEU B 1 121 ? 1.834 26.047 15.539 1 98.88 121 LEU B N 1
ATOM 3024 C CA . LEU B 1 121 ? 1.798 26.234 14.094 1 98.88 121 LEU B CA 1
ATOM 3025 C C . LEU B 1 121 ? 3.207 26.328 13.523 1 98.88 121 LEU B C 1
ATOM 3027 O O . LEU B 1 121 ? 4.012 27.141 13.984 1 98.88 121 LEU B O 1
ATOM 3031 N N . LEU B 1 122 ? 3.562 25.516 12.625 1 98.94 122 LEU B N 1
ATOM 3032 C CA . LEU B 1 122 ? 4.809 25.609 11.875 1 98.94 122 LEU B CA 1
ATOM 3033 C C . LEU B 1 122 ? 4.82 26.844 10.992 1 98.94 122 LEU B C 1
ATOM 3035 O O . LEU B 1 122 ? 3.898 27.062 10.195 1 98.94 122 LEU B O 1
ATOM 3039 N N . THR B 1 123 ? 5.844 27.672 11.086 1 98.94 123 THR B N 1
ATOM 3040 C CA . THR B 1 123 ? 5.938 28.922 10.359 1 98.94 123 THR B CA 1
ATOM 3041 C C . THR B 1 123 ? 7.105 28.906 9.375 1 98.94 123 THR B C 1
ATOM 3043 O O . THR B 1 123 ? 7.949 28 9.43 1 98.94 123 THR B O 1
ATOM 3046 N N . ILE B 1 124 ? 7.129 29.906 8.516 1 98.94 124 ILE B N 1
ATOM 3047 C CA . ILE B 1 124 ? 8.227 30.078 7.57 1 98.94 124 ILE B CA 1
ATOM 3048 C C . ILE B 1 124 ? 9.539 30.219 8.328 1 98.94 124 ILE B C 1
ATOM 3050 O O . ILE B 1 124 ? 10.539 29.578 7.988 1 98.94 124 ILE B O 1
ATOM 3054 N N . ASP B 1 125 ? 9.547 31.031 9.367 1 98.88 125 ASP B N 1
ATOM 3055 C CA . ASP B 1 125 ? 10.766 31.266 10.133 1 98.88 125 ASP B CA 1
ATOM 3056 C C . ASP B 1 125 ? 11.297 29.984 10.75 1 98.88 125 ASP B C 1
ATOM 3058 O O . ASP B 1 125 ? 12.508 29.766 10.805 1 98.88 125 ASP B O 1
ATOM 3062 N N . PHE B 1 126 ? 10.383 29.156 11.234 1 98.88 126 PHE B N 1
ATOM 3063 C CA . PHE B 1 126 ? 10.789 27.875 11.805 1 98.88 126 PHE B CA 1
ATOM 3064 C C . PHE B 1 126 ? 11.5 27.016 10.766 1 98.88 126 PHE B C 1
ATOM 3066 O O . PHE B 1 126 ? 12.547 26.422 11.047 1 98.88 126 PHE B O 1
ATOM 3073 N N . VAL B 1 127 ? 10.953 26.953 9.539 1 98.94 127 VAL B N 1
ATOM 3074 C CA . VAL B 1 127 ? 11.531 26.156 8.469 1 98.94 127 VAL B CA 1
ATOM 3075 C C . VAL B 1 127 ? 12.883 26.75 8.055 1 98.94 127 VAL B C 1
ATOM 3077 O O . VAL B 1 127 ? 13.836 26 7.82 1 98.94 127 VAL B O 1
ATOM 3080 N N . LYS B 1 128 ? 12.953 28.047 7.988 1 98.88 128 LYS B N 1
ATOM 3081 C CA . LYS B 1 128 ? 14.211 28.688 7.617 1 98.88 128 LYS B CA 1
ATOM 3082 C C . LYS B 1 128 ? 15.305 28.375 8.633 1 98.88 128 LYS B C 1
ATOM 3084 O O . LYS B 1 128 ? 16.453 28.141 8.266 1 98.88 128 LYS B O 1
ATOM 3089 N N . LYS B 1 129 ? 14.977 28.422 9.859 1 98.81 129 LYS B N 1
ATOM 3090 C CA . LYS B 1 129 ? 15.938 28.047 10.891 1 98.81 129 LYS B CA 1
ATOM 3091 C C . LYS B 1 129 ? 16.391 26.594 10.727 1 98.81 129 LYS B C 1
ATOM 3093 O O . LYS B 1 129 ? 17.562 26.281 10.875 1 98.81 129 LYS B O 1
ATOM 3098 N N . TRP B 1 130 ? 15.445 25.719 10.453 1 98.88 130 TRP B N 1
ATOM 3099 C CA . TRP B 1 130 ? 15.773 24.328 10.172 1 98.88 130 TRP B CA 1
ATOM 3100 C C . TRP B 1 130 ? 16.719 24.234 8.977 1 98.88 130 TRP B C 1
ATOM 3102 O O . TRP B 1 130 ? 17.703 23.484 9.016 1 98.88 130 TRP B O 1
ATOM 3112 N N . GLU B 1 131 ? 16.422 25 7.926 1 98.88 131 GLU B N 1
ATOM 3113 C CA . GLU B 1 131 ? 17.234 24.969 6.711 1 98.88 131 GLU B CA 1
ATOM 3114 C C . GLU B 1 131 ? 18.656 25.469 6.977 1 98.88 131 GLU B C 1
ATOM 3116 O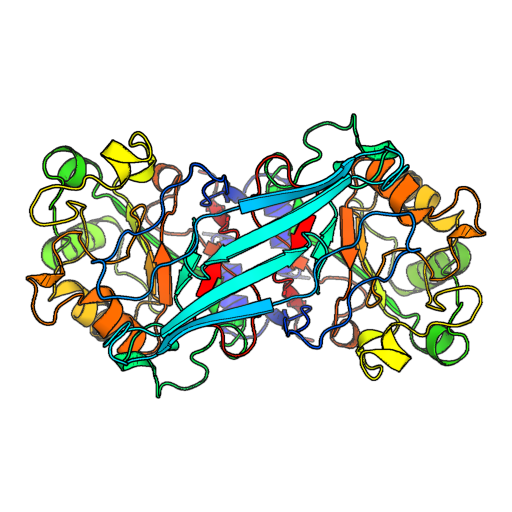 O . GLU B 1 131 ? 19.609 25.016 6.336 1 98.88 131 GLU B O 1
ATOM 3121 N N . GLU B 1 132 ? 18.797 26.422 7.883 1 98.69 132 GLU B N 1
ATOM 3122 C CA . GLU B 1 132 ? 20.141 26.891 8.25 1 98.69 132 GLU B CA 1
ATOM 3123 C C . GLU B 1 132 ? 21 25.75 8.781 1 98.69 132 GLU B C 1
ATOM 3125 O O . GLU B 1 132 ? 22.219 25.734 8.57 1 98.69 132 GLU B O 1
ATOM 3130 N N . GLN B 1 133 ? 20.391 24.844 9.406 1 98.5 133 GLN B N 1
ATOM 3131 C CA . GLN B 1 133 ? 21.109 23.75 10.055 1 98.5 133 GLN B CA 1
ATOM 3132 C C . GLN B 1 133 ? 21.266 22.547 9.117 1 98.5 133 GLN B C 1
ATOM 3134 O O . GLN B 1 133 ? 22.266 21.844 9.164 1 98.5 133 GLN B O 1
ATOM 3139 N N . HIS B 1 134 ? 20.281 22.359 8.25 1 98.44 134 HIS B N 1
ATOM 3140 C CA . HIS B 1 134 ? 20.234 21.078 7.566 1 98.44 134 HIS B CA 1
ATOM 3141 C C . HIS B 1 134 ? 20.266 21.25 6.051 1 98.44 134 HIS B C 1
ATOM 3143 O O . HIS B 1 134 ? 20.312 20.266 5.305 1 98.44 134 HIS B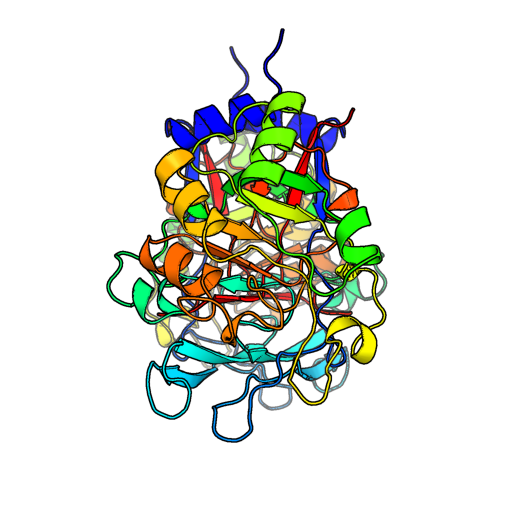 O 1
ATOM 3149 N N . GLY B 1 135 ? 20.234 22.5 5.57 1 98.5 135 GLY B N 1
ATOM 3150 C CA . GLY B 1 135 ? 20.234 22.781 4.145 1 98.5 135 GLY B CA 1
ATOM 3151 C C . GLY B 1 135 ? 18.844 23.094 3.602 1 98.5 135 GLY B C 1
ATOM 3152 O O . GLY B 1 135 ? 17.844 22.766 4.234 1 98.5 135 GLY B O 1
ATOM 3153 N N . ARG B 1 136 ? 18.844 23.641 2.467 1 98.69 136 ARG B N 1
ATOM 3154 C CA . ARG B 1 136 ? 17.594 24.016 1.797 1 98.69 136 ARG B CA 1
ATOM 3155 C C . ARG B 1 136 ? 16.781 22.781 1.435 1 98.69 136 ARG B C 1
ATOM 3157 O O . ARG B 1 136 ? 17.328 21.781 0.988 1 98.69 136 ARG B O 1
ATOM 3164 N N . ILE B 1 137 ? 15.531 22.797 1.602 1 98.81 137 ILE B N 1
ATOM 3165 C CA . ILE B 1 137 ? 14.641 21.703 1.208 1 98.81 137 ILE B CA 1
ATOM 3166 C C . ILE B 1 137 ? 14.711 21.5 -0.305 1 98.81 137 ILE B C 1
ATOM 3168 O O . ILE B 1 137 ? 14.414 22.422 -1.07 1 98.81 137 ILE B O 1
ATOM 3172 N N . PRO B 1 138 ? 15.07 20.359 -0.757 1 97.94 138 PRO B N 1
ATOM 3173 C CA . PRO B 1 138 ? 15.141 20.109 -2.199 1 97.94 138 PRO B CA 1
ATOM 3174 C C . PRO B 1 138 ? 13.766 20.062 -2.859 1 97.94 138 PRO B C 1
ATOM 3176 O O . PRO B 1 138 ? 12.781 19.656 -2.225 1 97.94 138 PRO B O 1
ATOM 3179 N N . ALA B 1 139 ? 13.734 20.359 -4.129 1 97.94 139 ALA B N 1
ATOM 3180 C CA . ALA B 1 139 ? 12.5 20.266 -4.902 1 97.94 139 ALA B CA 1
ATOM 3181 C C . ALA B 1 139 ? 11.969 18.828 -4.902 1 97.94 139 ALA B C 1
ATOM 3183 O O . ALA B 1 139 ? 12.742 17.875 -4.957 1 97.94 139 ALA B O 1
ATOM 3184 N N . ARG B 1 140 ? 10.602 18.719 -4.719 1 97.69 140 ARG B N 1
ATOM 3185 C CA . ARG B 1 140 ? 9.852 17.469 -4.805 1 97.69 140 ARG B CA 1
ATOM 3186 C C . ARG B 1 140 ? 10.227 16.531 -3.67 1 97.69 140 ARG B C 1
ATOM 3188 O O . ARG B 1 140 ? 10.281 15.312 -3.863 1 97.69 140 ARG B O 1
ATOM 3195 N N . SER B 1 141 ? 10.531 17.109 -2.531 1 98.44 141 SER B N 1
ATOM 3196 C CA . SER B 1 141 ? 10.695 16.359 -1.285 1 98.44 141 SER B CA 1
ATOM 3197 C C . SER B 1 141 ? 9.461 16.484 -0.4 1 98.44 141 SER B C 1
ATOM 3199 O O . SER B 1 141 ? 8.828 17.547 -0.352 1 98.44 141 SER B O 1
ATOM 3201 N N . TRP B 1 142 ? 9.211 15.383 0.259 1 98.94 142 TRP B N 1
ATOM 3202 C CA . TRP B 1 142 ? 8.242 15.492 1.344 1 98.94 142 TRP B CA 1
ATOM 3203 C C . TRP B 1 142 ? 8.75 16.422 2.438 1 98.94 142 TRP B C 1
ATOM 3205 O O . TRP B 1 142 ? 9.93 16.406 2.781 1 98.94 142 TRP B O 1
ATOM 3215 N N . VAL B 1 143 ? 7.887 17.188 2.947 1 99 143 VAL B N 1
ATOM 3216 C CA . VAL B 1 143 ? 8.102 17.828 4.242 1 99 143 VAL B CA 1
ATOM 3217 C C . VAL B 1 143 ? 7.293 17.109 5.316 1 99 143 VAL B C 1
ATOM 3219 O O . VAL B 1 143 ? 6.062 17.172 5.324 1 99 143 VAL B O 1
ATOM 3222 N N . LEU B 1 144 ? 7.973 16.422 6.156 1 98.94 144 LEU B N 1
ATOM 3223 C CA . LEU B 1 144 ? 7.344 15.688 7.242 1 98.94 144 LEU B CA 1
ATOM 3224 C C . LEU B 1 144 ? 7.496 16.438 8.562 1 98.94 144 LEU B C 1
ATOM 3226 O O . LEU B 1 144 ? 8.617 16.656 9.031 1 98.94 144 LEU B O 1
ATOM 3230 N N . MET B 1 145 ? 6.375 16.812 9.109 1 98.94 145 MET B N 1
ATOM 3231 C CA . MET B 1 145 ? 6.371 17.5 10.398 1 98.94 145 MET B CA 1
ATOM 3232 C C . MET B 1 145 ? 6.336 16.5 11.555 1 98.94 145 MET B C 1
ATOM 3234 O O . MET B 1 145 ? 5.285 15.938 11.852 1 98.94 145 MET B O 1
ATOM 3238 N N . ARG B 1 146 ? 7.441 16.344 12.164 1 98.94 146 ARG B N 1
ATOM 3239 C CA . ARG B 1 146 ? 7.488 15.492 13.352 1 98.94 146 ARG B CA 1
ATOM 3240 C C . ARG B 1 146 ? 6.98 16.234 14.578 1 98.94 146 ARG B C 1
ATOM 3242 O O . ARG B 1 146 ? 7.512 17.297 14.938 1 98.94 146 ARG B O 1
ATOM 3249 N N . THR B 1 147 ? 6.02 15.656 15.203 1 98.88 147 THR B N 1
ATOM 3250 C CA . THR B 1 147 ? 5.441 16.266 16.391 1 98.88 147 THR B CA 1
ATOM 3251 C C . THR B 1 147 ? 5.438 15.281 17.562 1 98.88 147 THR B C 1
ATOM 3253 O O . THR B 1 147 ? 5.152 15.656 18.703 1 98.88 147 THR B O 1
ATOM 3256 N N . ASP B 1 148 ? 5.66 14.023 17.312 1 98.69 148 ASP B N 1
ATOM 3257 C CA . ASP B 1 148 ? 5.527 12.914 18.25 1 98.69 148 ASP B CA 1
ATOM 3258 C C . ASP B 1 148 ? 4.07 12.719 18.656 1 98.69 148 ASP B C 1
ATOM 3260 O O . ASP B 1 148 ? 3.791 12.086 19.672 1 98.69 148 ASP B O 1
ATOM 3264 N N . TRP B 1 149 ? 3.182 13.305 17.906 1 98.75 149 TRP B N 1
ATOM 3265 C CA . TRP B 1 149 ? 1.754 13.188 18.172 1 98.75 149 TRP B CA 1
ATOM 3266 C C . TRP B 1 149 ? 1.318 11.727 18.172 1 98.75 149 TRP B C 1
ATOM 3268 O O . TRP B 1 149 ? 0.385 11.344 18.875 1 98.75 149 TRP B O 1
ATOM 3278 N N . SER B 1 150 ? 1.988 10.898 17.375 1 98.62 150 SER B N 1
ATOM 3279 C CA . SER B 1 150 ? 1.67 9.484 17.219 1 98.62 150 SER B CA 1
ATOM 3280 C C . SER B 1 150 ? 1.816 8.742 18.547 1 98.62 150 SER B C 1
ATOM 3282 O O . SER B 1 150 ? 1.301 7.637 18.703 1 98.62 150 SER B O 1
ATOM 3284 N N . LYS B 1 151 ? 2.52 9.328 19.5 1 98.31 151 LYS B N 1
ATOM 3285 C CA . LYS B 1 151 ? 2.812 8.68 20.781 1 98.31 151 LYS B CA 1
ATOM 32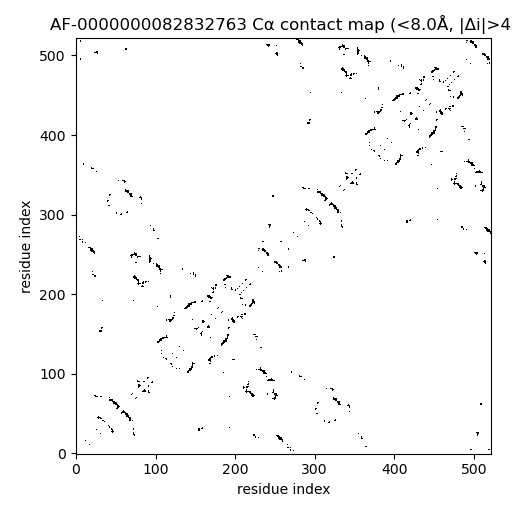86 C C . LYS B 1 151 ? 1.69 8.914 21.781 1 98.31 151 LYS B C 1
ATOM 3288 O O . LYS B 1 151 ? 1.668 8.289 22.844 1 98.31 151 LYS B O 1
ATOM 3293 N N . ARG B 1 152 ? 0.762 9.734 21.469 1 98 152 ARG B N 1
ATOM 3294 C CA . ARG B 1 152 ? -0.354 10.031 22.359 1 98 152 ARG B CA 1
ATOM 3295 C C . ARG B 1 152 ? -1.307 8.844 22.453 1 98 152 ARG B C 1
ATOM 3297 O O . ARG B 1 152 ? -1.46 8.086 21.5 1 98 152 ARG B O 1
ATOM 3304 N N . ALA B 1 153 ? -1.979 8.828 23.609 1 97.31 153 ALA B N 1
ATOM 3305 C CA . ALA B 1 153 ? -2.938 7.75 23.812 1 97.31 153 ALA B CA 1
ATOM 3306 C C . ALA B 1 153 ? -4.121 7.867 22.859 1 97.31 153 ALA B C 1
ATOM 3308 O O . ALA B 1 153 ? -4.691 8.953 22.703 1 97.31 153 ALA B O 1
ATOM 3309 N N . LYS B 1 154 ? -4.512 6.836 22.25 1 96.19 154 LYS B N 1
ATOM 3310 C CA . LYS B 1 154 ? -5.598 6.809 21.281 1 96.19 154 LYS B CA 1
ATOM 3311 C C . LYS B 1 154 ? -6.855 6.176 21.875 1 96.19 154 LYS B C 1
ATOM 3313 O O . LYS B 1 154 ? -6.77 5.168 22.578 1 96.19 154 LYS B O 1
ATOM 3318 N N . PRO B 1 155 ? -7.938 6.688 21.703 1 95.06 155 PRO B N 1
ATOM 3319 C CA . PRO B 1 155 ? -8.219 7.73 20.703 1 95.06 155 PRO B CA 1
ATOM 3320 C C . PRO B 1 155 ? -8.25 9.133 21.328 1 95.06 155 PRO B C 1
ATOM 3322 O O . PRO B 1 155 ? -8.102 10.125 20.609 1 95.06 155 PRO B O 1
ATOM 3325 N N . ALA B 1 156 ? -8.438 9.297 22.641 1 95.06 156 ALA B N 1
ATOM 3326 C CA . ALA B 1 156 ? -8.859 10.547 23.281 1 95.06 156 ALA B CA 1
ATOM 3327 C C . ALA B 1 156 ? -7.777 11.617 23.156 1 95.06 156 ALA B C 1
ATOM 3329 O O . ALA B 1 156 ? -8.016 12.695 22.625 1 95.06 156 ALA B O 1
ATOM 3330 N N . GLU B 1 157 ? -6.578 11.289 23.578 1 96.88 157 GLU B N 1
ATOM 3331 C CA . GLU B 1 157 ? -5.504 12.273 23.547 1 96.88 157 GLU B CA 1
ATOM 3332 C C . GLU B 1 157 ? -5.039 12.547 22.125 1 96.88 157 GLU B C 1
ATOM 3334 O O . GLU B 1 157 ? -4.562 13.641 21.812 1 96.88 157 GLU B O 1
ATOM 3339 N N . TYR B 1 158 ? -5.215 11.562 21.297 1 97.69 158 TYR B N 1
ATOM 3340 C CA . TYR B 1 158 ? -4.809 11.672 19.906 1 97.69 158 TYR B CA 1
ATOM 3341 C C . TYR B 1 158 ? -5.715 12.633 19.141 1 97.69 158 TYR B C 1
ATOM 3343 O O . TYR B 1 158 ? -5.234 13.508 18.422 1 97.69 158 TYR B O 1
ATOM 3351 N N . LEU B 1 159 ? -6.996 12.492 19.312 1 96.44 159 LEU B N 1
ATOM 3352 C CA . LEU B 1 159 ? -7.934 13.391 18.641 1 96.44 159 LEU B CA 1
ATOM 3353 C C . LEU B 1 159 ? -7.965 14.75 19.328 1 96.44 159 LEU B C 1
ATOM 3355 O O . LEU B 1 159 ? -8.195 15.773 18.688 1 96.44 159 LEU B O 1
ATOM 3359 N N . ASN B 1 160 ? -7.863 14.711 20.688 1 97.25 160 ASN B N 1
ATOM 3360 C CA . ASN B 1 160 ? -7.773 15.898 21.531 1 97.25 160 ASN B CA 1
ATOM 3361 C C . ASN B 1 160 ? -8.914 16.875 21.25 1 97.25 160 ASN B C 1
ATOM 3363 O O . ASN B 1 160 ? -8.672 18.047 20.969 1 97.25 160 ASN B O 1
ATOM 3367 N N . MET B 1 161 ? -10.086 16.359 21.312 1 95 161 MET B N 1
ATOM 3368 C CA . MET B 1 161 ? -11.297 17.125 21.031 1 95 161 MET B CA 1
ATOM 3369 C C . MET B 1 161 ? -11.68 18 22.234 1 95 161 MET B C 1
ATOM 3371 O O . MET B 1 161 ? -11.578 17.547 23.375 1 95 161 MET B O 1
ATOM 3375 N N . GLN B 1 162 ? -12.023 19.172 21.938 1 94.94 162 GLN B N 1
ATOM 3376 C CA . GLN B 1 162 ? -12.641 20.094 22.891 1 94.94 162 GLN B CA 1
ATOM 3377 C C . GLN B 1 162 ? -13.961 20.641 22.344 1 94.94 162 GLN B C 1
ATOM 3379 O O . GLN B 1 162 ? -14.438 20.188 21.297 1 94.94 162 GLN B O 1
ATOM 3384 N N . GLU B 1 163 ? -14.602 21.547 23.031 1 93.75 163 GLU B N 1
ATOM 3385 C CA . GLU B 1 163 ? -15.891 22.094 22.625 1 93.75 163 GLU B CA 1
ATOM 3386 C C . GLU B 1 163 ? -15.805 22.75 21.25 1 93.75 163 GLU B C 1
ATOM 3388 O O . GLU B 1 163 ? -16.766 22.703 20.469 1 93.75 163 GLU B O 1
ATOM 3393 N N . ASP B 1 164 ? -14.648 23.297 21.016 1 94.06 164 ASP B N 1
ATOM 3394 C CA . ASP B 1 164 ? -14.508 24.062 19.781 1 94.06 164 ASP B CA 1
ATOM 3395 C C . ASP B 1 164 ? -13.812 23.234 18.703 1 94.06 164 ASP B C 1
ATOM 3397 O O . ASP B 1 164 ? -13.367 23.781 17.703 1 94.06 164 ASP B O 1
ATOM 3401 N N . GLY B 1 165 ? -13.68 21.891 18.953 1 93.12 165 GLY B N 1
ATOM 3402 C CA . GLY B 1 165 ? -13.086 21.016 17.953 1 93.12 165 GLY B CA 1
ATOM 3403 C C . GLY B 1 165 ? -11.758 20.422 18.391 1 93.12 165 GLY B C 1
ATOM 3404 O O . GLY B 1 165 ? -11.438 20.422 19.578 1 93.12 165 GLY B O 1
ATOM 3405 N N . ALA B 1 166 ? -11.039 19.938 17.406 1 95.69 166 ALA B N 1
ATOM 3406 C CA . ALA B 1 166 ? -9.773 19.266 17.688 1 95.69 166 ALA B CA 1
ATOM 3407 C C . ALA B 1 166 ? -8.648 20.266 17.922 1 95.69 166 ALA B C 1
ATOM 3409 O O . ALA B 1 166 ? -8.648 21.359 17.328 1 95.69 166 ALA B O 1
ATOM 3410 N N . HIS B 1 167 ? -7.738 19.922 18.797 1 97.75 167 HIS B N 1
ATOM 3411 C CA . HIS B 1 167 ? -6.516 20.672 19.031 1 97.75 167 HIS B CA 1
ATOM 3412 C C . HIS B 1 167 ? -5.277 19.828 18.734 1 97.75 167 HIS B C 1
ATOM 3414 O O . HIS B 1 167 ? -4.918 18.953 19.516 1 97.75 167 HIS B O 1
ATOM 3420 N N . SER B 1 168 ? -4.668 20.062 17.672 1 98.31 168 SER B N 1
ATOM 3421 C CA . SER B 1 168 ? -3.439 19.422 17.219 1 98.31 168 SER B CA 1
ATOM 3422 C C . SER B 1 168 ? -2.553 20.391 16.438 1 98.31 168 SER B C 1
ATOM 3424 O O . SER B 1 168 ? -3.035 21.391 15.906 1 98.31 168 SER B O 1
ATOM 3426 N N . PRO B 1 169 ? -1.235 20.172 16.422 1 98.81 169 PRO B N 1
ATOM 3427 C CA . PRO B 1 169 ? -0.322 21.047 15.68 1 98.81 169 PRO B CA 1
ATOM 3428 C C . PRO B 1 169 ? -0.468 20.906 14.164 1 98.81 169 PRO B C 1
ATOM 3430 O O . PRO B 1 169 ? -1.092 19.953 13.68 1 98.81 169 PRO B O 1
ATOM 3433 N N . GLY B 1 170 ? 0.05 21.844 13.43 1 98.81 170 GLY B N 1
ATOM 3434 C CA . GLY B 1 170 ? 0.054 21.844 11.977 1 98.81 170 GLY B CA 1
ATOM 3435 C C . GLY B 1 170 ? 0.718 23.078 11.383 1 98.81 170 GLY B C 1
ATOM 3436 O O . GLY B 1 170 ? 1.275 23.891 12.117 1 98.81 170 GLY B O 1
ATOM 3437 N N . PRO B 1 171 ? 0.728 23.172 10.148 1 98.94 171 PRO B N 1
ATOM 3438 C CA . PRO B 1 171 ? 1.308 24.344 9.5 1 98.94 171 PRO B CA 1
ATOM 3439 C C . PRO B 1 171 ? 0.38 25.562 9.539 1 98.94 171 PRO B C 1
ATOM 3441 O O . PRO B 1 171 ? -0.843 25.406 9.586 1 98.94 171 PRO B O 1
ATOM 3444 N N . ASP B 1 172 ? 0.938 26.703 9.578 1 98.62 172 ASP B N 1
ATOM 3445 C CA . ASP B 1 172 ? 0.083 27.875 9.469 1 98.62 172 ASP B CA 1
ATOM 3446 C C . ASP B 1 172 ? -0.255 28.188 8.016 1 98.62 172 ASP B C 1
ATOM 3448 O O . ASP B 1 172 ? 0.169 27.453 7.109 1 98.62 172 ASP B O 1
ATOM 3452 N N . ALA B 1 173 ? -0.996 29.25 7.773 1 98.56 173 ALA B N 1
ATOM 3453 C CA . ALA B 1 173 ? -1.572 29.531 6.465 1 98.56 173 ALA B CA 1
ATOM 3454 C C . ALA B 1 173 ? -0.519 30.094 5.516 1 98.56 173 ALA B C 1
ATOM 3456 O O . ALA B 1 173 ? -0.697 30.078 4.293 1 98.56 173 ALA B O 1
ATOM 3457 N N . GLU B 1 174 ? 0.594 30.578 5.996 1 98.81 174 GLU B N 1
ATOM 3458 C CA . GLU B 1 174 ? 1.6 31.219 5.16 1 98.81 174 GLU B CA 1
ATOM 3459 C C . GLU B 1 174 ? 2.67 30.234 4.715 1 98.81 174 GLU B C 1
ATOM 3461 O O . GLU B 1 174 ? 3.182 30.328 3.598 1 98.81 174 GLU B O 1
ATOM 3466 N N . VAL B 1 175 ? 3.018 29.281 5.562 1 98.94 175 VAL B N 1
ATOM 3467 C CA . VAL B 1 175 ? 4.168 28.422 5.305 1 98.94 175 VAL B CA 1
ATOM 3468 C C . VAL B 1 175 ? 3.85 27.469 4.152 1 98.94 175 VAL B C 1
ATOM 3470 O O . VAL B 1 175 ? 4.734 27.109 3.367 1 98.94 175 VAL B O 1
ATOM 3473 N N . VAL B 1 176 ? 2.586 27.016 4.035 1 98.81 176 VAL B N 1
ATOM 3474 C CA . VAL B 1 176 ? 2.244 25.984 3.07 1 98.81 176 VAL B CA 1
ATOM 3475 C C . VAL B 1 176 ? 2.436 26.5 1.65 1 98.81 176 VAL B C 1
ATOM 3477 O O . VAL B 1 176 ? 3.197 25.938 0.868 1 98.81 176 VAL B O 1
ATOM 3480 N N . PRO B 1 177 ? 1.761 27.656 1.3 1 98.81 177 PRO B N 1
ATOM 3481 C CA . PRO B 1 177 ? 2.014 28.141 -0.056 1 98.81 177 PRO B CA 1
ATOM 3482 C C . PRO B 1 177 ? 3.469 28.562 -0.272 1 98.81 177 PRO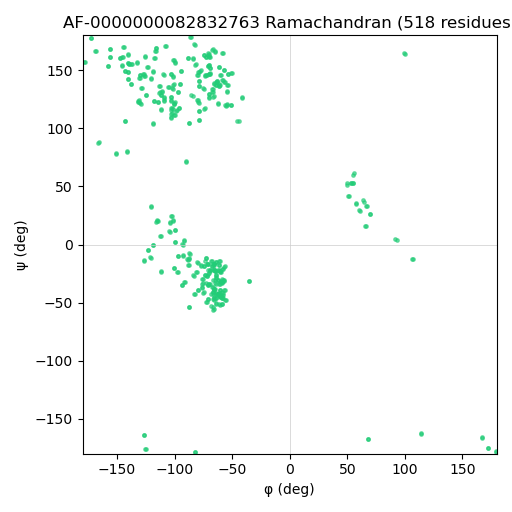 B C 1
ATOM 3484 O O . PRO B 1 177 ? 3.986 28.438 -1.386 1 98.81 177 PRO B O 1
ATOM 3487 N N . TRP B 1 178 ? 4.18 29 0.749 1 98.94 178 TRP B N 1
ATOM 3488 C CA . TRP B 1 178 ? 5.598 29.328 0.647 1 98.94 178 TRP B CA 1
ATOM 3489 C C . TRP B 1 178 ? 6.422 28.078 0.317 1 98.94 178 TRP B C 1
ATOM 3491 O O . TRP B 1 178 ? 7.305 28.125 -0.543 1 98.94 178 TRP B O 1
ATOM 3501 N N . LEU B 1 179 ? 6.188 26.938 1.002 1 98.94 179 LEU B N 1
ATOM 3502 C CA . LEU B 1 179 ? 6.863 25.672 0.727 1 98.94 179 LEU B CA 1
ATOM 3503 C C . LEU B 1 179 ? 6.664 25.25 -0.727 1 98.94 179 LEU B C 1
ATOM 3505 O O . LEU B 1 179 ? 7.586 24.734 -1.358 1 98.94 179 LEU B O 1
ATOM 3509 N N . ILE B 1 180 ? 5.453 25.484 -1.24 1 98.88 180 ILE B N 1
ATOM 3510 C CA . ILE B 1 180 ? 5.133 25.094 -2.609 1 98.88 180 ILE B CA 1
ATOM 3511 C C . ILE B 1 180 ? 5.848 26.031 -3.59 1 98.88 180 ILE B C 1
ATOM 3513 O O . ILE B 1 180 ? 6.551 25.562 -4.492 1 98.88 180 ILE B O 1
ATOM 3517 N N . LYS B 1 181 ? 5.754 27.312 -3.404 1 98.75 181 LYS B N 1
ATOM 3518 C CA . LYS B 1 181 ? 6.258 28.297 -4.355 1 98.75 181 LYS B CA 1
ATOM 3519 C C . LYS B 1 181 ? 7.781 28.391 -4.297 1 98.75 181 LYS B C 1
ATOM 3521 O O . LYS B 1 181 ? 8.445 28.469 -5.332 1 98.75 181 LYS B O 1
ATOM 3526 N N . GLU B 1 182 ? 8.32 28.359 -3.094 1 98.88 182 GLU B N 1
ATOM 3527 C CA . GLU B 1 182 ? 9.742 28.688 -2.928 1 98.88 182 GLU B CA 1
ATOM 3528 C C . GLU B 1 182 ? 10.586 27.406 -2.863 1 98.88 182 GLU B C 1
ATOM 3530 O O . GLU B 1 182 ? 11.773 27.438 -3.18 1 98.88 182 GLU B O 1
ATOM 3535 N N . ARG B 1 183 ? 9.961 26.281 -2.469 1 98.88 183 ARG B N 1
ATOM 3536 C CA . ARG B 1 183 ? 10.75 25.062 -2.314 1 98.88 183 ARG B CA 1
ATOM 3537 C C . ARG B 1 183 ? 10.242 23.953 -3.225 1 98.88 183 ARG B C 1
ATOM 3539 O O . ARG B 1 183 ? 10.891 22.922 -3.375 1 98.88 183 ARG B O 1
ATOM 3546 N N . ASP B 1 184 ? 9.055 24.125 -3.85 1 98.75 184 ASP B N 1
ATOM 3547 C CA . ASP B 1 184 ? 8.492 23.156 -4.777 1 98.75 184 ASP B CA 1
ATOM 3548 C C . ASP B 1 184 ? 8.391 21.766 -4.125 1 98.75 184 ASP B C 1
ATOM 3550 O O . ASP B 1 184 ? 8.859 20.781 -4.684 1 98.75 184 ASP B O 1
ATOM 3554 N N . VAL B 1 185 ? 7.797 21.688 -3.01 1 98.88 185 VAL B N 1
ATOM 3555 C CA . VAL B 1 185 ? 7.773 20.469 -2.209 1 98.88 185 VAL B CA 1
ATOM 3556 C C . VAL B 1 185 ? 6.859 19.438 -2.863 1 98.88 185 VAL B C 1
ATOM 3558 O O . VAL B 1 185 ? 6.031 19.781 -3.709 1 98.88 185 VAL B O 1
ATOM 3561 N N . HIS B 1 186 ? 7 18.219 -2.512 1 98.81 186 HIS B N 1
ATOM 3562 C CA . HIS B 1 186 ? 6.258 17.078 -3.006 1 98.81 186 HIS B CA 1
ATOM 3563 C C . HIS B 1 186 ? 4.891 16.969 -2.336 1 98.81 186 HIS B C 1
ATOM 3565 O O . HIS B 1 186 ? 3.902 16.625 -2.984 1 98.81 186 HIS B O 1
ATOM 3571 N N . GLY B 1 187 ? 4.836 17.234 -1.145 1 98.88 187 GLY B N 1
ATOM 3572 C CA . GLY B 1 187 ? 3.682 17.125 -0.269 1 98.88 187 GLY B CA 1
ATOM 3573 C C . GLY B 1 187 ? 4.016 17.359 1.192 1 98.88 187 GLY B C 1
ATOM 3574 O O . GLY B 1 187 ? 5.133 17.766 1.521 1 98.88 187 GLY B O 1
ATOM 3575 N N . PHE B 1 188 ? 3.041 17.172 2.031 1 98.94 188 PHE B N 1
ATOM 3576 C CA . PHE B 1 188 ? 3.17 17.406 3.465 1 98.94 188 PHE B CA 1
ATOM 3577 C C . PHE B 1 188 ? 2.697 16.188 4.254 1 98.94 188 PHE B C 1
ATOM 3579 O O . PHE B 1 188 ? 1.691 15.57 3.902 1 98.94 188 PHE B O 1
ATOM 3586 N N . GLY B 1 189 ? 3.459 15.773 5.266 1 98.94 189 GLY B N 1
ATOM 3587 C CA . GLY B 1 189 ? 3.109 14.641 6.105 1 98.94 189 GLY B CA 1
ATOM 3588 C C . GLY B 1 189 ? 3.117 14.969 7.586 1 98.94 189 GLY B C 1
ATOM 3589 O O . GLY B 1 189 ? 3.936 15.766 8.047 1 98.94 189 GLY B O 1
ATOM 3590 N N . THR B 1 190 ? 2.248 14.336 8.305 1 98.81 190 THR B N 1
ATOM 3591 C CA . THR B 1 190 ? 2.096 14.602 9.727 1 98.81 190 THR B CA 1
ATOM 3592 C C . THR B 1 190 ? 1.76 13.312 10.484 1 98.81 190 THR B C 1
ATOM 3594 O O . THR B 1 190 ? 1.486 12.281 9.867 1 98.81 190 THR B O 1
ATOM 3597 N N . GLU B 1 191 ? 1.801 13.406 11.812 1 98.75 191 GLU B N 1
ATOM 3598 C CA . GLU B 1 191 ? 1.432 12.289 12.672 1 98.75 191 GLU B CA 1
ATOM 3599 C C . GLU B 1 191 ? -0.008 12.414 13.156 1 98.75 191 GLU B C 1
ATOM 3601 O O . GLU B 1 191 ? -0.573 11.461 13.703 1 98.75 191 GLU B O 1
ATOM 3606 N N . SER B 1 192 ? -0.649 13.523 12.938 1 97.56 192 SER B N 1
ATOM 3607 C CA . SER B 1 192 ? -2.021 13.773 13.367 1 97.56 192 SER B CA 1
ATOM 3608 C C . SER B 1 192 ? -3.025 13.258 12.344 1 97.56 192 SER B C 1
ATOM 3610 O O . SER B 1 192 ? -2.637 12.758 11.281 1 97.56 192 SER B O 1
ATOM 3612 N N . VAL B 1 193 ? -4.309 13.406 12.633 1 95.31 193 VAL B N 1
ATOM 3613 C CA . VAL B 1 193 ? -5.375 12.82 11.828 1 95.31 193 VAL B CA 1
ATOM 3614 C C . VAL B 1 193 ? -5.523 13.594 10.516 1 95.31 193 VAL B C 1
ATOM 3616 O O . VAL B 1 193 ? -5.957 13.039 9.508 1 95.31 193 VAL B O 1
ATOM 3619 N N . GLY B 1 194 ? -5.164 14.805 10.484 1 95.81 194 GLY B N 1
ATOM 3620 C CA . GLY B 1 194 ? -5.18 15.648 9.297 1 95.81 194 GLY B CA 1
ATOM 3621 C C . GLY B 1 194 ? -3.895 16.422 9.102 1 95.81 194 GLY B C 1
ATOM 3622 O O . GLY B 1 194 ? -3.176 16.703 10.062 1 95.81 194 GLY B O 1
ATOM 3623 N N . THR B 1 195 ? -3.652 16.812 7.848 1 98.12 195 THR B N 1
ATOM 3624 C CA . THR B 1 195 ? -2.434 17.562 7.562 1 98.12 195 THR B CA 1
ATOM 3625 C C . THR B 1 195 ? -2.514 18.969 8.141 1 98.12 195 THR B C 1
ATOM 3627 O O . THR B 1 195 ? -1.491 19.625 8.312 1 98.12 195 THR B O 1
ATOM 3630 N N . ASP B 1 196 ? -3.721 19.453 8.375 1 98.56 196 ASP B N 1
ATOM 3631 C CA . ASP B 1 196 ? -3.922 20.781 8.961 1 98.56 196 ASP B CA 1
ATOM 3632 C C . ASP B 1 196 ? -3.939 20.703 10.484 1 98.56 196 ASP B C 1
ATOM 3634 O O . ASP B 1 196 ? -4.168 19.641 11.062 1 98.56 196 ASP B O 1
ATOM 3638 N N . ALA B 1 197 ? -3.705 21.859 11.086 1 98.38 197 ALA B N 1
ATOM 3639 C CA . ALA B 1 197 ? -3.91 21.984 12.531 1 98.38 197 ALA B CA 1
ATOM 3640 C C . ALA B 1 197 ? -5.363 21.719 12.898 1 98.38 197 ALA B C 1
ATOM 3642 O O . ALA B 1 197 ? -6.266 21.906 12.078 1 98.38 197 ALA B O 1
ATOM 3643 N N . GLY B 1 198 ? -5.543 21.266 14.125 1 96.94 198 GLY B N 1
ATOM 3644 C CA . GLY B 1 198 ? -6.895 21 14.586 1 96.94 198 GLY B CA 1
ATOM 3645 C C . GLY B 1 198 ? -7.805 22.219 14.5 1 96.94 198 GLY B C 1
ATOM 3646 O O . GLY B 1 198 ? -9 22.078 14.234 1 96.94 198 GLY B O 1
ATOM 3647 N N . GLN B 1 199 ? -7.27 23.406 14.648 1 96.94 199 GLN B N 1
ATOM 3648 C CA . GLN B 1 199 ? -8.031 24.641 14.656 1 96.94 199 GLN B CA 1
ATOM 3649 C C . GLN B 1 199 ? -7.902 25.375 13.32 1 96.94 199 GLN B C 1
ATOM 3651 O O . GLN B 1 199 ? -8.094 26.594 13.258 1 96.94 199 GLN B O 1
ATOM 3656 N N . ALA B 1 200 ? -7.617 24.656 12.359 1 97.06 200 ALA B N 1
ATOM 3657 C CA . ALA B 1 200 ? -7.273 25.281 11.078 1 97.06 200 ALA B CA 1
ATOM 3658 C C . ALA B 1 200 ? -8.5 25.906 10.43 1 97.06 200 ALA B C 1
ATOM 3660 O O . ALA B 1 200 ? -8.383 26.688 9.492 1 97.06 200 ALA B O 1
ATOM 3661 N N . HIS B 1 201 ? -9.719 25.578 10.836 1 94.69 201 HIS B N 1
ATOM 3662 C CA . HIS B 1 201 ? -10.922 26.203 10.305 1 94.69 201 HIS B CA 1
ATOM 3663 C C . HIS B 1 201 ? -10.93 27.703 10.586 1 94.69 201 HIS B C 1
ATOM 3665 O O . HIS B 1 201 ? -11.68 28.453 9.953 1 94.69 201 HIS B O 1
ATOM 3671 N N . HIS B 1 202 ? -10.039 28.172 11.492 1 96.19 202 HIS B N 1
ATOM 3672 C CA . HIS B 1 202 ? -9.945 29.594 11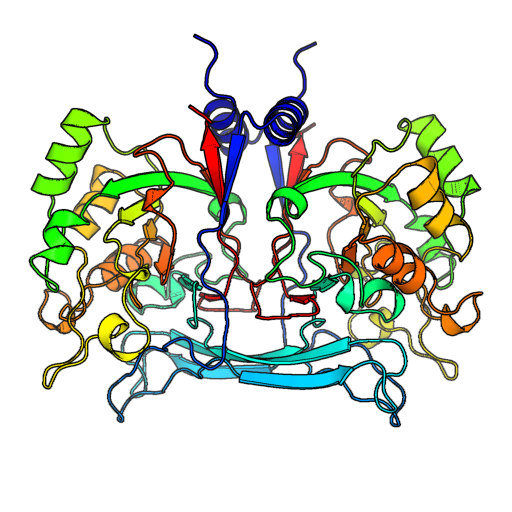.836 1 96.19 202 HIS B CA 1
ATOM 3673 C C . HIS B 1 202 ? -8.898 30.297 10.977 1 96.19 202 HIS B C 1
ATOM 3675 O O . HIS B 1 202 ? -8.781 31.531 11.016 1 96.19 202 HIS B O 1
ATOM 3681 N N . LEU B 1 203 ? -8.148 29.516 10.258 1 97.88 203 LEU B N 1
ATOM 3682 C CA . LEU B 1 203 ? -7.113 30.109 9.414 1 97.88 203 LEU B CA 1
ATOM 3683 C C . LEU B 1 203 ? -7.695 30.594 8.094 1 97.88 203 LEU B C 1
ATOM 3685 O O . LEU B 1 203 ? -8.883 30.406 7.824 1 97.88 203 LEU B O 1
ATOM 3689 N N . ASN B 1 204 ? -6.773 31.344 7.316 1 97.62 204 ASN B N 1
ATOM 3690 C CA . ASN B 1 204 ? -7.23 31.906 6.051 1 97.62 204 ASN B CA 1
ATOM 3691 C C . ASN B 1 204 ? -6.281 31.562 4.906 1 97.62 204 ASN B C 1
ATOM 3693 O O . ASN B 1 204 ? -5.145 32.031 4.875 1 97.62 204 ASN B O 1
ATOM 3697 N N . PRO B 1 205 ? -6.906 30.891 3.959 1 97.94 205 PRO B N 1
ATOM 3698 C CA . PRO B 1 205 ? -8.195 30.203 3.955 1 97.94 205 PRO B CA 1
ATOM 3699 C C . PRO B 1 205 ? -8.273 29.109 5.008 1 97.94 205 PRO B C 1
ATOM 3701 O O . PRO B 1 205 ? -7.254 28.719 5.578 1 97.94 205 PRO B O 1
ATOM 3704 N N . PRO B 1 206 ? -9.484 28.641 5.301 1 97.38 206 PRO B N 1
ATOM 3705 C CA . PRO B 1 206 ? -9.578 27.484 6.195 1 97.38 206 PRO B CA 1
ATOM 3706 C C . PRO B 1 206 ? -8.914 26.234 5.609 1 97.38 206 PRO B C 1
ATOM 3708 O O . PRO B 1 206 ? -8.977 26.016 4.398 1 97.38 206 PRO B O 1
ATOM 3711 N N . TYR B 1 207 ? -8.25 25.516 6.473 1 97.88 207 TYR B N 1
ATOM 3712 C CA . TYR B 1 207 ? -7.555 24.281 6.117 1 97.88 207 TYR B CA 1
ATOM 3713 C C . TYR B 1 207 ? -6.559 24.531 4.992 1 97.88 207 TYR B C 1
ATOM 3715 O O . TYR B 1 207 ? -6.609 23.859 3.953 1 97.88 207 TYR B O 1
ATOM 3723 N N . PRO B 1 208 ? -5.633 25.359 5.258 1 98.75 208 PRO B N 1
ATOM 3724 C CA . PRO B 1 208 ? -4.742 25.844 4.199 1 98.75 208 PRO B CA 1
ATOM 3725 C C . PRO B 1 208 ? -3.846 24.734 3.641 1 98.75 208 PRO B C 1
ATOM 3727 O O . PRO B 1 208 ? -3.449 24.797 2.473 1 98.75 208 PRO B O 1
ATOM 3730 N N . CYS B 1 209 ? -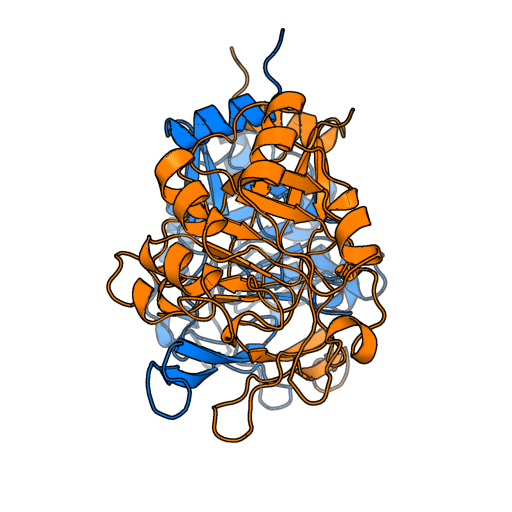3.467 23.734 4.406 1 98.88 209 CYS B N 1
ATOM 3731 C CA . CYS B 1 209 ? -2.613 22.672 3.879 1 98.88 209 CYS B CA 1
ATOM 3732 C C . CYS B 1 209 ? -3.33 21.891 2.785 1 98.88 209 CYS B C 1
ATOM 3734 O O . CYS B 1 209 ? -2.801 21.734 1.685 1 98.88 209 CYS B O 1
ATOM 3736 N N . HIS B 1 210 ? -4.555 21.453 3.105 1 98.81 210 HIS B N 1
ATOM 3737 C CA . HIS B 1 210 ? -5.359 20.797 2.074 1 98.81 210 HIS B CA 1
ATOM 3738 C C . HIS B 1 210 ? -5.559 21.719 0.874 1 98.81 210 HIS B C 1
ATOM 3740 O O . HIS B 1 210 ? -5.352 21.312 -0.27 1 98.81 210 HIS B O 1
ATOM 3746 N N . TYR B 1 211 ? -5.902 22.969 1.184 1 98.81 211 TYR B N 1
ATOM 3747 C CA . TYR B 1 211 ? -6.27 23.922 0.149 1 98.81 211 TYR B CA 1
ATOM 3748 C C . TYR B 1 211 ? -5.113 24.156 -0.818 1 98.81 211 TYR B C 1
ATOM 3750 O O . TYR B 1 211 ? -5.266 23.969 -2.029 1 98.81 211 TYR B O 1
ATOM 3758 N N . PHE B 1 212 ? -4 24.453 -0.316 1 98.94 212 PHE B N 1
ATOM 3759 C CA . PHE B 1 212 ? -2.893 24.859 -1.171 1 98.94 212 PHE B CA 1
ATOM 3760 C C . PHE B 1 212 ? -2.174 23.656 -1.743 1 98.94 212 PHE B C 1
ATOM 3762 O O . PHE B 1 212 ? -1.791 23.641 -2.916 1 98.94 212 PHE B O 1
ATOM 3769 N N . MET B 1 213 ? -1.905 22.594 -0.974 1 98.94 213 MET B N 1
ATOM 3770 C CA . MET B 1 213 ? -1.213 21.422 -1.496 1 98.94 213 MET B CA 1
ATOM 3771 C C . MET B 1 213 ? -1.979 20.812 -2.668 1 98.94 213 MET B C 1
ATOM 3773 O O . MET B 1 213 ? -1.422 20.641 -3.754 1 98.94 213 MET B O 1
ATOM 3777 N N . HIS B 1 214 ? -3.27 20.578 -2.424 1 98.88 214 HIS B N 1
ATOM 3778 C CA . HIS B 1 214 ? -4.039 19.875 -3.441 1 98.88 214 HIS B CA 1
ATOM 3779 C C . HIS B 1 214 ? -4.375 20.797 -4.613 1 98.88 214 HIS B C 1
ATOM 3781 O O . HIS B 1 214 ? -4.441 20.344 -5.762 1 98.88 214 HIS B O 1
ATOM 3787 N N . GLY B 1 215 ? -4.496 22.094 -4.312 1 98.88 215 GLY B N 1
ATOM 3788 C CA . GLY B 1 215 ? -4.676 23.062 -5.391 1 98.88 215 GLY B CA 1
ATOM 3789 C C . GLY B 1 215 ? -3.465 23.172 -6.293 1 98.88 215 GLY B C 1
ATOM 3790 O O . GLY B 1 215 ? -3.555 23.719 -7.395 1 98.88 215 GLY B O 1
ATOM 3791 N N . ASN B 1 216 ? -2.383 22.703 -5.848 1 98.81 216 ASN B N 1
ATOM 3792 C CA . ASN B 1 216 ? -1.153 22.75 -6.629 1 98.81 216 ASN B CA 1
ATOM 3793 C C . ASN B 1 216 ? -0.656 21.344 -6.965 1 98.81 216 ASN B C 1
ATOM 3795 O O . ASN B 1 216 ? 0.541 21.141 -7.18 1 98.81 216 ASN B O 1
ATOM 3799 N N . ASN B 1 217 ? -1.525 20.375 -6.891 1 98.69 217 ASN B N 1
ATOM 3800 C CA . ASN B 1 217 ? -1.309 19 -7.312 1 98.69 217 ASN B CA 1
ATOM 3801 C C . ASN B 1 217 ? -0.232 18.312 -6.473 1 98.69 217 ASN B C 1
ATOM 3803 O O . ASN B 1 217 ? 0.604 17.578 -7.004 1 98.69 217 ASN B O 1
ATOM 3807 N N . ARG B 1 218 ? -0.229 18.656 -5.152 1 98.88 218 ARG B N 1
ATOM 3808 C CA . ARG B 1 218 ? 0.666 18.031 -4.18 1 98.88 218 ARG B CA 1
ATOM 3809 C C . ARG B 1 218 ? -0.098 17.094 -3.254 1 98.88 218 ARG B C 1
ATOM 3811 O O . ARG B 1 218 ? -1.33 17.078 -3.246 1 98.88 218 ARG B O 1
ATOM 3818 N N . TYR B 1 219 ? 0.591 16.359 -2.494 1 98.94 219 TYR B N 1
ATOM 3819 C CA . TYR B 1 219 ? 0.012 15.211 -1.802 1 98.94 219 TYR B CA 1
ATOM 3820 C C . TYR B 1 219 ? 0.058 15.406 -0.291 1 98.94 219 TYR B C 1
ATOM 3822 O O . TYR B 1 219 ? 0.702 16.328 0.202 1 98.94 219 TYR B O 1
ATOM 3830 N N . GLY B 1 220 ? -0.695 14.547 0.403 1 98.94 220 GLY B N 1
ATOM 3831 C CA . GLY B 1 220 ? -0.68 14.508 1.856 1 98.94 220 GLY B CA 1
ATOM 3832 C C . GLY B 1 220 ? -0.483 13.109 2.414 1 98.94 220 GLY B C 1
ATOM 3833 O O . GLY B 1 220 ? -0.968 12.133 1.84 1 98.94 220 GLY B O 1
ATOM 3834 N N . LEU B 1 221 ? 0.219 13.016 3.551 1 98.94 221 LEU B N 1
ATOM 3835 C CA . LEU B 1 221 ? 0.318 11.82 4.387 1 98.94 221 LEU B CA 1
ATOM 3836 C C . LEU B 1 221 ? -0.1 12.125 5.82 1 98.94 221 LEU B C 1
ATOM 3838 O O . LEU B 1 221 ? 0.385 13.086 6.422 1 98.94 221 LEU B O 1
ATOM 3842 N N . GLN B 1 222 ? -1.005 11.312 6.312 1 98.69 222 GLN B N 1
ATOM 3843 C CA . GLN B 1 222 ? -1.52 11.555 7.656 1 98.69 222 GLN B CA 1
ATOM 3844 C C . GLN B 1 222 ? -1.369 10.312 8.531 1 98.69 222 GLN B C 1
ATOM 3846 O O . GLN B 1 222 ? -1.174 9.203 8.016 1 98.69 222 GLN B O 1
ATOM 3851 N N . CYS B 1 223 ? -1.451 10.531 9.828 1 98.81 223 CYS B N 1
ATOM 3852 C CA . CYS B 1 223 ? -1.388 9.484 10.844 1 98.81 223 CYS B CA 1
ATOM 3853 C C . CYS B 1 223 ? -0.095 8.688 10.727 1 98.81 223 CYS B C 1
ATOM 3855 O O . CYS B 1 223 ? -0.1 7.465 10.867 1 98.81 223 CYS B O 1
ATOM 3857 N N . LEU B 1 224 ? 0.957 9.375 10.375 1 98.94 224 LEU B N 1
ATOM 3858 C CA . LEU B 1 224 ? 2.268 8.727 10.359 1 98.94 224 LEU B CA 1
ATOM 3859 C C . LEU B 1 224 ? 2.738 8.43 11.781 1 98.94 224 LEU B C 1
ATOM 3861 O O . LEU B 1 224 ? 2.234 9.016 12.742 1 98.94 224 LEU B O 1
ATOM 3865 N N . THR B 1 225 ? 3.668 7.555 11.859 1 98.88 225 THR B N 1
ATOM 3866 C CA . THR B 1 225 ? 4.352 7.27 13.117 1 98.88 225 THR B CA 1
ATOM 3867 C C . THR B 1 225 ? 5.844 7.047 12.883 1 98.88 225 THR B C 1
ATOM 3869 O O . THR B 1 225 ? 6.297 6.992 11.742 1 98.88 225 THR B O 1
ATOM 3872 N N . ASN B 1 226 ? 6.656 7.109 13.93 1 98.88 226 ASN B N 1
ATOM 3873 C CA . ASN B 1 226 ? 8.078 6.777 13.945 1 98.88 226 ASN B CA 1
ATOM 3874 C C . ASN B 1 226 ? 8.906 7.789 13.164 1 98.88 226 ASN B C 1
ATOM 3876 O O . ASN B 1 226 ? 9.977 7.461 12.648 1 98.88 226 ASN B O 1
ATOM 3880 N N . LEU B 1 227 ? 8.406 9.008 13.062 1 98.88 227 LEU B N 1
ATOM 3881 C CA . LEU B 1 227 ? 9.203 10.047 12.406 1 98.88 227 LEU B CA 1
ATOM 3882 C C . LEU B 1 227 ? 10.461 10.359 13.203 1 98.88 227 LEU B C 1
ATOM 3884 O O . LEU B 1 227 ? 11.445 10.844 12.648 1 98.88 227 LEU B O 1
ATOM 3888 N N . ASP B 1 228 ? 10.438 10.031 14.461 1 98.69 228 ASP B N 1
ATOM 3889 C CA . ASP B 1 228 ? 11.578 10.25 15.336 1 98.69 228 ASP B CA 1
ATOM 3890 C C . ASP B 1 228 ? 12.75 9.344 14.961 1 98.69 228 ASP B C 1
ATOM 3892 O O . ASP B 1 228 ? 13.875 9.555 15.414 1 98.69 228 ASP B O 1
ATOM 3896 N N . GLN B 1 229 ? 12.477 8.359 14.148 1 98.38 229 GLN B N 1
ATOM 3897 C CA . GLN B 1 229 ? 13.516 7.414 13.758 1 98.38 229 GLN B CA 1
ATOM 3898 C C . GLN B 1 229 ? 14.188 7.836 12.453 1 98.38 229 GLN B C 1
ATOM 3900 O O . GLN B 1 229 ? 15.109 7.172 11.984 1 98.38 229 GLN B O 1
ATOM 3905 N N . LEU B 1 230 ? 13.773 8.938 11.883 1 98.12 230 LEU B N 1
ATOM 3906 C CA . LEU B 1 230 ? 14.32 9.398 10.609 1 98.12 230 LEU B CA 1
ATOM 3907 C C . LEU B 1 230 ? 15.297 10.547 10.828 1 98.12 230 LEU B C 1
ATOM 3909 O O . LEU B 1 230 ? 15.117 11.359 11.734 1 98.12 230 LEU B O 1
ATOM 3913 N N . PRO B 1 231 ? 16.359 10.625 9.969 1 97.44 231 PRO B N 1
ATOM 3914 C CA . PRO B 1 231 ? 17.203 11.828 9.969 1 97.44 231 PRO B CA 1
ATOM 3915 C C . PRO B 1 231 ? 16.484 13.047 9.383 1 97.44 231 PRO B C 1
ATOM 3917 O O . PRO B 1 231 ? 15.469 12.906 8.703 1 97.44 231 PRO B O 1
ATOM 3920 N N . PRO B 1 232 ? 17 14.203 9.633 1 98.31 232 PRO B N 1
ATOM 3921 C CA . PRO B 1 232 ? 16.375 15.414 9.086 1 98.31 232 PRO B CA 1
ATOM 3922 C C . PRO B 1 232 ? 16.344 15.422 7.559 1 98.31 232 PRO B C 1
ATOM 3924 O O . PRO B 1 232 ? 15.445 16 6.957 1 98.31 232 PRO B O 1
ATOM 3927 N N . THR B 1 233 ? 17.391 14.844 6.934 1 97.06 233 THR B N 1
ATOM 3928 C CA . THR B 1 233 ? 17.484 14.758 5.48 1 97.06 233 THR B CA 1
ATOM 3929 C C . THR B 1 233 ? 18.062 13.414 5.047 1 97.06 233 THR B C 1
ATOM 3931 O O . THR B 1 233 ? 18.641 12.688 5.863 1 97.06 233 THR B O 1
ATOM 3934 N N . GLY B 1 234 ? 17.734 13.023 3.762 1 95.25 234 GLY B N 1
ATOM 3935 C CA . GLY B 1 234 ? 18.422 11.875 3.197 1 95.25 234 GLY B CA 1
ATOM 3936 C C . GLY B 1 234 ? 17.547 10.633 3.129 1 95.25 234 GLY B C 1
ATOM 3937 O O . GLY B 1 234 ? 17.906 9.664 2.453 1 95.25 234 GLY B O 1
ATOM 3938 N N . ALA B 1 235 ? 16.406 10.633 3.793 1 97.19 235 ALA B N 1
ATOM 3939 C CA . ALA B 1 235 ? 15.508 9.484 3.719 1 97.19 235 ALA B CA 1
ATOM 3940 C C . ALA B 1 235 ? 14.703 9.5 2.42 1 97.19 235 ALA B C 1
ATOM 3942 O O . ALA B 1 235 ? 14.453 10.562 1.849 1 97.19 235 ALA B O 1
ATOM 3943 N N . VAL B 1 236 ? 14.383 8.375 1.936 1 97.81 236 VAL B N 1
ATOM 3944 C CA . VAL B 1 236 ? 13.484 8.203 0.795 1 97.81 236 VAL B CA 1
ATOM 3945 C C . VAL B 1 236 ? 12.203 7.512 1.246 1 97.81 236 VAL B C 1
ATOM 3947 O O . VAL B 1 236 ? 12.242 6.496 1.941 1 97.81 236 VAL B O 1
ATOM 3950 N N . ILE B 1 237 ? 11.07 8.078 0.869 1 98.75 237 ILE B N 1
ATOM 3951 C CA . ILE B 1 237 ? 9.766 7.59 1.299 1 98.75 237 ILE B CA 1
ATOM 3952 C C . ILE B 1 237 ? 9.109 6.809 0.164 1 98.75 237 ILE B C 1
ATOM 3954 O O . ILE B 1 237 ? 9.039 7.289 -0.97 1 98.75 237 ILE B O 1
ATOM 3958 N N . PHE B 1 238 ? 8.703 5.613 0.449 1 98.56 238 PHE B N 1
ATOM 3959 C CA . PHE B 1 238 ? 7.797 4.836 -0.39 1 98.56 238 PHE B CA 1
ATOM 3960 C C . PHE B 1 238 ? 6.363 4.934 0.125 1 98.56 238 PHE B C 1
ATOM 3962 O O . PHE B 1 238 ? 6.074 4.512 1.247 1 98.56 238 PHE B O 1
ATOM 3969 N N . SER B 1 239 ? 5.5 5.492 -0.602 1 98.75 239 SER B N 1
ATOM 3970 C CA . SER B 1 239 ? 4.105 5.691 -0.21 1 98.75 239 SER B CA 1
ATOM 3971 C C . SER B 1 239 ? 3.164 5.469 -1.388 1 98.75 239 SER B C 1
ATOM 3973 O O . SER B 1 239 ? 2.676 6.43 -1.989 1 98.75 239 SER B O 1
ATOM 3975 N N . ALA B 1 240 ? 2.863 4.246 -1.7 1 98.75 240 ALA B N 1
ATOM 3976 C CA . ALA B 1 240 ? 1.997 3.904 -2.826 1 98.75 240 ALA B CA 1
ATOM 3977 C C . ALA B 1 240 ? 0.6 3.52 -2.348 1 98.75 240 ALA B C 1
ATOM 3979 O O . ALA B 1 240 ? 0.423 2.488 -1.695 1 98.75 240 ALA B O 1
ATOM 3980 N N . PRO B 1 241 ? -0.394 4.289 -2.637 1 98.88 241 PRO B N 1
ATOM 3981 C CA . PRO B 1 241 ? -1.763 3.986 -2.211 1 98.88 241 PRO B CA 1
ATOM 3982 C C . PRO B 1 241 ? -2.396 2.855 -3.018 1 98.88 241 PRO B C 1
ATOM 3984 O O . PRO B 1 241 ? -1.88 2.482 -4.074 1 98.88 241 PRO B O 1
ATOM 3987 N N . LEU B 1 242 ? -3.467 2.309 -2.453 1 98.94 242 LEU B N 1
ATOM 3988 C CA . LEU B 1 242 ? -4.289 1.414 -3.258 1 98.94 242 LEU B CA 1
ATOM 3989 C C . LEU B 1 242 ? -4.723 2.09 -4.555 1 98.94 242 LEU B C 1
ATOM 3991 O O . LEU B 1 242 ? -4.961 3.301 -4.578 1 98.94 242 LEU B O 1
ATOM 3995 N N . LYS B 1 243 ? -4.844 1.331 -5.598 1 98.94 243 LYS B N 1
ATOM 3996 C CA . LYS B 1 243 ? -5.234 1.859 -6.902 1 98.94 243 LYS B CA 1
ATOM 3997 C C . LYS B 1 243 ? -6.75 1.833 -7.074 1 98.94 243 LYS B C 1
ATOM 3999 O O . LYS B 1 243 ? -7.273 1.077 -7.895 1 98.94 243 LYS B O 1
ATOM 4004 N N . ILE B 1 244 ? -7.426 2.652 -6.383 1 98.94 244 ILE B N 1
ATOM 4005 C CA . ILE B 1 244 ? -8.883 2.75 -6.41 1 98.94 244 ILE B CA 1
ATOM 4006 C C . ILE B 1 244 ? -9.312 3.641 -7.57 1 98.94 244 ILE B C 1
ATOM 4008 O O . ILE B 1 244 ? -8.836 4.766 -7.715 1 98.94 244 ILE B O 1
ATOM 4012 N N . ARG B 1 245 ? -10.195 3.172 -8.391 1 98.75 245 ARG B N 1
ATOM 4013 C CA . ARG B 1 245 ? -10.68 3.984 -9.5 1 98.75 245 ARG B CA 1
ATOM 4014 C C . ARG B 1 245 ? -11.242 5.312 -9.008 1 98.75 245 ARG B C 1
ATOM 4016 O O . ARG B 1 245 ? -12.141 5.332 -8.164 1 98.75 245 ARG B O 1
ATOM 4023 N N . SER B 1 246 ? -10.664 6.371 -9.453 1 98.69 246 SER B N 1
ATOM 4024 C CA . SER B 1 246 ? -11.094 7.723 -9.117 1 98.69 246 SER B CA 1
ATOM 4025 C C . SER B 1 246 ? -11.008 7.977 -7.617 1 98.69 246 SER B C 1
ATOM 4027 O O . SER B 1 246 ? -11.812 8.734 -7.062 1 98.69 246 SER B O 1
ATOM 4029 N N . GLY B 1 247 ? -10.117 7.316 -6.973 1 98.88 247 GLY B N 1
ATOM 4030 C CA . GLY B 1 247 ? -10.008 7.418 -5.527 1 98.88 247 GLY B CA 1
ATOM 4031 C C . GLY B 1 247 ? -9.406 8.734 -5.066 1 98.88 247 GLY B C 1
ATOM 4032 O O . GLY B 1 247 ? -8.492 9.258 -5.699 1 98.88 247 GLY B O 1
ATOM 4033 N N . SER B 1 248 ? -9.852 9.25 -3.92 1 98.94 248 SER B N 1
ATOM 4034 C CA . SER B 1 248 ? -9.375 10.492 -3.314 1 98.94 248 SER B CA 1
ATOM 4035 C C . SER B 1 248 ? -8.164 10.242 -2.42 1 98.94 248 SER B C 1
ATOM 4037 O O . SER B 1 248 ? -7.52 11.188 -1.968 1 98.94 248 SER B O 1
ATOM 4039 N N . GLY B 1 249 ? -7.914 9.039 -2.15 1 98.75 249 GLY B N 1
ATOM 4040 C CA . GLY B 1 249 ? -6.867 8.539 -1.274 1 98.75 249 GLY B CA 1
ATOM 4041 C C . GLY B 1 249 ? -7.031 7.07 -0.93 1 98.75 249 GLY B C 1
ATOM 4042 O O . GLY B 1 249 ? -7.746 6.34 -1.619 1 98.75 249 GLY B O 1
ATOM 4043 N N . SER B 1 250 ? -6.309 6.637 0.062 1 98.31 250 SER B N 1
ATOM 4044 C CA . SER B 1 250 ? -6.473 5.316 0.661 1 98.31 250 SER B CA 1
ATOM 4045 C C . SER B 1 250 ? -5.508 5.113 1.825 1 98.31 250 SER B C 1
ATOM 4047 O O . SER B 1 250 ? -4.496 5.809 1.927 1 98.31 250 SER B O 1
ATOM 4049 N N . PRO B 1 251 ? -5.902 4.18 2.719 1 98.69 251 PRO B N 1
ATOM 4050 C CA . PRO B 1 251 ? -4.848 3.637 3.578 1 98.69 251 PRO B CA 1
ATOM 4051 C C . PRO B 1 251 ? -3.693 3.025 2.787 1 98.69 251 PRO B C 1
ATOM 4053 O O . PRO B 1 251 ? -3.877 2.619 1.637 1 98.69 251 PRO B O 1
ATOM 4056 N N . LEU B 1 252 ? -2.564 3.074 3.354 1 98.88 252 LEU B N 1
ATOM 4057 C CA . LEU B 1 252 ? -1.388 2.537 2.678 1 98.88 252 LEU B CA 1
ATOM 4058 C C . LEU B 1 252 ? -0.305 2.164 3.684 1 98.88 252 LEU B C 1
ATOM 4060 O O . LEU B 1 252 ? -0.431 2.459 4.875 1 98.88 252 LEU B O 1
ATOM 4064 N N . ARG B 1 253 ? 0.674 1.476 3.24 1 98.94 253 ARG B N 1
ATOM 4065 C CA . ARG B 1 253 ? 1.905 1.237 3.986 1 98.94 253 ARG B CA 1
ATOM 4066 C C . ARG B 1 253 ? 2.99 2.23 3.584 1 98.94 253 ARG B C 1
ATOM 4068 O O . ARG B 1 253 ? 3.395 2.279 2.42 1 98.94 253 ARG B O 1
ATOM 4075 N N . VAL B 1 254 ? 3.426 3.02 4.48 1 98.94 254 VAL B N 1
ATOM 4076 C CA . VAL B 1 254 ? 4.484 3.99 4.223 1 98.94 254 VAL B CA 1
ATOM 4077 C C . VAL B 1 254 ? 5.801 3.49 4.816 1 98.94 254 VAL B C 1
ATOM 4079 O O . VAL B 1 254 ? 5.887 3.229 6.016 1 98.94 254 VAL B O 1
ATOM 4082 N N . LEU B 1 255 ? 6.82 3.383 4.012 1 98.88 255 LEU B N 1
ATOM 4083 C CA . LEU B 1 255 ? 8.148 2.955 4.441 1 98.88 255 LEU B CA 1
ATOM 4084 C C . LEU B 1 255 ? 9.188 4.031 4.145 1 98.88 255 LEU B C 1
ATOM 4086 O O . LEU B 1 255 ? 9.141 4.672 3.094 1 98.88 255 LEU B O 1
ATOM 4090 N N . ALA B 1 256 ? 10.086 4.168 4.996 1 98.62 256 ALA B N 1
ATOM 4091 C CA . ALA B 1 256 ? 11.242 5.039 4.77 1 98.62 256 ALA B CA 1
ATOM 4092 C C . ALA B 1 256 ? 12.523 4.227 4.648 1 98.62 256 ALA B C 1
ATOM 4094 O O . ALA B 1 256 ? 12.734 3.268 5.395 1 98.62 256 ALA B O 1
ATOM 4095 N N . LEU B 1 257 ? 13.297 4.566 3.721 1 97.25 257 LEU B N 1
ATOM 4096 C CA . LEU B 1 257 ? 14.68 4.113 3.613 1 97.25 257 LEU B CA 1
ATOM 4097 C C . LEU B 1 257 ? 15.641 5.184 4.113 1 97.25 257 LEU B C 1
ATOM 4099 O O . LEU B 1 257 ? 15.633 6.312 3.621 1 97.25 257 LEU B O 1
ATOM 4103 N N . ALA B 1 258 ? 16.375 4.863 5.055 1 95.12 258 ALA B N 1
ATOM 4104 C CA . ALA B 1 258 ? 17.312 5.82 5.629 1 95.12 258 ALA B CA 1
ATOM 4105 C C . ALA B 1 258 ? 18.703 5.215 5.75 1 95.12 258 ALA B C 1
ATOM 4107 O O . ALA B 1 258 ? 18.844 4.016 5.992 1 95.12 258 ALA B O 1
ATOM 4108 N N . PRO B 1 259 ? 19.734 6.066 5.516 1 88.19 259 PRO B N 1
ATOM 4109 C CA . PRO B 1 259 ? 21.078 5.551 5.754 1 88.19 259 PRO B CA 1
ATOM 4110 C C . PRO B 1 259 ? 21.328 5.207 7.223 1 88.19 259 PRO B C 1
ATOM 4112 O O . PRO B 1 259 ? 20.75 5.836 8.109 1 88.19 259 PRO B O 1
ATOM 4115 N N . ARG B 1 260 ? 21.953 4.094 7.297 1 80.19 260 ARG B N 1
ATOM 4116 C CA . ARG B 1 260 ? 22.375 3.811 8.672 1 80.19 260 ARG B CA 1
ATOM 4117 C C . ARG B 1 260 ? 23.625 4.594 9.039 1 80.19 260 ARG B C 1
ATOM 4119 O O . ARG B 1 260 ? 24.516 4.777 8.203 1 80.19 260 ARG B O 1
ATOM 4126 N N . ALA B 1 261 ? 23.438 5.355 10.062 1 56.66 261 ALA B N 1
ATOM 4127 C CA . ALA B 1 261 ? 24.594 6.086 10.586 1 56.66 261 ALA B CA 1
ATOM 4128 C C . ALA B 1 261 ? 25.781 5.148 10.836 1 56.66 261 ALA B C 1
ATOM 4130 O O . ALA B 1 261 ? 25.578 3.975 11.156 1 56.66 261 ALA B O 1
#